Protein AF-A0A7S4NIV4-F1 (afdb_monomer)

Nearest PDB structures (foldseek):
  3mkr-assembly1_A  TM=5.383E-01  e=5.858E-01  Bos taurus
  5a1v-assembly1_Q  TM=4.552E-01  e=1.694E+00  Mus musculus
  7t7t-assembly2_B  TM=3.124E-01  e=1.299E+00  Citrus unshiu
  7mfe-assembly1_B  TM=3.331E-01  e=2.523E+00  Homo sapiens
  7tdz-assembly1_h  TM=1.984E-01  e=1.299E+00  Xenopus laevis

pLDDT: mean 76.5, std 16.76, range [33.41, 97.94]

Sequence (375 aa):
WKFKRSEWVEQQGPLIFHRVMSYPSLFSLLGEELALSLIERFVCCLLETKGDEKAKAVAEVLEGIMVRINIRDRAQFIRLSYLCSCALLKAGRPEVASELIRPCLQEDFNQAYWFTFCLSAHETAVYKAAKNRCLSKKKCWGDALVLGHRSIAITRRRPHLCLHNYYVSLRHFPLSPLLHLCLAVKYFHVSKVRTNTTKGDSYAYGLHHLSQYYHLRTQQQQQQQQQGVTTKEEKEQQKRQKKCEQEACFNVARAFHELGFLQMCIPFYELALGIAENEDKINLSPFFSSPTSPPPPSSSSSSSSSYMSELVLSPSSPPSKKRKATQEEGGKERKRRKIDEEEKEEKEREDEQEEEEEEWNEEEEEWNEEEEEWN

Foldseek 3Di:
DDDPLVVCLPDPVLVVLLVCLVDVVSDVVCDVVNNLVSLLVNLVVLVVDDDLVSLQSVLVSLVVNLVPDPDPDPVSQQVSLLSSLSSCLSNVQLQSSLVSLLSNLVDPDDLSSLVSNLSRDDLVVLLVSLVVVCVVDVDRLSSLVSNLVSCVVVPVPDLPVSLVSLVSSCVVVVLDLVSLLSQLVSLQSVLVPDDDDCSVVSNVSSVVSLVSSLCSLQVVLVVVVVPDDDPVVVLVSVLVSLVSNLVSLQSQLVSCVSVVVNVVNVVSPVVSVCSVVPSPDDDDDDPCPDPDDPDDDDDDDDDDDDDDDDPDDDDDDDDDDDDDPDPPPVVVVVVVVVVVVVVVVVVVVVVVVVVSVVVVVVVVVVVVVVVVVVD

Mean predicted aligned error: 13.84 Å

Organism: NCBI:txid180227

InterPro domains:
  IPR039340 Transcription factor Tfc4/TFIIIC-102/Sfc4 [PTHR23082] (25-288)

Structure (mmCIF, N/CA/C/O backbone):
data_AF-A0A7S4NIV4-F1
#
_entry.id   AF-A0A7S4NIV4-F1
#
loop_
_atom_site.group_PDB
_atom_site.id
_atom_site.type_symbol
_atom_site.label_atom_id
_atom_site.label_alt_id
_atom_site.label_comp_id
_atom_site.label_asym_id
_atom_site.label_entity_id
_atom_site.label_seq_id
_atom_site.pdbx_PDB_ins_code
_atom_site.Cartn_x
_atom_site.Cartn_y
_atom_site.Cartn_z
_atom_site.occupancy
_atom_site.B_iso_or_equiv
_atom_site.auth_seq_id
_atom_site.auth_comp_id
_atom_site.auth_asym_id
_atom_site.auth_atom_id
_atom_site.pdbx_PDB_model_num
ATOM 1 N N . TRP A 1 1 ? 13.584 18.468 -36.364 1.00 36.34 1 TRP A N 1
ATOM 2 C CA . TRP A 1 1 ? 12.433 17.566 -36.543 1.00 36.34 1 TRP A CA 1
ATOM 3 C C . TRP A 1 1 ? 11.406 17.878 -35.462 1.00 36.34 1 TRP A C 1
ATOM 5 O O . TRP A 1 1 ? 11.679 17.622 -34.300 1.00 36.34 1 TRP A O 1
ATOM 15 N N . LYS A 1 2 ? 10.283 18.519 -35.807 1.00 36.25 2 LYS A N 1
ATOM 16 C CA . LYS A 1 2 ? 9.190 18.835 -34.868 1.00 36.25 2 LYS A CA 1
ATOM 17 C C . LYS A 1 2 ? 8.004 17.921 -35.175 1.00 36.25 2 LYS A C 1
ATOM 19 O O . LYS A 1 2 ? 7.007 18.367 -35.726 1.00 36.25 2 LYS A O 1
ATOM 24 N N . PHE A 1 3 ? 8.147 16.631 -34.888 1.00 43.47 3 PHE A N 1
ATOM 25 C CA . PHE A 1 3 ? 6.984 15.746 -34.836 1.00 43.47 3 PHE A CA 1
ATOM 26 C C . PHE A 1 3 ? 6.256 16.016 -33.518 1.00 43.47 3 PHE A C 1
ATOM 28 O O . PHE A 1 3 ? 6.906 16.095 -32.471 1.00 43.47 3 PHE A O 1
ATOM 35 N N . LYS A 1 4 ? 4.929 16.190 -33.545 1.00 55.59 4 LYS A N 1
ATOM 36 C CA . LYS A 1 4 ? 4.145 16.226 -32.307 1.00 55.59 4 LYS A CA 1
ATOM 37 C C . LYS A 1 4 ? 4.344 14.884 -31.609 1.00 55.59 4 LYS A C 1
ATOM 39 O O . LYS A 1 4 ? 3.991 13.838 -32.145 1.00 55.59 4 LYS A O 1
ATOM 44 N N . ARG A 1 5 ? 4.954 14.930 -30.423 1.00 59.81 5 ARG A N 1
ATOM 45 C CA . ARG A 1 5 ? 5.323 13.751 -29.627 1.00 59.81 5 ARG A CA 1
ATOM 46 C C . ARG A 1 5 ? 4.127 12.819 -29.390 1.00 59.81 5 ARG A C 1
ATOM 48 O O . ARG A 1 5 ? 4.318 11.612 -29.364 1.00 59.81 5 ARG A O 1
ATOM 55 N N . SER A 1 6 ? 2.916 13.370 -29.296 1.00 59.94 6 SER A N 1
ATOM 56 C CA . SER A 1 6 ? 1.671 12.609 -29.164 1.00 59.94 6 SER A CA 1
ATOM 57 C C . SER A 1 6 ? 1.350 11.774 -30.408 1.00 59.94 6 SER A C 1
ATOM 59 O O . SER A 1 6 ? 1.206 10.567 -30.294 1.00 59.94 6 SER A O 1
ATOM 61 N N . GLU A 1 7 ? 1.334 12.360 -31.607 1.00 63.06 7 GLU A N 1
ATOM 62 C CA . GLU A 1 7 ? 0.932 11.657 -32.842 1.00 63.06 7 GLU A CA 1
ATOM 63 C C . GLU A 1 7 ? 1.887 10.508 -33.211 1.00 63.06 7 GLU A C 1
ATOM 65 O O . GLU A 1 7 ? 1.449 9.446 -33.656 1.00 63.06 7 GLU A O 1
ATOM 70 N N . TRP A 1 8 ? 3.195 10.684 -32.980 1.00 65.12 8 TRP A N 1
ATOM 71 C CA . TRP A 1 8 ? 4.176 9.627 -33.248 1.00 65.12 8 TRP A CA 1
ATOM 72 C C . TRP A 1 8 ? 3.999 8.428 -32.312 1.00 65.12 8 TRP A C 1
ATOM 74 O O . TRP A 1 8 ? 3.970 7.288 -32.777 1.00 65.12 8 TRP A O 1
ATOM 84 N N . VAL A 1 9 ? 3.835 8.679 -31.008 1.00 61.91 9 VAL A N 1
ATOM 85 C CA . VAL A 1 9 ? 3.585 7.627 -30.009 1.00 61.91 9 VAL A CA 1
ATOM 86 C C . VAL A 1 9 ? 2.246 6.930 -30.274 1.00 61.91 9 VAL A C 1
ATOM 88 O O . VAL A 1 9 ? 2.119 5.735 -30.025 1.00 61.91 9 VAL A O 1
ATOM 91 N N . GLU A 1 10 ? 1.258 7.650 -30.805 1.00 63.41 10 GLU A N 1
ATOM 92 C CA . GLU A 1 10 ? -0.111 7.154 -30.925 1.00 63.41 10 GLU A CA 1
ATOM 93 C C . GLU A 1 10 ? -0.374 6.220 -32.108 1.00 63.41 10 GLU A C 1
ATOM 95 O O . GLU A 1 10 ? -1.223 5.344 -31.963 1.00 63.41 10 GLU A O 1
ATOM 100 N N . GLN A 1 11 ? 0.302 6.380 -33.252 1.00 69.06 11 GLN A N 1
ATOM 101 C CA . GLN A 1 11 ? -0.057 5.626 -34.468 1.00 69.06 11 GLN A CA 1
ATOM 102 C C . GLN A 1 11 ? 1.062 4.754 -35.037 1.00 69.06 11 GLN A C 1
ATOM 104 O O . GLN A 1 11 ? 0.801 3.654 -35.517 1.00 69.06 11 GLN A O 1
ATOM 109 N N . GLN A 1 12 ? 2.307 5.232 -35.023 1.00 72.75 12 GLN A N 1
ATOM 110 C CA . GLN A 1 12 ? 3.402 4.582 -35.758 1.00 72.75 12 GLN A CA 1
ATOM 111 C C . GLN A 1 12 ? 4.534 4.111 -34.848 1.00 72.75 12 GLN A C 1
ATOM 113 O O . GLN A 1 12 ? 5.215 3.147 -35.187 1.00 72.75 12 GLN A O 1
ATOM 118 N N . GLY A 1 13 ? 4.708 4.734 -33.681 1.00 71.12 13 GLY A N 1
ATOM 119 C CA . GLY A 1 13 ? 5.752 4.413 -32.712 1.00 71.12 13 GLY A CA 1
ATOM 120 C C . GLY A 1 13 ? 5.780 2.931 -32.330 1.00 71.12 13 GLY A C 1
ATOM 121 O O . GLY A 1 13 ? 6.805 2.298 -32.565 1.00 71.12 13 GLY A O 1
ATOM 122 N N . PRO A 1 14 ? 4.678 2.336 -31.833 1.00 69.00 14 PRO A N 1
ATOM 123 C CA . PRO A 1 14 ? 4.654 0.923 -31.450 1.00 69.00 14 PRO A CA 1
ATOM 124 C C . PRO A 1 14 ? 4.925 -0.035 -32.614 1.00 69.00 14 PRO A C 1
ATOM 126 O O . PRO A 1 14 ? 5.653 -1.005 -32.443 1.00 69.00 14 PRO A O 1
ATOM 129 N N . LEU A 1 15 ? 4.405 0.252 -33.813 1.00 71.00 15 LEU A N 1
ATOM 130 C CA . LEU A 1 15 ? 4.613 -0.581 -35.004 1.00 71.00 15 LEU A CA 1
ATOM 131 C C . LEU A 1 15 ? 6.055 -0.514 -35.515 1.00 71.00 15 LEU A C 1
ATOM 133 O O . LEU A 1 15 ? 6.642 -1.541 -35.856 1.00 71.00 15 LEU A O 1
ATOM 137 N N . ILE A 1 16 ? 6.634 0.688 -35.566 1.00 74.62 16 ILE A N 1
ATOM 138 C CA . ILE A 1 16 ? 8.031 0.893 -35.959 1.00 74.62 16 ILE A CA 1
ATOM 139 C C . ILE A 1 16 ? 8.946 0.257 -34.920 1.00 74.62 16 ILE A C 1
ATOM 141 O O . ILE A 1 16 ? 9.859 -0.471 -35.289 1.00 74.62 16 ILE A O 1
ATOM 145 N N . PHE A 1 17 ? 8.678 0.478 -33.637 1.00 75.75 17 PHE A N 1
ATOM 146 C CA . PHE A 1 17 ? 9.455 -0.094 -32.550 1.00 75.75 17 PHE A CA 1
ATOM 147 C C . PHE A 1 17 ? 9.374 -1.623 -32.553 1.00 75.75 17 PHE A C 1
ATOM 149 O O . PHE A 1 17 ? 10.410 -2.275 -32.568 1.00 75.75 17 PHE A O 1
ATOM 156 N N . HIS A 1 18 ? 8.179 -2.208 -32.679 1.00 73.25 18 HIS A N 1
ATOM 157 C CA . HIS A 1 18 ? 8.016 -3.655 -32.832 1.00 73.25 18 HIS A CA 1
ATOM 158 C C . HIS A 1 18 ? 8.795 -4.187 -34.039 1.00 73.25 18 HIS A C 1
ATOM 160 O O . HIS A 1 18 ? 9.482 -5.197 -33.918 1.00 73.25 18 HIS A O 1
ATOM 166 N N . ARG A 1 19 ? 8.750 -3.507 -35.195 1.00 76.25 19 ARG A N 1
ATOM 167 C CA . ARG A 1 19 ? 9.541 -3.902 -36.371 1.00 76.25 19 ARG A CA 1
ATOM 168 C C . ARG A 1 19 ? 11.038 -3.829 -36.090 1.00 76.25 19 ARG A C 1
ATOM 170 O O . ARG A 1 19 ? 11.713 -4.823 -36.300 1.00 76.25 19 ARG A O 1
ATOM 177 N N . VAL A 1 20 ? 11.545 -2.709 -35.578 1.00 72.69 20 VAL A N 1
ATOM 178 C CA . VAL A 1 20 ? 12.974 -2.524 -35.267 1.00 72.69 20 VAL A CA 1
ATOM 179 C C . VAL A 1 20 ? 13.461 -3.583 -34.277 1.00 72.69 20 VAL A C 1
ATOM 181 O O . VAL A 1 20 ? 14.499 -4.197 -34.502 1.00 72.69 20 VAL A O 1
ATOM 184 N N . MET A 1 21 ? 12.675 -3.858 -33.237 1.00 69.56 21 MET A N 1
ATOM 185 C CA . MET A 1 21 ? 13.013 -4.822 -32.189 1.00 69.56 21 MET A CA 1
ATOM 186 C C . MET A 1 21 ? 12.789 -6.285 -32.604 1.00 69.56 21 MET A C 1
ATOM 188 O O . MET A 1 21 ? 13.334 -7.194 -31.983 1.00 69.56 21 MET A O 1
ATOM 192 N N . SER A 1 22 ? 12.026 -6.538 -33.671 1.00 72.44 22 SER A N 1
ATOM 193 C CA . SER A 1 22 ? 11.823 -7.886 -34.219 1.00 72.44 22 SER A CA 1
ATOM 194 C C . SER A 1 22 ? 12.980 -8.374 -35.089 1.00 72.44 22 SER A C 1
ATOM 196 O O . SER A 1 22 ? 13.024 -9.564 -35.391 1.00 72.44 22 SER A O 1
ATOM 198 N N . TYR A 1 23 ? 13.915 -7.501 -35.478 1.00 78.31 23 TYR A N 1
ATOM 199 C CA . TYR A 1 23 ? 15.093 -7.878 -36.259 1.00 78.31 23 TYR A CA 1
ATOM 200 C C . TYR A 1 23 ? 16.356 -7.841 -35.384 1.00 78.31 23 TYR A C 1
ATOM 202 O O . TYR A 1 23 ? 16.895 -6.760 -35.138 1.00 78.31 23 TYR A O 1
ATOM 210 N N . PRO A 1 24 ? 16.895 -9.005 -34.968 1.00 73.31 24 PRO A N 1
ATOM 211 C CA . PRO A 1 24 ? 18.125 -9.077 -34.172 1.00 73.31 24 PRO A CA 1
ATOM 212 C C . PRO A 1 24 ? 19.314 -8.345 -34.816 1.00 73.31 24 PRO A C 1
ATOM 214 O O . PRO A 1 24 ? 20.151 -7.769 -34.124 1.00 73.31 24 PRO A O 1
ATOM 217 N N . SER A 1 25 ? 19.361 -8.306 -36.151 1.00 77.88 25 SER A N 1
ATOM 218 C CA . SER A 1 25 ? 20.382 -7.585 -36.914 1.00 77.88 25 SER A CA 1
ATOM 219 C C . SER A 1 25 ? 20.328 -6.068 -36.706 1.00 77.88 25 SER A C 1
ATOM 221 O O . SER A 1 25 ? 21.375 -5.436 -36.587 1.00 77.88 25 SER A O 1
ATOM 223 N N . LEU A 1 26 ? 19.138 -5.468 -36.590 1.00 70.88 26 LEU A N 1
ATOM 224 C CA . LEU A 1 26 ? 19.000 -4.031 -36.324 1.00 70.88 26 LEU A CA 1
ATOM 225 C C . LEU A 1 26 ? 19.430 -3.670 -34.901 1.00 70.88 26 LEU A C 1
ATOM 227 O O . LEU A 1 26 ? 20.030 -2.617 -34.698 1.00 70.88 26 LEU A O 1
ATOM 231 N N . PHE A 1 27 ? 19.198 -4.564 -33.938 1.00 73.69 27 PHE A N 1
ATOM 232 C CA . PHE A 1 27 ? 19.701 -4.392 -32.576 1.00 73.69 27 PHE A CA 1
ATOM 233 C C . PHE A 1 27 ? 21.236 -4.363 -32.549 1.00 73.69 27 PHE A C 1
ATOM 235 O O . PHE A 1 27 ? 21.829 -3.471 -31.947 1.00 73.69 27 PHE A O 1
ATOM 242 N N . SER A 1 28 ? 21.887 -5.274 -33.287 1.00 79.56 28 SER A N 1
ATOM 243 C CA . SER A 1 28 ? 23.354 -5.289 -33.407 1.00 79.56 28 SER A CA 1
ATOM 244 C C . SER A 1 28 ? 23.931 -4.037 -34.085 1.00 79.56 28 SER A C 1
ATOM 246 O O . SER A 1 28 ? 25.050 -3.639 -33.777 1.00 79.56 28 SER A O 1
ATOM 248 N N . LEU A 1 29 ? 23.159 -3.392 -34.967 1.00 83.62 29 LEU A N 1
ATOM 249 C CA . LEU A 1 29 ? 23.549 -2.169 -35.679 1.00 83.62 29 LEU A CA 1
ATOM 250 C C . LEU A 1 29 ? 23.399 -0.899 -34.830 1.00 83.62 29 LEU A C 1
ATOM 252 O O . LEU A 1 29 ? 24.203 0.018 -34.968 1.00 83.62 29 LEU A O 1
ATOM 256 N N . LEU A 1 30 ? 22.371 -0.822 -33.979 1.00 82.88 30 LEU A N 1
ATOM 257 C CA . LEU A 1 30 ? 22.126 0.336 -33.107 1.00 82.88 30 LEU A CA 1
ATOM 258 C C . LEU A 1 30 ? 23.133 0.428 -31.953 1.00 82.88 30 LEU A C 1
ATOM 260 O O . LEU A 1 30 ? 23.385 1.523 -31.453 1.00 82.88 30 LEU A O 1
ATOM 264 N N . GLY A 1 31 ? 23.704 -0.707 -31.547 1.00 85.75 31 GLY A N 1
ATOM 265 C CA . GLY A 1 31 ? 24.474 -0.823 -30.314 1.00 85.75 31 GLY A CA 1
ATOM 266 C C . GLY A 1 31 ? 23.562 -0.971 -29.091 1.00 85.75 31 GLY A C 1
ATOM 267 O O . GLY A 1 31 ? 22.455 -0.431 -29.043 1.00 85.75 31 GLY A O 1
ATOM 268 N N . GLU A 1 32 ? 24.039 -1.721 -28.096 1.00 83.06 32 GLU A N 1
ATOM 269 C CA . GLU A 1 32 ? 23.271 -2.099 -26.899 1.00 83.06 32 GLU A CA 1
ATOM 270 C C . GLU A 1 32 ? 22.763 -0.867 -26.128 1.00 83.06 32 GLU A C 1
ATOM 272 O O . GLU A 1 32 ? 21.569 -0.764 -25.850 1.00 83.06 32 GLU A O 1
ATOM 277 N N . GLU A 1 33 ? 23.623 0.127 -25.883 1.00 84.94 33 GLU A N 1
ATOM 278 C CA . GLU A 1 33 ? 23.264 1.333 -25.119 1.00 84.94 33 GLU A CA 1
ATOM 279 C C . GLU A 1 33 ? 22.162 2.170 -25.783 1.00 84.94 33 GLU A C 1
ATOM 281 O O . GLU A 1 33 ? 21.225 2.630 -25.122 1.00 84.94 33 GLU A O 1
ATOM 286 N N . LEU A 1 34 ? 22.248 2.3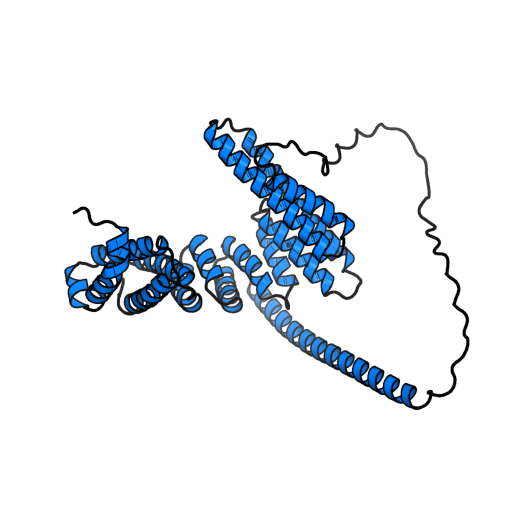73 -27.102 1.00 86.69 34 LEU A N 1
ATOM 287 C CA . LEU A 1 34 ? 21.266 3.174 -27.828 1.00 86.69 34 LEU A CA 1
ATOM 288 C C . LEU A 1 34 ? 19.925 2.445 -27.902 1.00 86.69 34 LEU A C 1
ATOM 290 O O . LEU A 1 34 ? 18.877 3.069 -27.722 1.00 86.69 34 LEU A O 1
ATOM 294 N N . ALA A 1 35 ? 19.953 1.131 -28.135 1.00 84.19 35 ALA A N 1
ATOM 295 C CA . ALA A 1 35 ? 18.750 0.316 -28.152 1.00 84.19 35 ALA A CA 1
ATOM 296 C C . ALA A 1 35 ? 18.052 0.332 -26.784 1.00 84.19 35 ALA A C 1
ATOM 298 O O . ALA A 1 35 ? 16.846 0.567 -26.719 1.00 84.19 35 ALA A O 1
ATOM 299 N N . LEU A 1 36 ? 18.802 0.198 -25.688 1.00 85.00 36 LEU A N 1
ATOM 300 C CA . LEU A 1 36 ? 18.262 0.299 -24.331 1.00 85.00 36 LEU A CA 1
ATOM 301 C C . LEU A 1 36 ? 17.694 1.687 -24.033 1.00 85.00 36 LEU A C 1
ATOM 303 O O . LEU A 1 36 ? 16.570 1.789 -23.546 1.00 85.00 36 LEU A O 1
ATOM 307 N N . SER A 1 37 ? 18.392 2.761 -24.411 1.00 86.94 37 SER A N 1
ATOM 308 C CA . SER A 1 37 ? 17.877 4.128 -24.254 1.00 86.94 37 SER A CA 1
ATOM 309 C C . SER A 1 37 ? 16.573 4.356 -25.030 1.00 86.94 37 SER A C 1
ATOM 311 O O . SER A 1 37 ? 15.660 5.035 -24.547 1.00 86.94 37 SER A O 1
ATOM 313 N N . LEU A 1 38 ? 16.452 3.770 -26.225 1.00 85.88 38 LEU A N 1
ATOM 314 C CA . LEU A 1 38 ? 15.222 3.809 -27.013 1.00 85.88 38 LEU A CA 1
ATOM 315 C C . LEU A 1 38 ? 14.089 3.039 -26.332 1.00 85.88 38 LEU A C 1
ATOM 317 O O . LEU A 1 38 ? 12.978 3.567 -26.274 1.00 85.88 38 LEU A O 1
ATOM 321 N N . ILE A 1 39 ? 14.359 1.850 -25.783 1.00 85.38 39 ILE A N 1
ATOM 322 C CA . ILE A 1 39 ? 13.360 1.079 -25.032 1.00 85.38 39 ILE A CA 1
ATOM 323 C C . ILE A 1 39 ? 12.909 1.860 -23.793 1.00 85.38 39 ILE A C 1
ATOM 325 O O . ILE A 1 39 ? 11.710 2.024 -23.592 1.00 85.38 39 ILE A O 1
ATOM 329 N N . GLU A 1 40 ? 13.832 2.415 -23.005 1.00 86.06 40 GLU A N 1
ATOM 330 C CA . GLU A 1 40 ? 13.494 3.224 -21.827 1.00 86.06 40 GLU A CA 1
ATOM 331 C C . GLU A 1 40 ? 12.595 4.407 -22.193 1.00 86.06 40 GLU A C 1
ATOM 333 O O . GLU A 1 40 ? 11.552 4.626 -21.575 1.00 86.06 40 GLU A O 1
ATOM 338 N N . ARG A 1 41 ? 12.963 5.167 -23.232 1.00 86.06 41 ARG A N 1
ATOM 339 C CA . ARG A 1 41 ? 12.160 6.306 -23.696 1.00 86.06 41 ARG A CA 1
ATOM 340 C C . ARG A 1 41 ? 10.795 5.870 -24.199 1.00 86.06 41 ARG A C 1
ATOM 342 O O . ARG A 1 41 ? 9.819 6.580 -23.951 1.00 86.06 41 ARG A O 1
ATOM 349 N N . PHE A 1 42 ? 10.728 4.741 -24.898 1.00 83.94 42 PHE A N 1
ATOM 350 C CA . PHE A 1 42 ? 9.477 4.168 -25.370 1.00 83.94 42 PHE A CA 1
ATOM 351 C C . PHE A 1 42 ? 8.576 3.817 -24.181 1.00 83.94 42 PHE A C 1
ATOM 353 O O . PHE A 1 42 ? 7.469 4.343 -24.098 1.00 83.94 42 PHE A O 1
ATOM 360 N N . VAL A 1 43 ? 9.080 3.059 -23.202 1.00 84.25 43 VAL A N 1
ATOM 361 C CA . VAL A 1 43 ? 8.351 2.697 -21.974 1.00 84.25 43 VAL A CA 1
ATOM 362 C C . VAL A 1 43 ? 7.862 3.938 -21.221 1.00 84.25 43 VAL A C 1
ATOM 364 O O . VAL A 1 43 ? 6.684 4.020 -20.876 1.00 84.25 43 VAL A O 1
ATOM 367 N N . CYS A 1 44 ? 8.718 4.945 -21.026 1.00 83.31 44 CYS A N 1
ATOM 368 C CA . CYS A 1 44 ? 8.337 6.191 -20.356 1.00 83.31 44 CYS A CA 1
ATOM 369 C C . CYS A 1 44 ? 7.219 6.940 -21.094 1.00 83.31 44 CYS A C 1
ATOM 371 O O . CYS A 1 44 ? 6.249 7.359 -20.467 1.00 83.31 44 CYS A O 1
ATOM 373 N N . CYS A 1 45 ? 7.301 7.068 -22.424 1.00 80.75 45 CYS A N 1
ATOM 374 C CA . CYS A 1 45 ? 6.236 7.716 -23.198 1.00 80.75 45 CYS A CA 1
ATOM 375 C C . CYS A 1 45 ? 4.896 6.976 -23.046 1.00 80.75 45 CYS A C 1
ATOM 377 O O . CYS A 1 45 ? 3.837 7.594 -23.069 1.00 80.75 45 CYS A O 1
ATOM 379 N N . LEU A 1 46 ? 4.920 5.659 -22.853 1.00 73.00 46 LEU A N 1
ATOM 380 C CA . LEU A 1 46 ? 3.716 4.835 -22.721 1.00 73.00 46 LEU A CA 1
ATOM 381 C C . LEU A 1 46 ? 3.109 4.926 -21.321 1.00 73.00 46 LEU A C 1
ATOM 383 O O . LEU A 1 46 ? 1.885 5.012 -21.174 1.00 73.00 46 LEU A O 1
ATOM 387 N N . LEU A 1 47 ? 3.952 5.028 -20.292 1.00 76.81 47 LEU A N 1
ATOM 388 C CA . LEU A 1 47 ? 3.523 5.394 -18.942 1.00 76.81 47 LEU A CA 1
ATOM 389 C C . LEU A 1 47 ? 2.827 6.766 -18.907 1.00 76.81 47 LEU A C 1
ATOM 391 O O . LEU A 1 47 ? 1.962 6.975 -18.057 1.00 76.81 47 LEU A O 1
ATOM 395 N N . GLU A 1 48 ? 3.088 7.648 -19.872 1.00 83.25 48 GLU A N 1
ATOM 396 C CA . GLU A 1 48 ? 2.391 8.933 -20.021 1.00 83.25 48 GLU A CA 1
ATOM 397 C C . GLU A 1 48 ? 1.088 8.842 -20.845 1.00 83.25 48 GLU A C 1
ATOM 399 O O . GLU A 1 48 ? 0.187 9.663 -20.659 1.00 83.25 48 GLU A O 1
ATOM 404 N N . THR A 1 49 ? 0.928 7.845 -21.728 1.00 79.38 49 THR A N 1
ATOM 405 C CA . THR A 1 49 ? -0.290 7.718 -22.556 1.00 79.38 49 THR A CA 1
ATOM 406 C C . THR A 1 49 ? -1.539 7.389 -21.733 1.00 79.38 49 THR A C 1
ATOM 408 O O . THR A 1 49 ? -1.494 6.599 -20.789 1.00 79.38 49 THR A O 1
ATOM 411 N N . LYS A 1 50 ? -2.684 7.981 -22.091 1.00 77.88 50 LYS A N 1
ATOM 412 C CA . LYS A 1 50 ? -3.994 7.645 -21.512 1.00 77.88 50 LYS A CA 1
ATOM 413 C C . LYS A 1 50 ? -4.677 6.588 -22.392 1.00 77.88 50 LYS A C 1
ATOM 415 O O . LYS A 1 50 ? -4.813 6.816 -23.594 1.00 77.88 50 LYS A O 1
ATOM 420 N N . GLY A 1 51 ? -5.099 5.465 -21.805 1.00 78.19 51 GLY A N 1
ATOM 421 C CA . GLY A 1 51 ? -5.888 4.419 -22.473 1.00 78.19 51 GLY A CA 1
ATOM 422 C C . GLY A 1 51 ? -5.320 3.003 -22.321 1.00 78.19 51 GLY A C 1
ATOM 423 O O . GLY A 1 51 ? -4.150 2.760 -22.620 1.00 78.19 51 GLY A O 1
ATOM 424 N N . ASP A 1 52 ? -6.178 2.070 -21.908 1.00 78.50 52 ASP A N 1
ATOM 425 C CA . ASP A 1 52 ? -5.793 0.705 -21.517 1.00 78.50 52 ASP A CA 1
ATOM 426 C C . ASP A 1 52 ? -5.402 -0.181 -22.711 1.00 78.50 52 ASP A C 1
ATOM 428 O O . ASP A 1 52 ? -4.493 -1.004 -22.612 1.00 78.50 52 ASP A O 1
ATOM 432 N N . GLU A 1 53 ? -6.025 0.007 -23.880 1.00 79.12 53 GLU A N 1
ATOM 433 C CA . GLU A 1 53 ? -5.734 -0.811 -25.071 1.00 79.12 53 GLU A CA 1
ATOM 434 C C . GLU A 1 53 ? -4.307 -0.613 -25.594 1.00 79.12 53 GLU A C 1
ATOM 436 O O . GLU A 1 53 ? -3.639 -1.567 -25.994 1.00 79.12 53 GLU A O 1
ATOM 441 N N . LYS A 1 54 ? -3.800 0.623 -25.530 1.00 75.38 54 LYS A N 1
ATOM 442 C CA . LYS A 1 54 ? -2.424 0.941 -25.933 1.00 75.38 54 LYS A CA 1
ATOM 443 C C . LYS A 1 54 ? -1.418 0.308 -24.981 1.00 75.38 54 LYS A C 1
ATOM 445 O O . LYS A 1 54 ? -0.395 -0.201 -25.426 1.00 75.38 54 LYS A O 1
ATOM 450 N N . ALA A 1 55 ? -1.729 0.298 -23.686 1.00 76.19 55 ALA A N 1
ATOM 451 C CA . ALA A 1 55 ? -0.894 -0.350 -22.688 1.00 76.19 55 ALA A CA 1
ATOM 452 C C . ALA A 1 55 ? -0.804 -1.872 -22.932 1.00 76.19 55 ALA A C 1
ATOM 454 O O . ALA A 1 55 ? 0.282 -2.436 -22.817 1.00 76.19 55 ALA A O 1
ATOM 455 N N . LYS A 1 56 ? -1.894 -2.524 -23.369 1.00 79.50 56 LYS A N 1
ATOM 456 C CA . LYS A 1 56 ? -1.904 -3.961 -23.710 1.00 79.50 56 LYS A CA 1
ATOM 457 C C . LYS A 1 56 ? -1.031 -4.319 -24.913 1.00 79.50 56 LYS A C 1
ATOM 459 O O . LYS A 1 56 ? -0.223 -5.233 -24.805 1.00 79.50 56 LYS A O 1
ATOM 464 N N . ALA A 1 57 ? -1.147 -3.597 -26.029 1.00 76.75 57 ALA A N 1
ATOM 465 C CA . ALA A 1 57 ? -0.306 -3.858 -27.206 1.00 76.75 57 ALA A CA 1
ATOM 466 C C . ALA A 1 57 ? 1.190 -3.690 -26.886 1.00 76.75 57 ALA A C 1
ATOM 468 O O . ALA A 1 57 ? 2.051 -4.382 -27.416 1.00 76.75 57 ALA A O 1
ATOM 469 N N . VAL A 1 58 ? 1.506 -2.768 -25.979 1.00 71.75 58 VAL A N 1
ATOM 470 C CA . VAL A 1 58 ? 2.871 -2.509 -25.521 1.00 71.75 58 VAL A CA 1
ATOM 471 C C . VAL A 1 58 ? 3.377 -3.598 -24.593 1.00 71.75 58 VAL A C 1
ATOM 473 O O . VAL A 1 58 ? 4.534 -3.983 -24.718 1.00 71.75 58 VAL A O 1
ATOM 476 N N . ALA A 1 59 ? 2.532 -4.102 -23.693 1.00 77.69 59 ALA A N 1
ATOM 477 C CA . ALA A 1 59 ? 2.867 -5.236 -22.841 1.00 77.69 59 ALA A CA 1
ATOM 478 C C . ALA A 1 59 ? 3.379 -6.422 -23.673 1.00 77.69 59 ALA A C 1
ATOM 480 O O . ALA A 1 59 ? 4.439 -6.958 -23.373 1.00 77.69 59 ALA A O 1
ATOM 481 N N . GLU A 1 60 ? 2.706 -6.741 -24.781 1.00 82.56 60 GLU A N 1
ATOM 482 C CA . GLU A 1 60 ? 3.105 -7.822 -25.695 1.00 82.56 60 GLU A CA 1
ATOM 483 C C . GLU A 1 60 ? 4.467 -7.562 -26.356 1.00 82.56 60 GLU A C 1
ATOM 485 O O . GLU A 1 60 ? 5.300 -8.462 -26.480 1.00 82.56 60 GLU A O 1
ATOM 490 N N . VAL A 1 61 ? 4.733 -6.310 -26.740 1.00 81.19 61 VAL A N 1
ATOM 491 C CA . VAL A 1 61 ? 6.033 -5.913 -27.298 1.00 81.19 61 VAL A CA 1
ATOM 492 C C . VAL A 1 61 ? 7.135 -6.020 -26.240 1.00 81.19 61 VAL A C 1
ATOM 494 O O . VAL A 1 61 ? 8.215 -6.522 -26.541 1.00 81.19 61 VAL A O 1
ATOM 497 N N . LEU A 1 62 ? 6.879 -5.577 -25.006 1.00 81.62 62 LEU A N 1
ATOM 498 C CA . LEU A 1 62 ? 7.846 -5.643 -23.906 1.00 81.62 62 LEU A CA 1
ATOM 499 C C . LEU A 1 62 ? 8.142 -7.084 -23.486 1.00 81.62 62 LEU A C 1
ATOM 501 O O . LEU A 1 62 ? 9.308 -7.415 -23.286 1.00 81.62 62 LEU A O 1
ATOM 505 N N . GLU A 1 63 ? 7.126 -7.944 -23.423 1.00 80.06 63 GLU A N 1
ATOM 506 C CA . GLU A 1 63 ? 7.279 -9.386 -23.199 1.00 80.06 63 GLU A CA 1
ATOM 507 C C . GLU A 1 63 ? 8.203 -10.003 -24.261 1.00 80.06 63 GLU A C 1
ATOM 509 O O . GLU A 1 63 ? 9.199 -10.650 -23.930 1.00 80.06 63 GLU A O 1
ATOM 514 N N . GLY A 1 64 ? 7.942 -9.726 -25.543 1.00 82.25 64 GLY A N 1
ATOM 515 C CA . GLY A 1 64 ? 8.772 -10.220 -26.643 1.00 82.25 64 GLY A CA 1
ATOM 516 C C . GLY A 1 64 ? 10.209 -9.689 -26.619 1.00 82.25 64 GLY A C 1
ATOM 517 O O . GLY A 1 64 ? 11.141 -10.408 -26.984 1.00 82.25 64 GLY A O 1
ATOM 518 N N . ILE A 1 65 ? 10.404 -8.445 -26.178 1.00 80.88 65 ILE A N 1
ATOM 519 C CA . ILE A 1 65 ? 11.722 -7.815 -26.059 1.00 80.88 65 ILE A CA 1
ATOM 520 C C . ILE A 1 65 ? 12.518 -8.422 -24.905 1.00 80.88 65 ILE A C 1
ATOM 522 O O . ILE A 1 65 ? 13.667 -8.812 -25.107 1.00 80.88 65 ILE A O 1
ATOM 526 N N . MET A 1 66 ? 11.920 -8.545 -23.720 1.00 80.88 66 MET A N 1
ATOM 527 C CA . MET A 1 66 ? 12.612 -9.048 -22.531 1.00 80.88 66 MET A CA 1
ATOM 528 C C . MET A 1 66 ? 13.078 -10.498 -22.684 1.00 80.88 66 MET A C 1
ATOM 530 O O . MET A 1 66 ? 14.131 -10.852 -22.167 1.00 80.88 66 MET A O 1
ATOM 534 N N . VAL A 1 67 ? 12.344 -11.323 -23.438 1.00 80.75 67 VAL A N 1
ATOM 535 C CA . VAL A 1 67 ? 12.752 -12.706 -23.743 1.00 80.75 67 VAL A CA 1
ATOM 536 C C . VAL A 1 67 ? 13.939 -12.761 -24.715 1.00 80.75 67 VAL A C 1
ATOM 538 O O . VAL A 1 67 ? 14.703 -13.724 -24.708 1.00 80.75 67 VAL A O 1
ATOM 541 N N . ARG A 1 68 ? 14.105 -11.749 -25.577 1.00 80.38 68 ARG A N 1
ATOM 542 C CA . ARG A 1 68 ? 15.084 -11.767 -26.678 1.00 80.38 68 ARG A CA 1
ATOM 543 C C . ARG A 1 68 ? 16.362 -10.992 -26.389 1.00 80.38 68 ARG A C 1
ATOM 545 O O . ARG A 1 68 ? 17.399 -11.325 -26.963 1.00 80.38 68 ARG A O 1
ATOM 552 N N . ILE A 1 69 ? 16.307 -9.950 -25.560 1.00 79.12 69 ILE A N 1
ATOM 553 C CA . ILE A 1 69 ? 17.495 -9.155 -25.252 1.00 79.12 69 ILE A CA 1
ATOM 554 C C . ILE A 1 69 ? 18.297 -9.841 -24.151 1.00 79.12 69 ILE A C 1
ATOM 556 O O . ILE A 1 69 ? 17.884 -9.906 -22.997 1.00 79.12 69 ILE A O 1
ATOM 560 N N . ASN A 1 70 ? 19.500 -10.275 -24.512 1.00 82.56 70 ASN A N 1
ATOM 561 C CA . ASN A 1 70 ? 20.518 -10.667 -23.551 1.00 82.56 70 ASN A CA 1
ATOM 562 C C . ASN A 1 70 ? 21.279 -9.416 -23.080 1.00 82.56 70 ASN A C 1
ATOM 564 O O . ASN A 1 70 ? 22.268 -9.030 -23.702 1.00 82.56 70 ASN A O 1
ATOM 568 N N . ILE A 1 71 ? 20.776 -8.760 -22.030 1.00 85.62 71 ILE A N 1
ATOM 569 C CA . ILE A 1 71 ? 21.426 -7.588 -21.424 1.00 85.62 71 ILE A CA 1
ATOM 570 C C . ILE A 1 71 ? 22.573 -8.082 -20.548 1.00 85.62 71 ILE A C 1
ATOM 572 O O . ILE A 1 71 ? 22.342 -8.772 -19.554 1.00 85.62 71 ILE A O 1
ATOM 576 N N . ARG A 1 72 ? 23.810 -7.726 -20.905 1.00 88.94 72 ARG A N 1
ATOM 577 C CA . ARG A 1 72 ? 24.993 -8.166 -20.144 1.00 88.94 72 ARG A CA 1
ATOM 578 C C . ARG A 1 72 ? 25.189 -7.358 -18.868 1.00 88.94 72 ARG A C 1
ATOM 580 O O . ARG A 1 72 ? 25.661 -7.893 -17.867 1.00 88.94 72 ARG A O 1
ATOM 587 N N . ASP A 1 73 ? 24.839 -6.076 -18.908 1.00 90.62 73 ASP A N 1
ATOM 588 C CA . ASP A 1 73 ? 24.920 -5.196 -17.749 1.00 90.62 73 ASP A CA 1
ATOM 589 C C . ASP A 1 73 ? 23.732 -5.431 -16.804 1.00 90.62 73 ASP A C 1
ATOM 591 O O . ASP A 1 73 ? 22.582 -5.072 -17.081 1.00 90.62 73 ASP A O 1
ATOM 595 N N . ARG A 1 74 ? 24.032 -6.004 -15.637 1.00 89.88 74 ARG A N 1
ATOM 596 C CA . ARG A 1 74 ? 23.056 -6.283 -14.581 1.00 89.88 74 ARG A CA 1
ATOM 597 C C . ARG A 1 74 ? 22.287 -5.029 -14.156 1.00 89.88 74 ARG A C 1
ATOM 599 O O . ARG A 1 74 ? 21.076 -5.110 -13.961 1.00 89.88 74 ARG A O 1
ATOM 606 N N . ALA A 1 75 ? 22.945 -3.872 -14.047 1.00 89.75 75 ALA A N 1
ATOM 607 C CA . ALA A 1 75 ? 22.297 -2.635 -13.608 1.00 89.75 75 ALA A CA 1
ATOM 608 C C . ALA A 1 75 ? 21.246 -2.157 -14.621 1.00 89.75 75 ALA A C 1
ATOM 610 O O . ALA A 1 75 ? 20.137 -1.764 -14.245 1.00 89.75 75 ALA A O 1
ATOM 611 N N . GLN A 1 76 ? 21.568 -2.250 -15.913 1.00 89.06 76 GLN A N 1
ATOM 612 C CA . GLN A 1 76 ? 20.641 -1.927 -16.998 1.00 89.06 76 GLN A CA 1
ATOM 613 C C . GLN A 1 76 ? 19.474 -2.912 -17.046 1.00 89.06 76 GLN A C 1
ATOM 615 O O . GLN A 1 76 ? 18.325 -2.489 -17.185 1.00 89.06 76 GLN A O 1
ATOM 620 N N . PHE A 1 77 ? 19.743 -4.205 -16.849 1.00 90.88 77 PHE A N 1
ATOM 621 C CA . PHE A 1 77 ? 18.703 -5.227 -16.781 1.00 90.88 77 PHE A CA 1
ATOM 622 C C . PHE A 1 77 ? 17.701 -4.954 -15.651 1.00 90.88 77 PHE A C 1
ATOM 624 O O . PHE A 1 77 ? 16.494 -4.973 -15.891 1.00 90.88 77 PHE A O 1
ATOM 631 N N . ILE A 1 78 ? 18.175 -4.638 -14.440 1.00 91.12 78 ILE A N 1
ATOM 632 C CA . ILE A 1 78 ? 17.318 -4.309 -13.286 1.00 91.12 78 ILE A CA 1
ATOM 633 C C . ILE A 1 78 ? 16.466 -3.072 -13.579 1.00 91.12 78 ILE A C 1
ATOM 635 O O . ILE A 1 78 ? 15.252 -3.075 -13.359 1.00 91.12 78 ILE A O 1
ATOM 639 N N . ARG A 1 79 ? 17.090 -2.009 -14.101 1.00 89.62 79 ARG A N 1
ATOM 640 C CA . ARG A 1 79 ? 16.399 -0.757 -14.424 1.00 89.62 79 ARG A CA 1
ATOM 641 C C . ARG A 1 79 ? 15.310 -0.974 -15.470 1.00 89.62 79 ARG A C 1
ATOM 643 O O . ARG A 1 79 ? 14.188 -0.497 -15.289 1.00 89.62 79 ARG A O 1
ATOM 650 N N . LEU A 1 80 ? 15.617 -1.717 -16.532 1.00 89.69 80 LEU A N 1
ATOM 651 C CA . LEU A 1 80 ? 14.659 -2.012 -17.589 1.00 89.69 80 LEU A CA 1
ATOM 652 C C . LEU A 1 80 ? 13.529 -2.916 -17.089 1.00 89.69 80 LEU A C 1
ATOM 654 O O . LEU A 1 80 ? 12.363 -2.631 -17.358 1.00 89.69 80 LEU A O 1
ATOM 658 N N . SER A 1 81 ? 13.858 -3.950 -16.315 1.00 91.38 81 SER A N 1
ATOM 659 C CA . SER A 1 81 ? 12.883 -4.869 -15.719 1.00 91.38 81 SER A CA 1
ATOM 660 C C . SER A 1 81 ? 11.897 -4.129 -14.816 1.00 91.38 81 SER A C 1
ATOM 662 O O . SER A 1 81 ? 10.688 -4.342 -14.915 1.00 91.38 81 SER A O 1
ATOM 664 N N . TYR A 1 82 ? 12.379 -3.183 -14.003 1.00 92.44 82 TYR A N 1
ATOM 665 C CA . TYR A 1 82 ? 11.523 -2.315 -13.194 1.00 92.44 82 TYR A CA 1
ATOM 666 C C . TYR A 1 82 ? 10.576 -1.461 -14.049 1.00 92.44 82 TYR A C 1
ATOM 668 O O . TYR A 1 82 ? 9.363 -1.491 -13.840 1.00 92.44 82 TYR A O 1
ATOM 676 N N . LEU A 1 83 ? 11.103 -0.738 -15.044 1.00 90.19 83 LEU A N 1
ATOM 677 C CA . LEU A 1 83 ? 10.289 0.118 -15.916 1.00 90.19 83 LEU A CA 1
ATOM 678 C C . LEU A 1 83 ? 9.227 -0.682 -16.682 1.00 90.19 83 LEU A C 1
ATOM 680 O O . LEU A 1 83 ? 8.071 -0.263 -16.763 1.00 90.19 83 LEU A O 1
ATOM 684 N N . CYS A 1 84 ? 9.604 -1.847 -17.205 1.00 89.94 84 CYS A N 1
ATOM 685 C CA . CYS A 1 84 ? 8.688 -2.740 -17.901 1.00 89.94 84 CYS A CA 1
ATOM 686 C C . CYS A 1 84 ? 7.610 -3.284 -16.957 1.00 89.94 84 CYS A C 1
ATOM 688 O O . CYS A 1 84 ? 6.441 -3.303 -17.330 1.00 89.94 84 CYS A O 1
ATOM 690 N N . SER A 1 85 ? 7.961 -3.635 -15.717 1.00 91.12 85 SER A N 1
ATOM 691 C CA . SER A 1 85 ? 6.994 -4.086 -14.705 1.00 91.12 85 SER A CA 1
ATOM 692 C C . SER A 1 85 ? 5.955 -3.005 -14.386 1.00 91.12 85 SER A C 1
ATOM 694 O O . SER A 1 85 ? 4.761 -3.295 -14.327 1.00 91.12 85 SER A O 1
ATOM 696 N N . CYS A 1 86 ? 6.371 -1.739 -14.271 1.00 90.25 86 CYS A N 1
ATOM 697 C CA . CYS A 1 86 ? 5.453 -0.607 -14.106 1.00 90.25 86 CYS A CA 1
ATOM 698 C C . CYS A 1 86 ? 4.503 -0.441 -15.304 1.00 90.25 86 CYS A C 1
ATOM 700 O O . CYS A 1 86 ? 3.315 -0.166 -15.126 1.00 90.25 86 CYS A O 1
ATOM 702 N N . ALA A 1 87 ? 5.007 -0.612 -16.529 1.00 87.50 87 ALA A N 1
ATOM 703 C CA . ALA A 1 87 ? 4.184 -0.532 -17.735 1.00 87.50 87 ALA A CA 1
ATOM 704 C C . ALA A 1 87 ? 3.185 -1.694 -17.835 1.00 87.50 87 ALA A C 1
ATOM 706 O O . ALA A 1 87 ? 2.022 -1.469 -18.166 1.00 87.50 87 ALA A O 1
ATOM 707 N N . LEU A 1 88 ? 3.612 -2.911 -17.491 1.00 87.62 88 LEU A N 1
ATOM 708 C CA . LEU A 1 88 ? 2.774 -4.111 -17.453 1.00 87.62 88 LEU A CA 1
ATOM 709 C C . LEU A 1 88 ? 1.659 -4.001 -16.404 1.00 87.62 88 LEU A C 1
ATOM 711 O O . LEU A 1 88 ? 0.509 -4.324 -16.696 1.00 87.62 88 LEU A O 1
ATOM 715 N N . LEU A 1 89 ? 1.962 -3.458 -15.221 1.00 88.31 89 LEU A N 1
ATOM 716 C CA . LEU A 1 89 ? 0.954 -3.137 -14.207 1.00 88.31 89 LEU A CA 1
ATOM 717 C C . LEU A 1 89 ? -0.109 -2.180 -14.741 1.00 88.31 89 LEU A C 1
ATOM 719 O O . LEU A 1 89 ? -1.303 -2.434 -14.603 1.00 88.31 89 LEU A O 1
ATOM 723 N N . LYS A 1 90 ? 0.321 -1.101 -15.400 1.00 85.38 90 LYS A N 1
ATOM 724 C CA . LYS A 1 90 ? -0.594 -0.138 -16.020 1.00 85.38 90 LYS A CA 1
ATOM 725 C C . LYS A 1 90 ? -1.431 -0.768 -17.142 1.00 85.38 90 LYS A C 1
ATOM 727 O O . LYS A 1 90 ? -2.561 -0.352 -17.361 1.00 85.38 90 LYS A O 1
ATOM 732 N N . ALA A 1 91 ? -0.894 -1.773 -17.831 1.00 85.62 91 ALA A N 1
ATOM 733 C CA . ALA A 1 91 ? -1.598 -2.540 -18.856 1.00 85.62 91 ALA A CA 1
ATOM 734 C C . ALA A 1 91 ? -2.578 -3.588 -18.298 1.00 85.62 91 ALA A C 1
ATOM 736 O O . ALA A 1 91 ? -3.227 -4.282 -19.084 1.00 85.62 91 ALA A O 1
ATOM 737 N N . GLY A 1 92 ? -2.672 -3.730 -16.971 1.00 85.75 92 GLY A N 1
ATOM 738 C CA . GLY A 1 92 ? -3.493 -4.753 -16.330 1.00 85.75 92 GLY A CA 1
ATOM 739 C C . GLY A 1 92 ? -2.940 -6.168 -16.508 1.00 85.75 92 GLY A C 1
ATOM 740 O O . GLY A 1 92 ? -3.725 -7.104 -16.600 1.00 85.75 92 GLY A O 1
ATOM 741 N N . ARG A 1 93 ? -1.609 -6.326 -16.585 1.00 86.25 93 ARG A N 1
ATOM 742 C CA . ARG A 1 93 ? -0.909 -7.627 -16.617 1.00 86.25 93 ARG A CA 1
ATOM 743 C C . ARG A 1 93 ? -0.020 -7.819 -15.379 1.00 86.25 93 ARG A C 1
ATOM 745 O O . ARG A 1 93 ? 1.212 -7.798 -15.489 1.00 86.25 93 ARG A O 1
ATOM 752 N N . PRO A 1 94 ? -0.618 -7.929 -14.184 1.00 87.12 94 PRO A N 1
ATOM 753 C CA . PRO A 1 94 ? 0.126 -8.007 -12.933 1.00 87.12 94 PRO A CA 1
ATOM 754 C C . PRO A 1 94 ? 0.975 -9.289 -12.832 1.00 87.12 94 PRO A C 1
ATOM 756 O O . PRO A 1 94 ? 2.106 -9.231 -12.358 1.00 87.12 94 PRO A O 1
ATOM 759 N N . GLU A 1 95 ? 0.530 -10.416 -13.384 1.00 85.81 95 GLU A N 1
ATOM 760 C CA . GLU A 1 95 ? 1.234 -11.702 -13.293 1.00 85.81 95 GLU A CA 1
ATOM 761 C C . GLU A 1 95 ? 2.617 -11.628 -13.958 1.00 85.81 95 GLU A C 1
ATOM 763 O O . GLU A 1 95 ? 3.637 -11.942 -13.341 1.00 85.81 95 GLU A O 1
ATOM 768 N N . VAL A 1 96 ? 2.670 -11.107 -15.186 1.00 88.31 96 VAL A N 1
ATOM 769 C CA . VAL A 1 96 ? 3.915 -10.933 -15.953 1.00 88.31 96 VAL A CA 1
ATOM 770 C C . VAL A 1 96 ? 4.822 -9.892 -15.297 1.00 88.31 96 VAL A C 1
ATOM 772 O O . VAL A 1 96 ? 6.031 -10.099 -15.180 1.00 88.31 96 VAL A O 1
ATOM 775 N N . ALA A 1 97 ? 4.242 -8.788 -14.812 1.00 89.00 97 ALA A N 1
ATOM 776 C CA . ALA A 1 97 ? 4.986 -7.776 -14.068 1.00 89.00 97 ALA A CA 1
ATOM 777 C C . ALA A 1 97 ? 5.638 -8.357 -12.803 1.00 89.00 97 ALA A C 1
ATOM 779 O O . ALA A 1 97 ? 6.707 -7.907 -12.395 1.00 89.00 97 ALA A O 1
ATOM 780 N N . SER A 1 98 ? 5.008 -9.348 -12.169 1.00 87.56 98 SER A N 1
ATOM 781 C CA . SER A 1 98 ? 5.520 -9.974 -10.952 1.00 87.56 98 SER A CA 1
ATOM 782 C C . SER A 1 98 ? 6.712 -10.900 -11.187 1.00 87.56 98 SER A C 1
ATOM 784 O O . SER A 1 98 ? 7.652 -10.904 -10.390 1.00 87.56 98 SER A O 1
ATOM 786 N N . GLU A 1 99 ? 6.720 -11.630 -12.302 1.00 89.62 99 GLU A N 1
ATOM 787 C CA . GLU A 1 99 ? 7.868 -12.443 -12.706 1.00 89.62 99 GLU A CA 1
ATOM 788 C C . GLU A 1 99 ? 9.041 -11.551 -13.121 1.00 89.62 99 GLU A C 1
ATOM 790 O O . GLU A 1 99 ? 10.181 -11.780 -12.712 1.00 89.62 99 GLU A O 1
ATOM 795 N N . LEU A 1 100 ? 8.756 -10.476 -13.861 1.00 90.56 100 LEU A N 1
ATOM 796 C CA . LEU A 1 100 ? 9.780 -9.575 -14.378 1.00 90.56 100 LEU A CA 1
ATOM 797 C C . LEU A 1 100 ? 10.471 -8.743 -13.289 1.00 90.56 100 LEU A C 1
ATOM 799 O O . LEU A 1 100 ? 11.664 -8.470 -13.397 1.00 90.56 100 LEU A O 1
ATOM 803 N N . ILE A 1 101 ? 9.759 -8.348 -12.230 1.00 91.62 101 ILE A N 1
ATOM 804 C CA . ILE A 1 101 ? 10.345 -7.570 -11.126 1.00 91.62 101 ILE A CA 1
ATOM 805 C C . ILE A 1 101 ? 11.138 -8.440 -10.138 1.00 91.62 101 ILE A C 1
ATOM 807 O O . ILE A 1 101 ? 11.941 -7.910 -9.370 1.00 91.62 101 ILE A O 1
ATOM 811 N N . ARG A 1 102 ? 10.957 -9.771 -10.139 1.00 88.31 102 ARG A N 1
ATOM 812 C CA . ARG A 1 102 ? 11.584 -10.681 -9.161 1.00 88.31 102 ARG A CA 1
ATOM 813 C C . ARG A 1 102 ? 13.119 -10.581 -9.122 1.00 88.31 102 ARG A C 1
ATOM 815 O O . ARG A 1 102 ? 13.652 -10.513 -8.014 1.00 88.31 102 ARG A O 1
ATOM 822 N N . PRO A 1 103 ? 13.851 -10.504 -10.252 1.00 89.81 103 PRO A N 1
ATOM 823 C CA . PRO A 1 103 ? 15.298 -10.287 -10.228 1.00 89.81 103 PRO A CA 1
ATOM 824 C C . PRO A 1 103 ? 15.698 -8.981 -9.530 1.00 89.81 103 PRO A C 1
ATOM 826 O O . PRO A 1 103 ? 16.688 -8.951 -8.804 1.00 89.81 103 PRO A O 1
ATOM 829 N N . CYS A 1 104 ? 14.896 -7.916 -9.664 1.00 88.81 104 CYS A N 1
ATOM 830 C CA . CYS A 1 104 ? 15.144 -6.635 -8.996 1.00 88.81 104 CYS A CA 1
ATOM 831 C C . CYS A 1 104 ? 15.076 -6.755 -7.464 1.00 88.81 104 CYS A C 1
ATOM 833 O O . CYS A 1 104 ? 15.677 -5.954 -6.751 1.00 88.81 104 CYS A O 1
ATOM 835 N N . LEU A 1 105 ? 14.367 -7.761 -6.941 1.00 84.38 105 LEU A N 1
ATOM 836 C CA . LEU A 1 105 ? 14.278 -8.041 -5.507 1.00 84.38 105 LEU A CA 1
ATOM 837 C C . LEU A 1 105 ? 15.500 -8.795 -4.963 1.00 84.38 105 LEU A C 1
ATOM 839 O O . LEU A 1 105 ? 15.601 -8.994 -3.762 1.00 84.38 105 LEU A O 1
ATOM 843 N N . GLN A 1 106 ? 16.438 -9.245 -5.792 1.00 85.06 106 GLN A N 1
ATOM 844 C CA . GLN A 1 106 ? 17.655 -9.894 -5.282 1.00 85.06 106 GLN A CA 1
ATOM 845 C C . GLN A 1 106 ? 18.739 -8.877 -4.890 1.00 85.06 106 GLN A C 1
ATOM 847 O O . GLN A 1 106 ? 19.640 -9.187 -4.106 1.00 85.06 106 GLN A O 1
ATOM 852 N N . GLU A 1 107 ? 18.610 -7.649 -5.388 1.00 83.56 107 GLU A N 1
ATOM 853 C CA . GLU A 1 107 ? 19.538 -6.538 -5.179 1.00 83.56 107 GLU A CA 1
ATOM 854 C C . GLU A 1 107 ? 19.507 -5.990 -3.744 1.00 83.56 107 GLU A C 1
ATOM 856 O O . GLU A 1 107 ? 18.992 -6.615 -2.804 1.00 83.56 107 GLU A O 1
ATOM 861 N N . ASP A 1 108 ? 20.076 -4.807 -3.539 1.00 77.62 108 ASP A N 1
ATOM 862 C CA . ASP A 1 108 ? 19.839 -4.029 -2.330 1.00 77.62 108 ASP A CA 1
ATOM 863 C C . ASP A 1 108 ? 18.361 -3.645 -2.200 1.00 77.62 108 ASP A C 1
ATOM 865 O O . ASP A 1 108 ? 17.575 -3.682 -3.155 1.00 77.62 108 ASP A O 1
ATOM 869 N N . PHE A 1 109 ? 17.938 -3.356 -0.972 1.00 76.81 109 PHE A N 1
ATOM 870 C CA . PHE A 1 109 ? 16.549 -3.006 -0.718 1.00 76.81 109 PHE A CA 1
ATOM 871 C C . PHE A 1 109 ? 16.195 -1.705 -1.442 1.00 76.81 109 PHE A C 1
ATOM 873 O O . PHE A 1 109 ? 16.697 -0.633 -1.110 1.00 76.81 109 PHE A O 1
ATOM 880 N N . ASN A 1 110 ? 15.287 -1.803 -2.410 1.00 83.38 110 ASN A N 1
ATOM 881 C CA . ASN A 1 110 ? 14.694 -0.658 -3.076 1.00 83.38 110 ASN A CA 1
ATOM 882 C C . ASN A 1 110 ? 13.178 -0.703 -2.874 1.00 83.38 110 ASN A C 1
ATOM 884 O O . ASN A 1 110 ? 12.493 -1.615 -3.347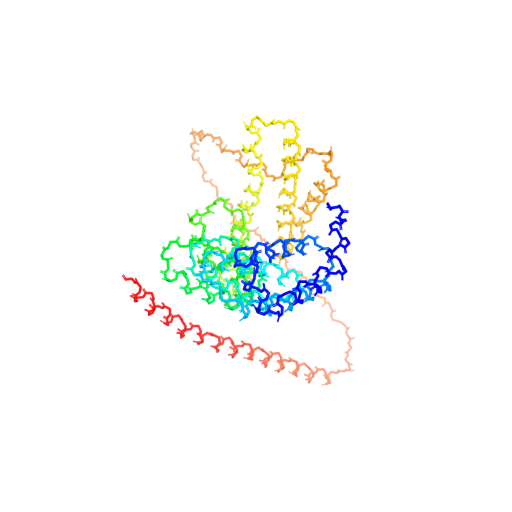 1.00 83.38 110 ASN A O 1
ATOM 888 N N . GLN A 1 111 ? 12.658 0.305 -2.175 1.00 79.44 111 GLN A N 1
ATOM 889 C CA . GLN A 1 111 ? 11.242 0.407 -1.838 1.00 79.44 111 GLN A CA 1
ATOM 890 C C . GLN A 1 111 ? 10.344 0.429 -3.082 1.00 79.44 111 GLN A C 1
ATOM 892 O O . GLN A 1 111 ? 9.255 -0.137 -3.053 1.00 79.44 111 GLN A O 1
ATOM 897 N N . ALA A 1 112 ? 10.791 1.037 -4.185 1.00 83.69 112 ALA A N 1
ATOM 898 C CA . ALA A 1 112 ? 10.000 1.121 -5.409 1.00 83.69 112 ALA A CA 1
ATOM 899 C C . ALA A 1 112 ? 9.829 -0.252 -6.077 1.00 83.69 112 ALA A C 1
ATOM 901 O O . ALA A 1 112 ? 8.741 -0.569 -6.563 1.00 83.69 112 ALA A O 1
ATOM 902 N N . TYR A 1 113 ? 10.870 -1.091 -6.058 1.00 87.38 113 TYR A N 1
ATOM 903 C CA . TYR A 1 113 ? 10.810 -2.445 -6.623 1.00 87.38 113 TYR A CA 1
ATOM 904 C C . TYR A 1 113 ? 9.839 -3.311 -5.834 1.00 87.38 113 TYR A C 1
ATOM 906 O O . TYR A 1 113 ? 8.970 -3.964 -6.408 1.00 87.38 113 TYR A O 1
ATOM 914 N N . TRP A 1 114 ? 9.930 -3.238 -4.509 1.00 81.62 114 TRP A N 1
ATOM 915 C CA . TRP A 1 114 ? 9.014 -3.936 -3.624 1.00 81.62 114 TRP A CA 1
ATOM 916 C C . TRP A 1 114 ? 7.582 -3.462 -3.749 1.00 81.62 114 TRP A C 1
ATOM 918 O O . TRP A 1 114 ? 6.687 -4.292 -3.837 1.00 81.62 114 TRP A O 1
ATOM 928 N N . PHE A 1 115 ? 7.354 -2.152 -3.801 1.00 81.31 115 PHE A N 1
ATOM 929 C CA . PHE A 1 115 ? 6.019 -1.606 -4.000 1.00 81.31 115 PHE A CA 1
ATOM 930 C C . PHE A 1 115 ? 5.413 -2.099 -5.319 1.00 81.31 115 PHE A C 1
ATOM 932 O O . PHE A 1 115 ? 4.280 -2.563 -5.342 1.00 81.31 115 PHE A O 1
ATOM 939 N N . THR A 1 116 ? 6.201 -2.096 -6.394 1.00 84.12 116 THR A N 1
ATOM 940 C CA . THR A 1 116 ? 5.786 -2.607 -7.710 1.00 84.12 116 THR A CA 1
ATOM 941 C C . THR A 1 116 ? 5.451 -4.093 -7.647 1.00 84.12 116 THR A C 1
ATOM 943 O O . THR A 1 116 ? 4.387 -4.500 -8.104 1.00 84.12 116 THR A O 1
ATOM 946 N N . PHE A 1 117 ? 6.293 -4.901 -7.003 1.00 84.19 117 PHE A N 1
ATOM 947 C CA . PHE A 1 117 ? 6.019 -6.321 -6.782 1.00 84.19 117 PHE A CA 1
ATOM 948 C C . PHE A 1 117 ? 4.768 -6.562 -5.924 1.00 84.19 117 PHE A C 1
ATOM 950 O O . PHE A 1 117 ? 3.964 -7.446 -6.210 1.00 84.19 117 PHE A O 1
ATOM 957 N N . CYS A 1 118 ? 4.545 -5.718 -4.915 1.00 77.81 118 CYS A N 1
ATOM 958 C CA . CYS A 1 118 ? 3.342 -5.718 -4.086 1.00 77.81 118 CYS A CA 1
ATOM 959 C C . CYS A 1 118 ? 2.089 -5.238 -4.813 1.00 77.81 118 CYS A C 1
ATOM 961 O O . CYS A 1 118 ? 0.994 -5.392 -4.279 1.00 77.81 118 CYS A O 1
ATOM 963 N N . LEU A 1 119 ? 2.204 -4.642 -5.992 1.00 79.12 119 LEU A N 1
ATOM 964 C CA . LEU A 1 119 ? 1.055 -4.357 -6.843 1.00 79.12 119 LEU A CA 1
ATOM 965 C C . LEU A 1 119 ? 0.833 -5.467 -7.874 1.00 79.12 119 LEU A C 1
ATOM 967 O O . LEU A 1 119 ? -0.293 -5.637 -8.327 1.00 79.12 119 LEU A O 1
ATOM 971 N N . SER A 1 120 ? 1.879 -6.220 -8.234 1.00 80.88 120 SER A N 1
ATOM 972 C CA . SER A 1 120 ? 1.858 -7.153 -9.363 1.00 80.88 120 SER A CA 1
ATOM 973 C C . SER A 1 120 ? 1.668 -8.621 -8.989 1.00 80.88 120 SER A C 1
ATOM 975 O O . SER A 1 120 ? 0.971 -9.341 -9.689 1.00 80.88 120 SER A O 1
ATOM 977 N N . ALA A 1 121 ? 2.258 -9.121 -7.907 1.00 76.75 121 ALA A N 1
ATOM 978 C CA . ALA A 1 121 ? 2.143 -10.551 -7.610 1.00 76.75 121 ALA A CA 1
ATOM 979 C C . ALA A 1 121 ? 0.800 -10.901 -6.954 1.00 76.75 121 ALA A C 1
ATOM 981 O O . ALA A 1 121 ? 0.172 -10.068 -6.300 1.00 76.75 121 ALA A O 1
ATOM 982 N N . HIS A 1 122 ? 0.398 -12.169 -7.024 1.00 71.12 122 HIS A N 1
ATOM 983 C CA . HIS A 1 122 ? -0.610 -12.699 -6.106 1.00 71.12 122 HIS A CA 1
ATOM 984 C C . HIS A 1 122 ? -0.133 -12.595 -4.657 1.00 71.12 122 HIS A C 1
ATOM 986 O O . HIS A 1 122 ? 1.066 -12.544 -4.370 1.00 71.12 122 HIS A O 1
ATOM 992 N N . GLU A 1 123 ? -1.084 -12.529 -3.732 1.00 63.88 123 GLU A N 1
ATOM 993 C CA . GLU A 1 123 ? -0.821 -12.298 -2.314 1.00 63.88 123 GLU A CA 1
ATOM 994 C C . GLU A 1 123 ? 0.190 -13.318 -1.761 1.00 63.88 123 GLU A C 1
ATOM 996 O O . GLU A 1 123 ? 1.245 -12.927 -1.256 1.00 63.88 123 GLU A O 1
ATOM 1001 N N . THR A 1 124 ? -0.048 -14.609 -2.006 1.00 62.88 124 THR A N 1
ATOM 1002 C CA . THR A 1 124 ? 0.810 -15.736 -1.595 1.00 62.88 124 THR A CA 1
ATOM 1003 C C . THR A 1 124 ? 2.238 -15.662 -2.143 1.00 62.88 124 THR A C 1
ATOM 1005 O O . THR A 1 124 ? 3.192 -15.945 -1.417 1.00 62.88 124 THR A O 1
ATOM 1008 N N . ALA A 1 125 ? 2.415 -15.235 -3.396 1.00 68.12 125 ALA A N 1
ATOM 1009 C CA . ALA A 1 125 ? 3.729 -15.121 -4.026 1.00 68.12 125 ALA A CA 1
ATOM 1010 C C . ALA A 1 125 ? 4.574 -13.995 -3.411 1.00 68.12 125 ALA A C 1
ATOM 1012 O O . ALA A 1 125 ? 5.781 -14.167 -3.220 1.00 68.12 125 ALA A O 1
ATOM 1013 N N . VAL A 1 126 ? 3.953 -12.864 -3.048 1.00 64.06 126 VAL A N 1
ATOM 1014 C CA . VAL A 1 126 ? 4.680 -11.775 -2.377 1.00 64.06 126 VAL A CA 1
ATOM 1015 C C . VAL A 1 126 ? 5.123 -12.176 -0.988 1.00 64.06 126 VAL A C 1
ATOM 1017 O O . VAL A 1 126 ? 6.267 -11.914 -0.624 1.00 64.06 126 VAL A O 1
ATOM 1020 N N . TYR A 1 127 ? 4.245 -12.835 -0.235 1.00 64.38 127 TYR A N 1
ATOM 1021 C CA . TYR A 1 127 ? 4.589 -13.307 1.097 1.00 64.38 127 TYR A CA 1
ATOM 1022 C C . TYR A 1 127 ? 5.762 -14.287 1.066 1.00 64.38 127 TYR A C 1
ATOM 1024 O O . TYR A 1 127 ? 6.738 -14.059 1.772 1.00 64.38 127 TYR A O 1
ATOM 1032 N N . LYS A 1 128 ? 5.737 -15.306 0.192 1.00 71.25 128 LYS A N 1
ATOM 1033 C CA . LYS A 1 128 ? 6.855 -16.260 0.059 1.00 71.25 128 LYS A CA 1
ATOM 1034 C C . LYS A 1 128 ? 8.168 -15.566 -0.310 1.00 71.25 128 LYS A C 1
ATOM 1036 O O . LYS A 1 128 ? 9.196 -15.802 0.319 1.00 71.25 128 LYS A O 1
ATOM 1041 N N . ALA A 1 129 ? 8.139 -14.674 -1.300 1.00 69.94 129 ALA A N 1
ATOM 1042 C CA . ALA A 1 129 ? 9.332 -13.948 -1.728 1.00 69.94 129 ALA A CA 1
ATOM 1043 C C . ALA A 1 129 ? 9.893 -13.037 -0.623 1.00 69.94 129 ALA A C 1
ATOM 1045 O O . ALA A 1 129 ? 11.110 -12.944 -0.459 1.00 69.94 129 ALA A O 1
ATOM 1046 N N . ALA A 1 130 ? 9.023 -12.388 0.150 1.00 66.31 130 ALA A N 1
ATOM 1047 C CA . ALA A 1 130 ? 9.443 -11.537 1.250 1.00 66.31 130 ALA A CA 1
ATOM 1048 C C . ALA A 1 130 ? 9.884 -12.339 2.492 1.00 66.31 130 ALA A C 1
ATOM 1050 O O . ALA A 1 130 ? 10.895 -11.962 3.080 1.00 66.31 130 ALA A O 1
ATOM 1051 N N . LYS A 1 131 ? 9.253 -13.485 2.826 1.00 69.00 131 LYS A N 1
ATOM 1052 C CA . LYS A 1 131 ? 9.718 -14.421 3.882 1.00 69.00 131 LYS A CA 1
ATOM 1053 C C . LYS A 1 131 ? 11.153 -14.851 3.569 1.00 69.00 131 LYS A C 1
ATOM 1055 O O . LYS A 1 131 ? 12.056 -14.607 4.365 1.00 69.00 131 LYS A O 1
ATOM 1060 N N . ASN A 1 132 ? 11.393 -15.365 2.361 1.00 72.75 132 ASN A N 1
ATOM 1061 C CA . ASN A 1 132 ? 12.711 -15.856 1.943 1.00 72.75 132 ASN A CA 1
ATOM 1062 C C . ASN A 1 132 ? 13.798 -14.763 1.964 1.00 72.75 132 ASN A C 1
ATOM 1064 O O . ASN A 1 132 ? 14.958 -15.026 2.300 1.00 72.75 132 ASN A O 1
ATOM 1068 N N . ARG A 1 133 ? 13.453 -13.513 1.621 1.00 68.75 133 ARG A N 1
ATOM 1069 C CA . ARG A 1 133 ? 14.419 -12.404 1.681 1.00 68.75 133 ARG A CA 1
ATOM 1070 C C . ARG A 1 133 ? 14.683 -11.928 3.110 1.00 68.75 133 ARG A C 1
ATOM 1072 O O . ARG A 1 133 ? 15.841 -11.688 3.443 1.00 68.75 133 ARG A O 1
ATOM 1079 N N . CYS A 1 134 ? 13.657 -11.840 3.958 1.00 65.94 134 CYS A N 1
ATOM 1080 C CA . CYS A 1 134 ? 13.831 -11.528 5.377 1.00 65.94 134 CYS A CA 1
ATOM 1081 C C . CYS A 1 134 ? 14.734 -12.548 6.076 1.00 65.94 134 CYS A C 1
ATOM 1083 O O . CYS A 1 134 ? 15.653 -12.143 6.786 1.00 65.94 134 CYS A O 1
ATOM 1085 N N . LEU A 1 135 ? 14.527 -13.844 5.815 1.00 64.38 135 LEU A N 1
ATOM 1086 C CA . LEU A 1 135 ? 15.359 -14.918 6.365 1.00 64.38 135 LEU A CA 1
ATOM 1087 C C . LEU A 1 135 ? 16.822 -14.808 5.906 1.00 64.38 135 LEU A C 1
ATOM 1089 O O . LEU A 1 135 ? 17.742 -14.970 6.704 1.00 64.38 135 LEU A O 1
ATOM 1093 N N . SER A 1 136 ? 17.058 -14.461 4.637 1.00 68.19 136 SER A N 1
ATOM 1094 C CA . SER A 1 136 ? 18.419 -14.363 4.086 1.00 68.19 136 SER A CA 1
ATOM 1095 C C . SER A 1 136 ? 19.157 -13.062 4.426 1.00 68.19 136 SER A C 1
ATOM 1097 O O . SER A 1 136 ? 20.389 -13.045 4.450 1.00 68.19 136 SER A O 1
ATOM 1099 N N . LYS A 1 137 ? 18.451 -11.956 4.697 1.00 66.31 137 LYS A N 1
ATOM 1100 C CA . LYS A 1 137 ? 19.057 -10.647 4.995 1.00 66.31 137 LYS A CA 1
ATOM 1101 C C . LYS A 1 137 ? 18.533 -10.109 6.333 1.00 66.31 137 LYS A C 1
ATOM 1103 O O . LYS A 1 137 ? 17.550 -9.371 6.359 1.00 66.31 137 LYS A O 1
ATOM 1108 N N . LYS A 1 138 ? 19.274 -10.362 7.427 1.00 60.53 138 LYS A N 1
ATOM 1109 C CA . LYS A 1 138 ? 18.994 -9.959 8.836 1.00 60.53 138 LYS A CA 1
ATOM 1110 C C . LYS A 1 138 ? 18.708 -8.451 9.099 1.00 60.53 138 LYS A C 1
ATOM 1112 O O . LYS A 1 138 ? 18.635 -8.046 10.254 1.00 60.53 138 LYS A O 1
ATOM 1117 N N . LYS A 1 139 ? 18.600 -7.574 8.087 1.00 60.81 139 LYS A N 1
ATOM 1118 C CA . LYS A 1 139 ? 18.482 -6.102 8.244 1.00 60.81 139 LYS A CA 1
ATOM 1119 C C . LYS A 1 139 ? 17.489 -5.410 7.300 1.00 60.81 139 LYS A C 1
ATOM 1121 O O . LYS A 1 139 ? 17.532 -4.188 7.152 1.00 60.81 139 LYS A O 1
ATOM 1126 N N . CYS A 1 140 ? 16.607 -6.151 6.639 1.00 60.62 140 CYS A N 1
ATOM 1127 C CA . CYS A 1 140 ? 15.739 -5.588 5.612 1.00 60.62 140 CYS A CA 1
ATOM 1128 C C . CYS A 1 140 ? 14.362 -5.143 6.150 1.00 60.62 140 CYS A C 1
ATOM 1130 O O . CYS A 1 140 ? 13.343 -5.783 5.922 1.00 60.62 140 CYS A O 1
ATOM 1132 N N . TRP A 1 141 ? 14.304 -4.037 6.892 1.00 61.12 141 TRP A N 1
ATOM 1133 C CA . TRP A 1 141 ? 13.080 -3.607 7.600 1.00 61.12 141 TRP A CA 1
ATOM 1134 C C . TRP A 1 141 ? 11.923 -3.180 6.692 1.00 61.12 141 TRP A C 1
ATOM 1136 O O . TRP A 1 141 ? 10.759 -3.263 7.080 1.00 61.12 141 TRP A O 1
ATOM 1146 N N . GLY A 1 142 ? 12.225 -2.733 5.474 1.00 61.19 142 GLY A N 1
ATOM 1147 C CA . GLY A 1 142 ? 11.187 -2.448 4.492 1.00 61.19 142 GLY A CA 1
ATOM 1148 C C . GLY A 1 142 ? 10.499 -3.713 3.965 1.00 61.19 142 GLY A C 1
ATOM 1149 O O . GLY A 1 142 ? 9.334 -3.634 3.580 1.00 61.19 142 GLY A O 1
ATOM 1150 N N . ASP A 1 143 ? 11.154 -4.879 4.046 1.00 59.50 143 ASP A N 1
ATOM 1151 C CA . ASP A 1 143 ? 10.531 -6.175 3.757 1.00 59.50 143 ASP A CA 1
ATOM 1152 C C . ASP A 1 143 ? 9.532 -6.559 4.854 1.00 59.50 143 ASP A C 1
ATOM 1154 O O . ASP A 1 143 ? 8.460 -7.061 4.539 1.00 59.50 143 ASP A O 1
ATOM 1158 N N . ALA A 1 144 ? 9.813 -6.250 6.127 1.00 57.34 144 ALA A N 1
ATOM 1159 C CA . ALA A 1 144 ? 8.882 -6.494 7.237 1.00 57.34 144 ALA A CA 1
ATOM 1160 C C . ALA A 1 144 ? 7.581 -5.678 7.098 1.00 57.34 144 ALA A C 1
ATOM 1162 O O . ALA A 1 144 ? 6.488 -6.171 7.380 1.00 57.34 144 ALA A O 1
ATOM 1163 N N . LEU A 1 145 ? 7.682 -4.448 6.586 1.00 60.44 145 LEU A N 1
ATOM 1164 C CA . LEU A 1 145 ? 6.532 -3.574 6.342 1.00 60.44 145 LEU A CA 1
ATOM 1165 C C . LEU A 1 145 ? 5.691 -4.056 5.146 1.00 60.44 145 LEU A C 1
ATOM 1167 O O . LEU A 1 145 ? 4.460 -4.019 5.189 1.00 60.44 145 LEU A O 1
ATOM 1171 N N . VAL A 1 146 ? 6.357 -4.565 4.107 1.00 60.53 146 VAL A N 1
ATOM 1172 C CA . VAL A 1 146 ? 5.746 -5.236 2.948 1.00 60.53 146 VAL A CA 1
ATOM 1173 C C . VAL A 1 146 ? 5.067 -6.552 3.350 1.00 60.53 146 VAL A C 1
ATOM 1175 O O . VAL A 1 146 ? 3.918 -6.793 2.969 1.00 60.53 146 VAL A O 1
ATOM 1178 N N . LEU A 1 147 ? 5.732 -7.366 4.175 1.00 59.19 147 LEU A N 1
ATOM 1179 C CA . LEU A 1 147 ? 5.196 -8.596 4.760 1.00 59.19 147 LEU A CA 1
ATOM 1180 C C . LEU A 1 147 ? 3.969 -8.317 5.618 1.00 59.19 147 LEU A C 1
ATOM 1182 O O . LEU A 1 147 ? 2.961 -9.003 5.476 1.00 59.19 147 LEU A O 1
ATOM 1186 N N . GLY A 1 148 ? 4.008 -7.277 6.452 1.00 56.84 148 GLY A N 1
ATOM 1187 C CA . GLY A 1 148 ? 2.858 -6.817 7.224 1.00 56.84 148 GLY A CA 1
ATOM 1188 C C . GLY A 1 148 ? 1.688 -6.417 6.320 1.00 56.84 148 GLY A C 1
ATOM 1189 O O . GLY A 1 148 ? 0.590 -6.951 6.433 1.00 56.84 148 GLY A O 1
ATOM 1190 N N . HIS A 1 149 ? 1.911 -5.518 5.358 1.00 59.31 149 HIS A N 1
ATOM 1191 C CA . HIS A 1 149 ? 0.833 -4.967 4.528 1.00 59.31 149 HIS A CA 1
ATOM 1192 C C . HIS A 1 149 ? 0.119 -6.008 3.651 1.00 59.31 149 HIS A C 1
ATOM 1194 O O . HIS A 1 149 ? -1.089 -5.904 3.444 1.00 59.31 149 HIS A O 1
ATOM 1200 N N . ARG A 1 150 ? 0.829 -7.017 3.134 1.00 59.56 150 ARG A N 1
ATOM 1201 C CA . ARG A 1 150 ? 0.210 -8.082 2.324 1.00 59.56 150 ARG A CA 1
ATOM 1202 C C . ARG A 1 150 ? -0.179 -9.323 3.112 1.00 59.56 150 ARG A C 1
ATOM 1204 O O . ARG A 1 150 ? -1.036 -10.068 2.643 1.00 59.56 150 ARG A O 1
ATOM 1211 N N . SER A 1 151 ? 0.331 -9.496 4.332 1.00 52.00 151 SER A N 1
ATOM 1212 C CA . SER A 1 151 ? -0.270 -10.458 5.251 1.00 52.00 151 SER A CA 1
ATOM 1213 C C . SER A 1 151 ? -1.706 -10.067 5.590 1.00 52.00 151 SER A C 1
ATOM 1215 O O . SER A 1 151 ? -2.496 -10.981 5.733 1.00 52.00 151 SER A O 1
ATOM 1217 N N . ILE A 1 152 ? -2.139 -8.796 5.580 1.00 51.06 152 ILE A N 1
ATOM 1218 C CA . ILE A 1 152 ? -3.582 -8.456 5.706 1.00 51.06 152 ILE A CA 1
ATOM 1219 C C . ILE A 1 152 ? -4.455 -9.205 4.687 1.00 51.06 152 ILE A C 1
ATOM 1221 O O . ILE A 1 152 ? -5.550 -9.642 5.037 1.00 51.06 152 ILE A O 1
ATOM 1225 N N . ALA A 1 153 ? -3.968 -9.363 3.458 1.00 51.75 153 ALA A N 1
ATOM 1226 C CA 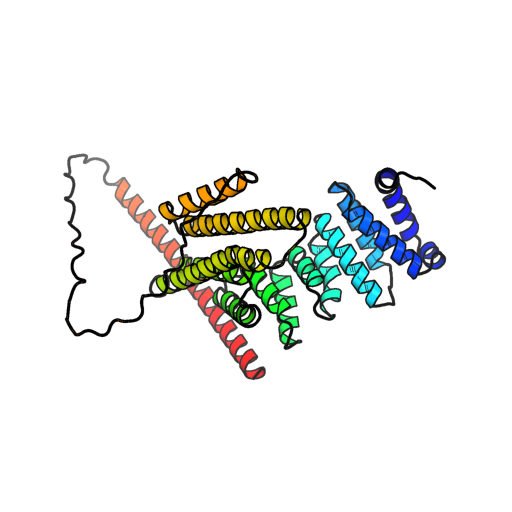. ALA A 1 153 ? -4.732 -9.942 2.363 1.00 51.75 153 ALA A CA 1
ATOM 1227 C C . ALA A 1 153 ? -4.786 -11.486 2.458 1.00 51.75 153 ALA A C 1
ATOM 1229 O O . ALA A 1 153 ? -5.859 -12.081 2.407 1.00 51.75 153 ALA A O 1
ATOM 1230 N N . ILE A 1 154 ? -3.651 -12.109 2.804 1.00 50.97 154 ILE A N 1
ATOM 1231 C CA . ILE A 1 154 ? -3.512 -13.569 2.983 1.00 50.97 154 ILE A CA 1
ATOM 1232 C C . ILE A 1 154 ? -4.084 -14.048 4.328 1.00 50.97 154 ILE A C 1
ATOM 1234 O O . ILE A 1 154 ? -4.557 -15.173 4.460 1.00 50.97 154 ILE A O 1
ATOM 1238 N N . THR A 1 155 ? -4.050 -13.215 5.370 1.00 52.03 155 THR A N 1
ATOM 1239 C CA . THR A 1 155 ? -4.308 -13.638 6.756 1.00 52.03 155 THR A CA 1
ATOM 1240 C C . THR A 1 155 ? -5.712 -13.297 7.233 1.00 52.03 155 THR A C 1
ATOM 1242 O O . THR A 1 155 ? -5.896 -12.707 8.301 1.00 52.03 155 THR A O 1
ATOM 1245 N N . ARG A 1 156 ? -6.737 -13.779 6.526 1.00 58.72 156 ARG A N 1
ATOM 1246 C CA . ARG A 1 156 ? -7.926 -14.196 7.289 1.00 58.72 156 ARG A CA 1
ATOM 1247 C C . ARG A 1 156 ? -7.546 -15.284 8.302 1.00 58.72 156 ARG A C 1
ATOM 1249 O O . ARG A 1 156 ? -8.020 -15.226 9.427 1.00 58.72 156 ARG A O 1
ATOM 1256 N N . ARG A 1 157 ? -6.599 -16.160 7.933 1.00 64.19 157 ARG A N 1
ATOM 1257 C CA . ARG A 1 157 ? -6.200 -17.335 8.719 1.00 64.19 157 ARG A CA 1
ATOM 1258 C C . ARG A 1 157 ? -5.145 -17.092 9.805 1.00 64.19 157 ARG A C 1
ATOM 1260 O O . ARG A 1 157 ? -5.325 -17.598 10.891 1.00 64.19 157 ARG A O 1
ATOM 1267 N N . ARG A 1 158 ? -4.100 -16.267 9.606 1.00 73.56 158 ARG A N 1
ATOM 1268 C CA . ARG A 1 158 ? -3.009 -16.091 10.613 1.00 73.56 158 ARG A CA 1
ATOM 1269 C C . ARG A 1 158 ? -2.886 -14.681 11.199 1.00 73.56 158 ARG A C 1
ATOM 1271 O O . ARG A 1 158 ? -1.990 -13.916 10.827 1.00 73.56 158 ARG A O 1
ATOM 1278 N N . PRO A 1 159 ? -3.796 -14.264 12.094 1.00 79.50 159 PRO A N 1
ATOM 1279 C CA . PRO A 1 159 ? -3.803 -12.896 12.583 1.00 79.50 159 PRO A CA 1
ATOM 1280 C C . PRO A 1 159 ? -2.621 -12.518 13.485 1.00 79.50 159 PRO A C 1
ATOM 1282 O O . PRO A 1 159 ? -2.181 -11.369 13.436 1.00 79.50 159 PRO A O 1
ATOM 1285 N N . HIS A 1 160 ? -2.101 -13.461 14.268 1.00 81.38 160 HIS A N 1
ATOM 1286 C CA . HIS A 1 160 ? -0.993 -13.260 15.206 1.00 81.38 160 HIS A CA 1
ATOM 1287 C C . HIS A 1 160 ? 0.322 -12.940 14.475 1.00 81.38 160 HIS A C 1
ATOM 1289 O O . HIS A 1 160 ? 0.987 -11.969 14.827 1.00 81.38 160 HIS A O 1
ATOM 1295 N N . LEU A 1 161 ? 0.649 -13.662 13.397 1.00 76.44 161 LEU A N 1
ATOM 1296 C CA . LEU A 1 161 ? 1.872 -13.446 12.620 1.00 76.44 161 LEU A CA 1
ATOM 1297 C C . LEU A 1 161 ? 1.884 -12.066 11.953 1.00 76.44 161 LEU A C 1
ATOM 1299 O O . LEU A 1 161 ? 2.904 -11.380 11.894 1.00 76.44 161 LEU A O 1
ATOM 1303 N N . CYS A 1 162 ? 0.719 -11.623 11.478 1.00 80.06 162 CYS A N 1
ATOM 1304 C CA . CYS A 1 162 ? 0.543 -10.278 10.941 1.00 80.06 162 CYS A CA 1
ATOM 1305 C C . CYS A 1 162 ? 0.799 -9.210 12.023 1.00 80.06 162 CYS A C 1
ATOM 1307 O O . CYS A 1 162 ? 1.565 -8.272 11.794 1.00 80.06 162 CYS A O 1
ATOM 1309 N N . LEU A 1 163 ? 0.225 -9.384 13.222 1.00 86.88 163 LEU A N 1
ATOM 1310 C CA . LEU A 1 163 ? 0.471 -8.497 14.364 1.00 86.88 163 LEU A CA 1
ATOM 1311 C C . LEU A 1 163 ? 1.954 -8.478 14.759 1.00 86.88 163 LEU A C 1
ATOM 1313 O O . LEU A 1 163 ? 2.513 -7.396 14.929 1.00 86.88 163 LEU A O 1
ATOM 1317 N N . HIS A 1 164 ? 2.607 -9.641 14.843 1.00 83.75 164 HIS A N 1
ATOM 1318 C CA . HIS A 1 164 ? 4.036 -9.753 15.139 1.00 83.75 164 HIS A CA 1
ATOM 1319 C C . HIS A 1 164 ? 4.879 -8.938 14.146 1.00 83.75 164 HIS A C 1
ATOM 1321 O O . HIS A 1 164 ? 5.637 -8.056 14.553 1.00 83.75 164 HIS A O 1
ATOM 1327 N N . ASN A 1 165 ? 4.679 -9.147 12.840 1.00 79.81 165 ASN A N 1
ATOM 1328 C CA . ASN A 1 165 ? 5.410 -8.428 11.790 1.00 79.81 165 ASN A CA 1
ATOM 1329 C C . ASN A 1 165 ? 5.187 -6.911 11.845 1.00 79.81 165 ASN A C 1
ATOM 1331 O O . ASN A 1 165 ? 6.115 -6.122 11.621 1.00 79.81 165 ASN A O 1
ATOM 1335 N N . TYR A 1 166 ? 3.971 -6.479 12.183 1.00 85.00 166 TYR A N 1
ATOM 1336 C CA . TYR A 1 166 ? 3.698 -5.065 12.394 1.00 85.00 166 TYR A CA 1
ATOM 1337 C C . TYR A 1 166 ? 4.381 -4.499 13.631 1.00 85.00 166 TYR A C 1
ATOM 1339 O O . TYR A 1 166 ? 4.893 -3.386 13.552 1.00 85.00 166 TYR A O 1
ATOM 1347 N N . TYR A 1 167 ? 4.448 -5.233 14.741 1.00 87.88 167 TYR A N 1
ATOM 1348 C CA . TYR A 1 167 ? 5.177 -4.780 15.925 1.00 87.88 167 TYR A CA 1
ATOM 1349 C C . TYR A 1 167 ? 6.680 -4.707 15.694 1.00 87.88 167 TYR A C 1
ATOM 1351 O O . TYR A 1 167 ? 7.301 -3.724 16.102 1.00 87.88 167 TYR A O 1
ATOM 1359 N N . VAL A 1 168 ? 7.261 -5.689 15.001 1.00 81.81 168 VAL A N 1
ATOM 1360 C CA . VAL A 1 168 ? 8.660 -5.622 14.561 1.00 81.81 168 VAL A CA 1
ATOM 1361 C C . VAL A 1 168 ? 8.865 -4.358 13.729 1.00 81.81 168 VAL A C 1
ATOM 1363 O O . VAL A 1 168 ? 9.718 -3.540 14.061 1.00 81.81 168 VAL A O 1
ATOM 1366 N N . SER A 1 169 ? 8.010 -4.112 12.733 1.00 81.19 169 SER A N 1
ATOM 1367 C CA . SER A 1 169 ? 8.073 -2.895 11.912 1.00 81.19 169 SER A CA 1
ATOM 1368 C C . SER A 1 169 ? 7.912 -1.611 12.738 1.00 81.19 169 SER A C 1
ATOM 1370 O O . SER A 1 169 ? 8.616 -0.629 12.505 1.00 81.19 169 SER A O 1
ATOM 1372 N N . LEU A 1 170 ? 7.019 -1.611 13.730 1.00 86.50 170 LEU A N 1
ATOM 1373 C CA . LEU A 1 170 ? 6.732 -0.457 14.578 1.00 86.50 170 LEU A CA 1
ATOM 1374 C C . LEU A 1 170 ? 7.910 -0.101 15.491 1.00 86.50 170 LEU A C 1
ATOM 1376 O O . LEU A 1 170 ? 8.143 1.080 15.730 1.00 86.50 170 LEU A O 1
ATOM 1380 N N . ARG A 1 171 ? 8.699 -1.083 15.949 1.00 85.81 171 ARG A N 1
ATOM 1381 C CA . ARG A 1 171 ? 9.937 -0.820 16.708 1.00 85.81 171 ARG A CA 1
ATOM 1382 C C . ARG A 1 171 ? 10.935 0.018 15.906 1.00 85.81 171 ARG A C 1
ATOM 1384 O O . ARG A 1 171 ? 11.644 0.834 16.486 1.00 85.81 171 ARG A O 1
ATOM 1391 N N . HIS A 1 172 ? 10.970 -0.155 14.585 1.00 80.56 172 HIS A N 1
ATOM 1392 C CA . HIS A 1 172 ? 11.859 0.599 13.697 1.00 80.56 172 HIS A CA 1
ATOM 1393 C C . HIS A 1 172 ? 11.238 1.901 13.193 1.00 80.56 172 HIS A C 1
ATOM 1395 O O . HIS A 1 172 ? 11.946 2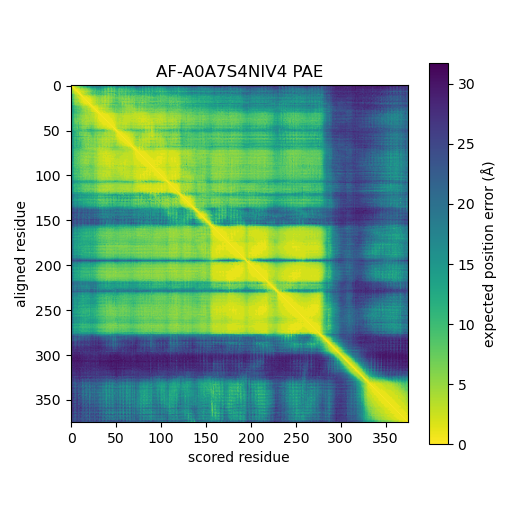.892 13.019 1.00 80.56 172 HIS A O 1
ATOM 1401 N N . PHE A 1 173 ? 9.921 1.917 12.984 1.00 83.50 173 PHE A N 1
ATOM 1402 C CA . PHE A 1 173 ? 9.190 3.065 12.452 1.00 83.50 173 PHE A CA 1
ATOM 1403 C C . PHE A 1 173 ? 8.033 3.481 13.378 1.00 83.50 173 PHE A C 1
ATOM 1405 O O . PHE A 1 173 ? 6.873 3.457 12.956 1.00 83.50 173 PHE A O 1
ATOM 1412 N N . PRO A 1 174 ? 8.318 3.910 14.623 1.00 90.19 174 PRO A N 1
ATOM 1413 C CA . PRO A 1 174 ? 7.283 4.188 15.625 1.00 90.19 174 PRO A CA 1
ATOM 1414 C C . PRO A 1 174 ? 6.390 5.380 15.263 1.00 90.19 174 PRO A C 1
ATOM 1416 O O . PRO A 1 174 ? 5.293 5.515 15.783 1.00 90.19 174 PRO A O 1
ATOM 1419 N N . LEU A 1 175 ? 6.845 6.249 14.357 1.00 91.12 175 LEU A N 1
ATOM 1420 C CA . LEU A 1 175 ? 6.102 7.425 13.896 1.00 91.12 175 LEU A CA 1
ATOM 1421 C C . LEU A 1 175 ? 5.375 7.186 12.566 1.00 91.12 175 LEU A C 1
ATOM 1423 O O . LEU A 1 175 ? 4.944 8.143 11.922 1.00 91.12 175 LEU A O 1
ATOM 1427 N N . SER A 1 176 ? 5.271 5.933 12.113 1.00 88.38 176 SER A N 1
ATOM 1428 C CA . SER A 1 176 ? 4.584 5.597 10.867 1.00 88.38 176 SER A CA 1
ATOM 1429 C C . SER A 1 176 ? 3.069 5.522 11.093 1.00 88.38 176 SER A C 1
ATOM 1431 O O . SER A 1 176 ? 2.594 4.536 11.665 1.00 88.38 176 SER A O 1
ATOM 1433 N N . PRO A 1 177 ? 2.270 6.500 10.616 1.00 91.56 177 PRO A N 1
ATOM 1434 C CA . PRO A 1 177 ? 0.819 6.459 10.791 1.00 91.56 177 PRO A CA 1
ATOM 1435 C C . PRO A 1 177 ? 0.216 5.208 10.136 1.00 91.56 177 PRO A C 1
ATOM 1437 O O . PRO A 1 177 ? -0.669 4.577 10.707 1.00 91.56 177 PRO A O 1
ATOM 1440 N N . LEU A 1 178 ? 0.732 4.794 8.976 1.00 88.69 178 LEU A N 1
ATOM 1441 C CA . LEU A 1 178 ? 0.223 3.624 8.262 1.00 88.69 178 LEU A CA 1
ATOM 1442 C C . LEU A 1 178 ? 0.341 2.338 9.094 1.00 88.69 178 LEU A C 1
ATOM 1444 O O . LEU A 1 178 ? -0.607 1.563 9.131 1.00 88.69 178 LEU A O 1
ATOM 1448 N N . LEU A 1 179 ? 1.457 2.134 9.806 1.00 87.94 179 LEU A N 1
ATOM 1449 C CA . LEU A 1 179 ? 1.624 0.962 10.675 1.00 87.94 179 LEU A CA 1
ATOM 1450 C C . LEU A 1 179 ? 0.596 0.942 11.808 1.00 87.94 179 LEU A C 1
ATOM 1452 O O . LEU A 1 179 ? 0.011 -0.102 12.088 1.00 87.94 179 LEU A O 1
ATOM 1456 N N . HIS A 1 180 ? 0.337 2.096 12.423 1.00 94.00 180 HIS A N 1
ATOM 1457 C CA . HIS A 1 180 ? -0.698 2.226 13.445 1.00 94.00 180 HIS A CA 1
ATOM 1458 C C . HIS A 1 180 ? -2.098 1.934 12.889 1.00 94.00 180 HIS A C 1
ATOM 1460 O O . HIS A 1 180 ? -2.863 1.212 13.524 1.00 94.00 180 HIS A O 1
ATOM 1466 N N . LEU A 1 181 ? -2.426 2.421 11.690 1.00 93.31 181 LEU A N 1
ATOM 1467 C CA . LEU A 1 181 ? -3.703 2.106 11.047 1.00 93.31 181 LEU A CA 1
ATOM 1468 C C . LEU A 1 181 ? -3.836 0.603 10.759 1.00 93.31 181 LEU A C 1
ATOM 1470 O O . LEU A 1 181 ? -4.866 0.007 11.067 1.00 93.31 181 LEU A O 1
ATOM 1474 N N . CYS A 1 182 ? -2.791 -0.024 10.215 1.00 90.19 182 CYS A N 1
ATOM 1475 C CA . CYS A 1 182 ? -2.780 -1.456 9.927 1.00 90.19 182 CYS A CA 1
ATOM 1476 C C . CYS A 1 182 ? -2.939 -2.310 11.194 1.00 90.19 182 CYS A C 1
ATOM 1478 O O . CYS A 1 182 ? -3.747 -3.239 11.202 1.00 90.19 182 CYS A O 1
ATOM 1480 N N . LEU A 1 183 ? -2.224 -1.974 12.274 1.00 91.75 183 LEU A N 1
ATOM 1481 C CA . LEU A 1 183 ? -2.381 -2.626 13.578 1.00 91.75 183 LEU A CA 1
ATOM 1482 C C . LEU A 1 183 ? -3.808 -2.477 14.104 1.00 91.75 183 LEU A C 1
ATOM 1484 O O . LEU A 1 183 ? -4.405 -3.468 14.518 1.00 91.75 183 LEU A O 1
ATOM 1488 N N . ALA A 1 184 ? -4.376 -1.270 14.035 1.00 94.69 184 ALA A N 1
ATOM 1489 C CA . ALA A 1 184 ? -5.743 -1.011 14.475 1.00 94.69 184 ALA A CA 1
ATOM 1490 C C . ALA A 1 184 ? -6.757 -1.898 13.743 1.00 94.69 184 ALA A C 1
ATOM 1492 O O . ALA A 1 184 ? -7.519 -2.631 14.374 1.00 94.69 184 ALA A O 1
ATOM 1493 N N . VAL A 1 185 ? -6.708 -1.887 12.407 1.00 91.62 185 VAL A N 1
ATOM 1494 C CA . VAL A 1 185 ? -7.561 -2.723 11.551 1.00 91.62 185 VAL A CA 1
ATOM 1495 C C . VAL A 1 185 ? -7.382 -4.196 11.900 1.00 91.62 185 VAL A C 1
ATOM 1497 O O . VAL A 1 185 ? -8.368 -4.914 12.074 1.00 91.62 185 VAL A O 1
ATOM 1500 N N . LYS A 1 186 ? -6.138 -4.657 12.069 1.00 89.69 186 LYS A N 1
ATOM 1501 C CA . LYS A 1 186 ? -5.873 -6.063 12.359 1.00 89.69 186 LYS A CA 1
ATOM 1502 C C . LYS A 1 186 ? -6.429 -6.494 13.712 1.00 89.69 186 LYS A C 1
ATOM 1504 O O . LYS A 1 186 ? -7.076 -7.535 13.780 1.00 89.69 186 LYS A O 1
ATOM 1509 N N . TYR A 1 187 ? -6.259 -5.687 14.753 1.00 93.38 187 TYR A N 1
ATOM 1510 C CA . TYR A 1 187 ? -6.849 -5.942 16.065 1.00 93.38 187 TYR A CA 1
ATOM 1511 C C . TYR A 1 187 ? -8.380 -5.997 16.029 1.00 93.38 187 TYR A C 1
ATOM 1513 O O . TYR A 1 187 ? -8.972 -6.862 16.675 1.00 93.38 187 TYR A O 1
ATOM 1521 N N . PHE A 1 188 ? -9.026 -5.149 15.221 1.00 92.44 188 PHE A N 1
ATOM 1522 C CA . PHE A 1 188 ? -10.473 -5.224 15.003 1.00 92.44 188 PHE A CA 1
ATOM 1523 C C . PHE A 1 188 ? -10.902 -6.489 14.255 1.00 92.44 188 PHE A C 1
ATOM 1525 O O . PHE A 1 188 ? -11.983 -7.014 14.507 1.00 92.44 188 PHE A O 1
ATOM 1532 N N . HIS A 1 189 ? -10.072 -7.014 13.353 1.00 88.50 189 HIS A N 1
ATOM 1533 C CA . HIS A 1 189 ? -10.328 -8.325 12.756 1.00 88.50 189 HIS A CA 1
ATOM 1534 C C . HIS A 1 189 ? -10.179 -9.451 13.784 1.00 88.50 189 HIS A C 1
ATOM 1536 O O . HIS A 1 189 ? -11.062 -10.299 13.870 1.00 88.50 189 HIS A O 1
ATOM 1542 N N . VAL A 1 190 ? -9.122 -9.435 14.604 1.00 89.12 190 VAL A N 1
ATOM 1543 C CA . VAL A 1 190 ? -8.919 -10.437 15.668 1.00 89.12 190 VAL A CA 1
ATOM 1544 C C . VAL A 1 190 ? -10.091 -10.445 16.649 1.00 89.12 190 VAL A C 1
ATOM 1546 O O . VAL A 1 190 ? -10.581 -11.510 17.021 1.00 89.12 190 VAL A O 1
ATOM 1549 N N . SER A 1 191 ? -10.594 -9.270 17.033 1.00 91.12 191 SER A N 1
ATOM 1550 C CA . SER A 1 191 ? -11.726 -9.164 17.955 1.00 91.12 191 SER A CA 1
ATOM 1551 C C . SER A 1 191 ? -13.051 -9.655 17.358 1.00 91.12 191 SER A C 1
ATOM 1553 O O . SER A 1 191 ? -13.935 -10.066 18.110 1.00 91.12 191 SER A O 1
ATOM 1555 N N . LYS A 1 192 ? -13.204 -9.648 16.025 1.00 88.19 192 LYS A N 1
ATOM 1556 C CA . LYS A 1 192 ? -14.372 -10.231 15.342 1.00 88.19 192 LYS A CA 1
ATOM 1557 C C . LYS A 1 192 ? -14.349 -11.765 15.354 1.00 88.19 192 LYS A C 1
ATOM 1559 O O . LYS A 1 192 ? -15.420 -12.351 15.427 1.00 88.19 192 LYS A O 1
ATOM 1564 N N . VAL A 1 193 ? -13.165 -12.384 15.314 1.00 85.94 193 VAL A N 1
ATOM 1565 C CA . VAL A 1 193 ? -13.004 -13.851 15.255 1.00 85.94 193 VAL A CA 1
ATOM 1566 C C . VAL A 1 193 ? -13.047 -14.506 16.644 1.00 85.94 193 VAL A C 1
ATOM 1568 O O . VAL A 1 193 ? -13.585 -15.594 16.790 1.00 85.94 193 VAL A O 1
ATOM 1571 N N . ARG A 1 194 ? -12.519 -13.858 17.691 1.00 81.69 194 ARG A N 1
ATOM 1572 C CA . ARG A 1 194 ? -12.397 -14.477 19.028 1.00 81.69 194 ARG A CA 1
ATOM 1573 C C . ARG A 1 194 ? -13.717 -14.569 19.810 1.00 81.69 194 ARG A C 1
ATOM 1575 O O . ARG A 1 194 ? -14.482 -13.605 19.883 1.00 81.69 194 ARG A O 1
ATOM 1582 N N . THR A 1 195 ? -13.899 -15.683 20.522 1.00 76.00 195 THR A N 1
ATOM 1583 C CA . THR A 1 195 ? -15.130 -16.106 21.219 1.00 76.00 195 THR A CA 1
ATOM 1584 C C . THR A 1 195 ? -15.156 -15.831 22.735 1.00 76.00 195 THR A C 1
ATOM 1586 O O . THR A 1 195 ? -15.705 -16.624 23.483 1.00 76.00 195 THR A O 1
ATOM 1589 N N . ASN A 1 196 ? -14.636 -14.686 23.211 1.00 68.50 196 ASN A N 1
ATOM 1590 C CA . ASN A 1 196 ? -15.223 -13.871 24.313 1.00 68.50 196 ASN A CA 1
ATOM 1591 C C . ASN A 1 196 ? -14.251 -13.289 25.361 1.00 68.50 196 ASN A C 1
ATOM 1593 O O . ASN A 1 196 ? -14.454 -12.136 25.730 1.00 68.50 196 ASN A O 1
ATOM 1597 N N . THR A 1 197 ? -13.199 -13.967 25.836 1.00 81.38 197 THR A N 1
ATOM 1598 C CA . THR A 1 197 ? -12.427 -13.427 26.990 1.00 81.38 197 THR A CA 1
ATOM 1599 C C . THR A 1 197 ? -11.435 -12.322 26.615 1.00 81.38 197 THR A C 1
ATOM 1601 O O . THR A 1 197 ? -11.386 -11.292 27.275 1.00 81.38 197 THR A O 1
ATOM 1604 N N . THR A 1 198 ? -10.705 -12.466 25.506 1.00 88.56 198 THR A N 1
ATOM 1605 C CA . THR A 1 198 ? -9.678 -11.491 25.058 1.00 88.56 198 THR A CA 1
ATOM 1606 C C . THR A 1 198 ? -10.177 -10.528 23.973 1.00 88.56 198 THR A C 1
ATOM 1608 O O . THR A 1 198 ? -9.411 -9.775 23.357 1.00 88.56 198 THR A O 1
ATOM 1611 N N . LYS A 1 199 ? -11.488 -10.557 23.700 1.00 91.25 199 LYS A N 1
ATOM 1612 C CA . LYS A 1 199 ? -12.127 -9.715 22.683 1.00 91.25 199 LYS A CA 1
ATOM 1613 C C . LYS A 1 199 ? -12.065 -8.238 23.070 1.00 91.25 199 LYS A C 1
ATOM 1615 O O . LYS A 1 199 ? -11.740 -7.406 22.225 1.00 91.25 199 LYS A O 1
ATOM 1620 N N . GLY A 1 200 ? -12.328 -7.934 24.344 1.00 92.81 200 GLY A N 1
ATOM 1621 C CA . GLY A 1 200 ? -12.237 -6.579 24.896 1.00 92.81 200 GLY A CA 1
ATOM 1622 C C . GLY A 1 200 ? -10.836 -5.985 24.750 1.00 92.81 200 GLY A C 1
ATOM 1623 O O . GLY A 1 200 ? -10.696 -4.881 24.228 1.00 92.81 200 GLY A O 1
ATOM 1624 N N . ASP A 1 201 ? -9.805 -6.756 25.097 1.00 93.88 201 ASP A N 1
ATOM 1625 C CA . ASP A 1 201 ? -8.408 -6.319 24.987 1.00 93.88 201 ASP A CA 1
ATOM 1626 C C . ASP A 1 201 ? -8.024 -6.029 23.538 1.00 93.88 201 ASP A C 1
ATOM 1628 O O . ASP A 1 201 ? -7.457 -4.983 23.232 1.00 93.88 201 ASP A O 1
ATOM 1632 N N . SER A 1 202 ? -8.409 -6.915 22.616 1.00 93.25 202 SER A N 1
ATOM 1633 C CA . SER A 1 202 ? -8.158 -6.721 21.184 1.00 93.25 202 SER A CA 1
ATOM 1634 C C . SER A 1 202 ? -8.816 -5.435 20.670 1.00 93.25 202 SER A C 1
ATOM 1636 O O . SER A 1 202 ? -8.189 -4.674 19.937 1.00 93.25 202 SER A O 1
ATOM 1638 N N . TYR A 1 203 ? -10.047 -5.129 21.100 1.00 93.94 203 TYR A N 1
ATOM 1639 C CA . TYR A 1 203 ? -10.678 -3.845 20.784 1.00 93.94 203 TYR A CA 1
ATOM 1640 C C . TYR A 1 203 ? -9.926 -2.655 21.377 1.00 93.94 203 TYR A C 1
ATOM 1642 O O . TYR A 1 203 ? -9.712 -1.669 20.672 1.00 93.94 203 TYR A O 1
ATOM 1650 N N . ALA A 1 204 ? -9.514 -2.740 22.642 1.00 95.38 204 ALA A N 1
ATOM 1651 C CA . ALA A 1 204 ? -8.785 -1.672 23.315 1.00 95.38 204 ALA A CA 1
ATOM 1652 C C . ALA A 1 204 ? -7.445 -1.377 22.620 1.00 95.38 204 ALA A C 1
ATOM 1654 O O . ALA A 1 204 ? -7.145 -0.215 22.338 1.00 95.38 204 ALA A O 1
ATOM 1655 N N . TYR A 1 205 ? -6.684 -2.412 22.251 1.00 96.12 205 TYR A N 1
ATOM 1656 C CA . TYR A 1 205 ? -5.454 -2.265 21.468 1.00 96.12 205 TYR A CA 1
ATOM 1657 C C . TYR A 1 205 ? -5.724 -1.666 20.085 1.00 96.12 205 TYR A C 1
ATOM 1659 O O . TYR A 1 205 ? -5.011 -0.754 19.657 1.00 96.12 205 TYR A O 1
ATOM 1667 N N . GLY A 1 206 ? -6.784 -2.109 19.405 1.00 96.00 206 GLY A N 1
ATOM 1668 C CA . GLY A 1 206 ? -7.172 -1.548 18.113 1.00 96.00 206 GLY A CA 1
ATOM 1669 C C . GLY A 1 206 ? -7.499 -0.053 18.193 1.00 96.00 206 GLY A C 1
ATOM 1670 O O . GLY A 1 206 ? -6.991 0.741 17.401 1.00 96.00 206 GLY A O 1
ATOM 1671 N N . LEU A 1 207 ? -8.281 0.356 19.198 1.00 96.69 207 LEU A N 1
ATOM 1672 C CA . LEU A 1 207 ? -8.620 1.761 19.445 1.00 96.69 207 LEU A CA 1
ATOM 1673 C C . LEU A 1 207 ? -7.394 2.593 19.835 1.00 96.69 207 LEU A C 1
ATOM 1675 O O . LEU A 1 207 ? -7.255 3.724 19.369 1.00 96.69 207 LEU A O 1
ATOM 1679 N N . HIS A 1 208 ? -6.481 2.034 20.632 1.00 97.31 208 HIS A N 1
ATOM 1680 C CA . HIS A 1 208 ? -5.222 2.691 20.972 1.00 97.31 208 HIS A CA 1
ATOM 1681 C C . HIS A 1 208 ? -4.412 3.021 19.712 1.00 97.31 208 HIS A C 1
ATOM 1683 O O . HIS A 1 208 ? -4.040 4.176 19.498 1.00 97.31 208 HIS A O 1
ATOM 1689 N N . HIS A 1 209 ? -4.185 2.037 18.837 1.00 97.12 209 HIS A N 1
ATOM 1690 C CA . HIS A 1 209 ? -3.437 2.264 17.602 1.00 97.12 209 HIS A CA 1
ATOM 1691 C C . HIS A 1 209 ? -4.171 3.208 16.638 1.00 97.12 209 HIS A C 1
ATOM 1693 O O . HIS A 1 209 ? -3.525 4.049 16.017 1.00 97.12 209 HIS A O 1
ATOM 1699 N N . LEU A 1 210 ? -5.504 3.154 16.567 1.00 97.38 210 LEU A N 1
ATOM 1700 C CA . LEU A 1 210 ? -6.295 4.091 15.765 1.00 97.38 210 LEU A CA 1
ATOM 1701 C C . LEU A 1 210 ? -6.147 5.539 16.265 1.00 97.38 210 LEU A C 1
ATOM 1703 O O . LEU A 1 210 ? -5.982 6.459 15.464 1.00 97.38 210 LEU A O 1
ATOM 1707 N N . SER A 1 211 ? -6.146 5.738 17.586 1.00 97.25 211 SER A N 1
ATOM 1708 C CA . SER A 1 211 ? -5.901 7.045 18.203 1.00 97.25 211 SER A CA 1
ATOM 1709 C C . SER A 1 211 ? -4.496 7.562 17.891 1.00 97.25 211 SER A C 1
ATOM 1711 O O . SER A 1 211 ? -4.338 8.743 17.589 1.00 97.25 211 SER A O 1
ATOM 1713 N N . GLN A 1 212 ? -3.479 6.696 17.937 1.00 97.12 212 GLN A N 1
ATOM 1714 C CA . GLN A 1 212 ? -2.107 7.060 17.564 1.00 97.12 212 GLN A CA 1
ATOM 1715 C C . GLN A 1 212 ? -2.003 7.428 16.079 1.00 97.12 212 GLN A C 1
ATOM 1717 O O . GLN A 1 212 ? -1.383 8.432 15.740 1.00 97.12 212 GLN A O 1
ATOM 1722 N N . TYR A 1 213 ? -2.661 6.676 15.190 1.00 96.56 213 TYR A N 1
ATOM 1723 C CA . TYR A 1 213 ? -2.747 7.009 13.765 1.00 96.56 213 TYR A CA 1
ATOM 1724 C C . TYR A 1 213 ? -3.338 8.407 13.544 1.00 96.56 213 TYR A C 1
ATOM 1726 O O . TYR A 1 213 ? -2.727 9.228 12.856 1.00 96.56 213 TYR A O 1
ATOM 1734 N N . TYR A 1 214 ? -4.496 8.684 14.153 1.00 96.44 214 TYR A N 1
ATOM 1735 C CA . TYR A 1 214 ? -5.154 9.986 14.059 1.00 96.44 214 TYR A CA 1
ATOM 1736 C C . TYR A 1 214 ? -4.224 11.100 14.548 1.00 96.44 214 TYR A C 1
ATOM 1738 O O . TYR A 1 214 ? -3.978 12.078 13.841 1.00 96.44 214 TYR A O 1
ATOM 1746 N N . HIS A 1 215 ? -3.619 10.900 15.720 1.00 95.69 215 HIS A N 1
ATOM 1747 C CA . HIS A 1 215 ? -2.693 11.855 16.305 1.00 95.69 215 HIS A CA 1
ATOM 1748 C C . HIS A 1 215 ? -1.504 12.144 15.387 1.00 95.69 215 HIS A C 1
ATOM 1750 O O . HIS A 1 215 ? -1.274 13.301 15.052 1.00 95.69 215 HIS A O 1
ATOM 1756 N N . LEU A 1 216 ? -0.809 11.118 14.891 1.00 94.31 216 LEU A N 1
ATOM 1757 C CA . LEU A 1 216 ? 0.332 11.272 13.984 1.00 94.31 216 LEU A CA 1
ATOM 1758 C C . LEU A 1 216 ? -0.046 12.018 12.697 1.00 94.31 216 LEU A C 1
ATOM 1760 O O . LEU A 1 216 ? 0.704 12.890 12.254 1.00 94.31 216 LEU A O 1
ATOM 1764 N N . ARG A 1 217 ? -1.222 11.735 12.119 1.00 92.94 217 ARG A N 1
ATOM 1765 C CA . ARG A 1 217 ? -1.727 12.451 10.935 1.00 92.94 217 ARG A CA 1
ATOM 1766 C C . ARG A 1 217 ? -1.991 13.935 11.213 1.00 92.94 217 ARG A C 1
ATOM 1768 O O . ARG A 1 217 ? -1.652 14.764 10.373 1.00 92.94 217 ARG A O 1
ATOM 1775 N N . THR A 1 218 ? -2.523 14.266 12.389 1.00 90.25 218 THR A N 1
ATOM 1776 C CA . THR A 1 218 ? -2.804 15.654 12.824 1.00 90.25 218 THR A CA 1
ATOM 1777 C C . THR A 1 218 ? -1.606 16.395 13.441 1.00 90.25 218 THR A C 1
ATOM 1779 O O . THR A 1 218 ? -1.591 17.621 13.495 1.00 90.25 218 THR A O 1
ATOM 1782 N N . GLN A 1 219 ? -0.568 15.695 13.912 1.00 87.44 219 GLN A N 1
ATOM 1783 C CA . GLN A 1 219 ? 0.611 16.309 14.537 1.00 87.44 219 GLN A CA 1
ATOM 1784 C C . GLN A 1 219 ? 1.750 16.576 13.564 1.00 87.44 219 GLN A C 1
ATOM 1786 O O . GLN A 1 219 ? 2.434 17.591 13.711 1.00 87.44 219 GLN A O 1
ATOM 1791 N N . GLN A 1 220 ? 1.935 15.729 12.541 1.00 80.25 220 GLN A N 1
ATOM 1792 C CA . GLN A 1 220 ? 2.853 16.037 11.431 1.00 80.25 220 GLN A CA 1
ATOM 1793 C C . GLN A 1 220 ? 2.544 17.421 10.820 1.00 80.25 220 GLN A C 1
ATOM 1795 O O . GLN A 1 220 ? 3.438 18.103 10.324 1.00 80.25 220 GLN A O 1
ATOM 1800 N N . GLN A 1 221 ? 1.292 17.865 10.958 1.00 71.00 221 GLN A N 1
ATOM 1801 C CA . GLN A 1 221 ? 0.779 19.199 10.653 1.00 71.00 221 GLN A CA 1
ATOM 1802 C C . GLN A 1 221 ? 1.427 20.334 11.468 1.00 71.00 221 GLN A C 1
ATOM 1804 O O . GLN A 1 221 ? 1.738 21.375 10.900 1.00 71.00 221 GLN A O 1
ATOM 1809 N N . GLN A 1 222 ? 1.650 20.166 12.775 1.00 74.50 222 GLN A N 1
ATOM 1810 C CA . GLN A 1 222 ? 2.132 21.251 13.646 1.00 74.50 222 GLN A CA 1
ATOM 1811 C C . GLN A 1 222 ? 3.642 21.475 13.520 1.00 74.50 222 GLN A C 1
ATOM 1813 O O . GLN A 1 222 ? 4.114 22.607 13.594 1.00 74.50 222 GLN A O 1
ATOM 1818 N N . GLN A 1 223 ? 4.406 20.403 13.298 1.00 77.38 223 GLN A N 1
ATOM 1819 C CA . GLN A 1 223 ? 5.869 20.476 13.216 1.00 77.38 223 GLN A CA 1
ATOM 1820 C C . GLN A 1 223 ? 6.350 21.137 11.920 1.00 77.38 223 GLN A C 1
ATOM 1822 O O . GLN A 1 223 ? 7.381 21.803 11.902 1.00 77.38 223 GLN A O 1
ATOM 1827 N N . GLN A 1 224 ? 5.588 20.989 10.836 1.00 70.62 224 GLN A N 1
ATOM 1828 C CA . GLN A 1 224 ? 5.951 21.536 9.534 1.00 70.62 224 GLN A CA 1
ATOM 1829 C C . GLN A 1 224 ? 5.694 23.046 9.404 1.00 70.62 224 GLN A C 1
ATOM 1831 O O . GLN A 1 224 ? 6.407 23.715 8.665 1.00 70.62 224 GLN A O 1
ATOM 1836 N N . GLN A 1 225 ? 4.740 23.603 10.158 1.00 68.88 225 GLN A N 1
ATOM 1837 C CA . GLN A 1 225 ? 4.423 25.039 10.134 1.00 68.88 225 GLN A CA 1
ATOM 1838 C C . GLN A 1 225 ? 5.491 25.922 10.806 1.00 68.88 225 GLN A C 1
ATOM 1840 O O . GLN A 1 225 ? 5.476 27.137 10.640 1.00 68.88 225 GLN A O 1
ATOM 1845 N N . GLN A 1 226 ? 6.427 25.338 11.562 1.00 72.00 226 GLN A N 1
ATOM 1846 C CA . GLN A 1 226 ? 7.469 26.090 12.274 1.00 72.00 226 GLN A CA 1
ATOM 1847 C C . GLN A 1 226 ? 8.720 26.372 11.424 1.00 72.00 226 GLN A C 1
ATOM 1849 O O . GLN A 1 226 ? 9.604 27.108 11.856 1.00 72.00 226 GLN A O 1
ATOM 1854 N N . GLN A 1 227 ? 8.812 25.812 10.216 1.00 68.94 227 GLN A N 1
ATOM 1855 C CA . GLN A 1 227 ? 9.916 26.061 9.292 1.00 68.94 227 GLN A CA 1
ATOM 1856 C C . GLN A 1 227 ? 9.446 27.111 8.282 1.00 68.94 227 GLN A C 1
ATOM 1858 O O . GLN A 1 227 ? 8.606 26.806 7.449 1.00 68.94 227 GLN A O 1
ATOM 1863 N N . GLY A 1 228 ? 9.917 28.358 8.402 1.00 65.88 228 GLY A N 1
ATOM 1864 C CA . GLY A 1 228 ? 9.467 29.500 7.591 1.00 65.88 228 GLY A CA 1
ATOM 1865 C C . GLY A 1 228 ? 9.635 29.284 6.082 1.00 65.88 228 GLY A C 1
ATOM 1866 O O . GLY A 1 228 ? 10.704 29.537 5.527 1.00 65.88 228 GLY A O 1
ATOM 1867 N N . VAL A 1 229 ? 8.572 28.809 5.438 1.00 67.75 229 VAL A N 1
ATOM 1868 C CA . VAL A 1 229 ? 8.503 28.402 4.030 1.00 67.75 229 VAL A CA 1
ATOM 1869 C C . VAL A 1 229 ? 7.886 29.537 3.198 1.00 67.75 229 VAL A C 1
ATOM 1871 O O . VAL A 1 229 ? 7.234 30.437 3.712 1.00 67.75 229 VAL A O 1
ATOM 1874 N N . THR A 1 230 ? 8.137 29.563 1.890 1.00 76.94 230 THR A N 1
ATOM 1875 C CA . THR A 1 230 ? 7.603 30.607 1.001 1.00 76.94 230 THR A CA 1
ATOM 1876 C C . THR A 1 230 ? 6.075 30.513 0.839 1.00 76.94 230 THR A C 1
ATOM 1878 O O . THR A 1 230 ? 5.504 29.424 0.837 1.00 76.94 230 THR A O 1
ATOM 1881 N N . THR A 1 231 ? 5.392 31.636 0.580 1.00 81.12 231 THR A N 1
ATOM 1882 C CA . THR A 1 231 ? 3.910 31.724 0.519 1.00 81.12 231 THR A CA 1
ATOM 1883 C C . THR A 1 231 ? 3.212 30.782 -0.474 1.00 81.12 231 THR A C 1
ATOM 1885 O O . THR A 1 231 ? 2.009 30.540 -0.355 1.00 81.12 231 THR A O 1
ATOM 1888 N N . LYS A 1 232 ? 3.916 30.251 -1.484 1.00 86.19 232 LYS A N 1
ATOM 1889 C CA . LYS A 1 232 ? 3.350 29.278 -2.437 1.00 86.19 232 LYS A CA 1
ATOM 1890 C C . LYS A 1 232 ? 3.460 27.842 -1.925 1.00 86.19 232 LYS A C 1
ATOM 1892 O O . LYS A 1 232 ? 2.495 27.087 -2.033 1.00 86.19 232 LYS A O 1
ATOM 1897 N N . GLU A 1 233 ? 4.615 27.483 -1.380 1.00 85.44 233 GLU A N 1
ATOM 1898 C CA . GLU A 1 233 ? 4.860 26.171 -0.778 1.00 85.44 233 GLU A CA 1
ATOM 1899 C C . GLU A 1 233 ? 4.000 25.989 0.479 1.00 85.44 233 GLU A C 1
ATOM 1901 O O . GLU A 1 233 ? 3.397 24.932 0.641 1.00 85.44 233 GLU A O 1
ATOM 1906 N N . GLU A 1 234 ? 3.811 27.050 1.272 1.00 84.50 234 GLU A N 1
ATOM 1907 C CA . GLU A 1 234 ? 2.892 27.071 2.420 1.00 84.50 234 GLU A CA 1
ATOM 1908 C C . GLU A 1 234 ? 1.456 26.694 2.023 1.00 84.50 234 GLU A C 1
ATOM 1910 O O . GLU A 1 234 ? 0.824 25.866 2.676 1.00 84.50 234 GLU A O 1
ATOM 1915 N N . LYS A 1 235 ? 0.935 27.247 0.916 1.00 86.31 235 LYS A N 1
ATOM 1916 C CA . LYS A 1 235 ? -0.419 26.924 0.427 1.00 86.31 235 LYS A CA 1
ATOM 1917 C C . LYS A 1 235 ? -0.545 25.471 -0.024 1.00 86.31 235 LYS A C 1
ATOM 1919 O O . LYS A 1 235 ? -1.546 24.817 0.268 1.00 86.31 235 LYS A O 1
ATOM 1924 N N . GLU A 1 236 ? 0.443 24.956 -0.755 1.00 88.06 236 GLU A N 1
ATOM 1925 C CA . GLU A 1 236 ? 0.423 23.560 -1.202 1.00 88.06 236 GLU A CA 1
ATOM 1926 C C . GLU A 1 236 ? 0.541 22.598 -0.015 1.00 88.06 236 GLU A C 1
ATOM 1928 O O . GLU A 1 236 ? -0.171 21.592 0.052 1.00 88.06 236 GLU A O 1
ATOM 1933 N N . GLN A 1 237 ? 1.385 22.940 0.953 1.00 84.56 237 GLN A N 1
ATOM 1934 C CA . GLN A 1 237 ? 1.551 22.200 2.191 1.00 84.56 237 GLN A CA 1
ATOM 1935 C C . GLN A 1 237 ? 0.266 22.198 3.019 1.00 84.56 237 GLN A C 1
ATOM 1937 O O . GLN A 1 237 ? -0.188 21.125 3.405 1.00 84.56 237 GLN A O 1
ATOM 1942 N N . GLN A 1 238 ? 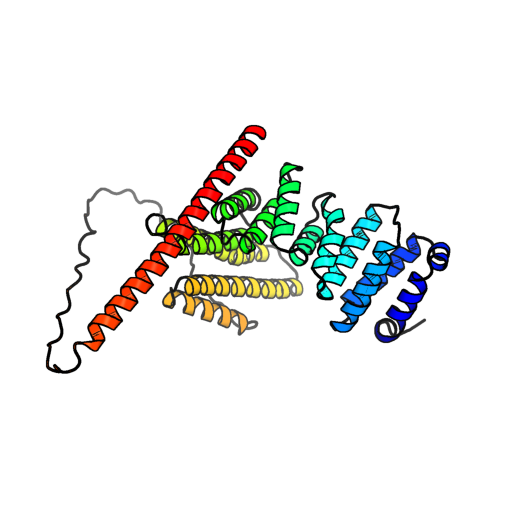-0.394 23.347 3.183 1.00 85.62 238 GLN A N 1
ATOM 1943 C CA . GLN A 1 238 ? -1.695 23.447 3.849 1.00 85.62 238 GLN A CA 1
ATOM 1944 C C . GLN A 1 238 ? -2.766 22.598 3.146 1.00 85.62 238 GLN A C 1
ATOM 1946 O O . GLN A 1 238 ? -3.564 21.930 3.803 1.00 85.62 238 GLN A O 1
ATOM 1951 N N . LYS A 1 239 ? -2.772 22.554 1.808 1.00 88.38 239 LYS A N 1
ATOM 1952 C CA . LYS A 1 239 ? -3.686 21.683 1.056 1.00 88.38 239 LYS A CA 1
ATOM 1953 C C . LYS A 1 239 ? -3.394 20.200 1.295 1.00 88.38 239 LYS A C 1
ATOM 1955 O O . LYS A 1 239 ? -4.322 19.422 1.509 1.00 88.38 239 LYS A O 1
ATOM 1960 N N . ARG A 1 240 ? -2.122 19.787 1.280 1.00 87.06 240 ARG A N 1
ATOM 1961 C CA . ARG A 1 240 ? -1.722 18.405 1.620 1.00 87.06 240 ARG A CA 1
ATOM 1962 C C . ARG A 1 240 ? -2.115 18.057 3.058 1.00 87.06 240 ARG A C 1
ATOM 1964 O O . ARG A 1 240 ? -2.582 16.954 3.311 1.00 87.06 240 ARG A O 1
ATOM 1971 N N . GLN A 1 241 ? -1.989 19.016 3.965 1.00 87.06 241 GLN A N 1
ATOM 1972 C CA . GLN A 1 241 ? -2.333 18.885 5.372 1.00 87.06 241 GLN A CA 1
ATOM 1973 C C . GLN A 1 241 ? -3.829 18.630 5.583 1.00 87.06 241 GLN A C 1
ATOM 1975 O O . GLN A 1 241 ? -4.189 17.638 6.210 1.00 87.06 241 GLN A O 1
ATOM 1980 N N . LYS A 1 242 ? -4.693 19.462 4.983 1.00 90.00 242 LYS A N 1
ATOM 1981 C CA . LYS A 1 242 ? -6.151 19.267 5.016 1.00 90.00 242 LYS A CA 1
ATOM 1982 C C . LYS A 1 242 ? -6.545 17.888 4.486 1.00 90.00 242 LYS A C 1
ATOM 1984 O O . LYS A 1 242 ? -7.390 17.227 5.073 1.00 90.00 242 LYS A O 1
ATOM 1989 N N . LYS A 1 243 ? -5.887 17.410 3.422 1.00 91.25 243 LYS A N 1
ATOM 1990 C CA . LYS A 1 243 ? -6.121 16.056 2.894 1.00 91.25 243 LYS A CA 1
ATOM 1991 C C . LYS A 1 243 ? -5.753 14.957 3.892 1.00 91.25 243 LYS A C 1
ATOM 1993 O O . LYS A 1 243 ? -6.513 14.008 4.038 1.00 91.25 243 LYS A O 1
ATOM 1998 N N . CYS A 1 244 ? -4.618 15.076 4.582 1.00 91.25 244 CYS A N 1
ATOM 1999 C CA . CYS A 1 244 ? -4.223 14.114 5.614 1.00 91.25 244 CYS A CA 1
ATOM 2000 C C . CYS A 1 244 ? -5.200 14.101 6.801 1.00 91.25 244 CYS A C 1
ATOM 2002 O O . CYS A 1 244 ? -5.522 13.031 7.310 1.00 91.25 244 CYS A O 1
ATOM 2004 N N . GLU A 1 245 ? -5.674 15.271 7.232 1.00 92.81 245 GLU A N 1
ATOM 2005 C CA . GLU A 1 245 ? -6.654 15.408 8.317 1.00 92.81 245 GLU A CA 1
ATOM 2006 C C . GLU A 1 245 ? -8.015 14.823 7.922 1.00 92.81 245 GLU A C 1
ATOM 2008 O O . GLU A 1 245 ? -8.594 14.029 8.664 1.00 92.81 245 GLU A O 1
ATOM 2013 N N . GLN A 1 246 ? -8.483 15.139 6.712 1.00 94.69 246 GLN A N 1
ATOM 2014 C CA . GLN A 1 246 ? -9.688 14.558 6.128 1.00 94.69 246 GLN A CA 1
ATOM 2015 C C . GLN A 1 246 ? -9.603 13.028 6.078 1.00 94.69 246 GLN A C 1
ATOM 2017 O O . GLN A 1 246 ? -10.538 12.344 6.492 1.00 94.69 246 GLN A O 1
ATOM 2022 N N . GLU A 1 247 ? -8.485 12.489 5.587 1.00 95.25 247 GLU A N 1
ATOM 2023 C CA . GLU A 1 247 ? -8.243 11.047 5.523 1.00 95.25 247 GLU A CA 1
ATOM 2024 C C . GLU A 1 247 ? -8.273 10.414 6.921 1.00 95.25 247 GLU A C 1
ATOM 2026 O O . GLU A 1 247 ? -8.912 9.379 7.116 1.00 95.25 247 GLU A O 1
ATOM 2031 N N . ALA A 1 248 ? -7.629 11.047 7.905 1.00 96.44 248 ALA A N 1
ATOM 2032 C CA . ALA A 1 248 ? -7.613 10.558 9.277 1.00 96.44 248 ALA A CA 1
ATOM 2033 C C . ALA A 1 248 ? -9.026 10.506 9.874 1.00 96.44 248 ALA A C 1
ATOM 2035 O O . ALA A 1 248 ? -9.419 9.476 10.423 1.00 96.44 248 ALA A O 1
ATOM 2036 N N . CYS A 1 249 ? -9.811 11.576 9.710 1.00 96.75 249 CYS A N 1
ATOM 2037 C CA . CYS A 1 249 ? -11.202 11.633 10.160 1.00 96.75 249 CYS A CA 1
ATOM 2038 C C . CYS A 1 249 ? -12.051 10.552 9.485 1.00 96.75 249 CYS A C 1
ATOM 2040 O O . CYS A 1 249 ? -12.763 9.810 10.160 1.00 96.75 249 CYS A O 1
ATOM 2042 N N . PHE A 1 250 ? -11.925 10.405 8.164 1.00 97.75 250 PHE A N 1
ATOM 2043 C CA . PHE A 1 250 ? -12.645 9.387 7.404 1.00 97.75 250 PHE A CA 1
ATOM 2044 C C . PHE A 1 250 ? -12.310 7.965 7.875 1.00 97.75 250 PHE A C 1
ATOM 2046 O O . PHE A 1 250 ? -13.213 7.153 8.073 1.00 97.75 250 PHE A O 1
ATOM 2053 N N . ASN A 1 251 ? -11.030 7.658 8.093 1.00 96.62 251 ASN A N 1
ATOM 2054 C CA . ASN A 1 251 ? -10.598 6.330 8.529 1.00 96.62 251 ASN A CA 1
ATOM 2055 C C . ASN A 1 251 ? -11.042 6.015 9.965 1.00 96.62 251 ASN A C 1
ATOM 2057 O O . ASN A 1 251 ? -11.450 4.886 10.237 1.00 96.62 251 ASN A O 1
ATOM 2061 N N . VAL A 1 252 ? -11.044 7.003 10.867 1.00 97.50 252 VAL A N 1
ATOM 2062 C CA . VAL A 1 252 ? -11.611 6.851 12.218 1.00 97.50 252 VAL A CA 1
ATOM 2063 C C . VAL A 1 252 ? -13.122 6.615 12.154 1.00 97.50 252 VAL A C 1
ATOM 2065 O O . VAL A 1 252 ? -13.622 5.682 12.786 1.00 97.50 252 VAL A O 1
ATOM 2068 N N . ALA A 1 253 ? -13.847 7.389 11.338 1.00 97.50 253 ALA A N 1
ATOM 2069 C CA . ALA A 1 253 ? -15.276 7.179 11.106 1.00 97.50 253 ALA A CA 1
ATOM 2070 C C . ALA A 1 253 ? -15.551 5.764 10.587 1.00 97.50 253 ALA A C 1
ATOM 2072 O O . ALA A 1 253 ? -16.423 5.059 11.100 1.00 97.50 253 ALA A O 1
ATOM 2073 N N . ARG A 1 254 ? -14.770 5.321 9.592 1.00 96.56 254 ARG A N 1
ATOM 2074 C CA . ARG A 1 254 ? -14.906 3.991 8.999 1.00 96.56 254 ARG A CA 1
ATOM 2075 C C . ARG A 1 254 ? -14.641 2.893 10.016 1.00 96.56 254 ARG A C 1
ATOM 2077 O O . ARG A 1 254 ? -15.400 1.932 10.045 1.00 96.56 254 ARG A O 1
ATOM 2084 N N . ALA A 1 255 ? -13.627 3.045 10.863 1.00 95.19 255 ALA A N 1
ATOM 2085 C CA . ALA A 1 255 ? -13.367 2.099 11.936 1.00 95.19 255 ALA A CA 1
ATOM 2086 C C . ALA A 1 255 ? -14.563 2.002 12.895 1.00 95.19 255 ALA A C 1
ATOM 2088 O O . ALA A 1 255 ? -15.077 0.909 13.100 1.00 95.19 255 ALA A O 1
ATOM 2089 N N . PHE A 1 256 ? -15.086 3.121 13.413 1.00 96.69 256 PHE A N 1
ATOM 2090 C CA . PHE A 1 256 ? -16.265 3.089 14.291 1.00 96.69 256 PHE A CA 1
ATOM 2091 C C . PHE A 1 256 ? -17.495 2.475 13.619 1.00 96.69 256 PHE A C 1
ATOM 2093 O O . PHE A 1 256 ? -18.226 1.717 14.256 1.00 96.69 256 PHE A O 1
ATOM 2100 N N . HIS A 1 257 ? -17.700 2.749 12.332 1.00 95.69 257 HIS A N 1
ATOM 2101 C CA . HIS A 1 257 ? -18.770 2.141 11.549 1.00 95.69 257 HIS A CA 1
ATOM 2102 C C . HIS A 1 257 ? -18.596 0.615 11.443 1.00 95.69 257 HIS A C 1
ATOM 2104 O O . HIS A 1 257 ? -19.528 -0.124 11.746 1.00 95.69 257 HIS A O 1
ATOM 2110 N N . GLU A 1 258 ? -17.400 0.129 11.108 1.0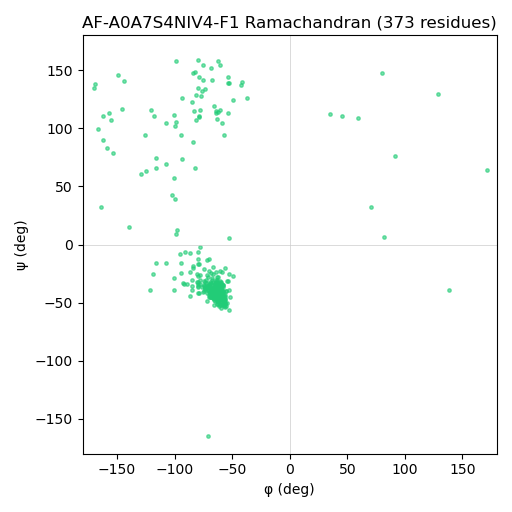0 91.25 258 GLU A N 1
ATOM 2111 C CA . GLU A 1 258 ? -17.074 -1.308 11.044 1.00 91.25 258 GLU A CA 1
ATOM 2112 C C . GLU A 1 258 ? -17.234 -2.041 12.384 1.00 91.25 258 GLU A C 1
ATOM 2114 O O . GLU A 1 258 ? -17.385 -3.268 12.404 1.00 91.25 258 GLU A O 1
ATOM 2119 N N . LEU A 1 259 ? -17.180 -1.299 13.493 1.00 92.06 259 LEU A N 1
ATOM 2120 C CA . LEU A 1 259 ? -17.420 -1.793 14.847 1.00 92.06 259 LEU A CA 1
ATOM 2121 C C . LEU A 1 259 ? -18.886 -1.677 15.298 1.00 92.06 259 LEU A C 1
ATOM 2123 O O . LEU A 1 259 ? -19.225 -2.163 16.372 1.00 92.06 259 LEU A O 1
ATOM 2127 N N . GLY A 1 260 ? -19.755 -1.044 14.505 1.00 94.31 260 GLY A N 1
ATOM 2128 C CA . GLY A 1 260 ? -21.164 -0.816 14.842 1.00 94.31 260 GLY A CA 1
ATOM 2129 C C . GLY A 1 260 ? -21.424 0.390 15.756 1.00 94.31 260 GLY A C 1
ATOM 2130 O O . GLY A 1 260 ? -22.565 0.624 16.152 1.00 94.31 260 GLY A O 1
ATOM 2131 N N . PHE A 1 261 ? -20.411 1.203 16.067 1.00 95.31 261 PHE A N 1
ATOM 2132 C CA . PHE A 1 261 ? -20.546 2.408 16.893 1.00 95.31 261 PHE A CA 1
ATOM 2133 C C . PHE A 1 261 ? -21.038 3.606 16.069 1.00 95.31 261 PHE A C 1
ATOM 2135 O O . PHE A 1 261 ? -20.327 4.594 15.877 1.00 95.31 261 PHE A O 1
ATOM 2142 N N . LEU A 1 262 ? -22.278 3.527 15.578 1.00 95.81 262 LEU A N 1
ATOM 2143 C CA . LEU A 1 262 ? -22.842 4.515 14.648 1.00 95.81 262 LEU A CA 1
ATOM 2144 C C . LEU A 1 262 ? -22.886 5.943 15.215 1.00 95.81 262 LEU A C 1
ATOM 2146 O O . LEU A 1 262 ? -22.624 6.905 14.500 1.00 95.81 262 LEU A O 1
ATOM 2150 N N . GLN A 1 263 ? -23.154 6.090 16.515 1.00 96.50 263 GLN A N 1
ATOM 2151 C CA . GLN A 1 263 ? -23.175 7.402 17.175 1.00 96.50 263 GLN A CA 1
ATOM 2152 C C . GLN A 1 263 ? -21.803 8.086 17.162 1.00 96.50 263 GLN A C 1
ATOM 2154 O O . GLN A 1 263 ? -21.726 9.309 17.105 1.00 96.50 263 GLN A O 1
ATOM 2159 N N . MET A 1 264 ? -20.727 7.295 17.182 1.00 95.00 264 MET A N 1
ATOM 2160 C CA . MET A 1 264 ? -19.362 7.804 17.122 1.00 95.00 264 MET A CA 1
ATOM 2161 C C . MET A 1 264 ? -18.908 8.033 15.681 1.00 95.00 264 MET A C 1
ATOM 2163 O O . MET A 1 264 ? -18.111 8.932 15.453 1.00 95.00 264 MET A O 1
ATOM 2167 N N . CYS A 1 265 ? -19.387 7.264 14.695 1.00 97.00 265 CYS A N 1
ATOM 2168 C CA . CYS A 1 265 ? -18.913 7.406 13.315 1.00 97.00 265 CYS A CA 1
ATOM 2169 C C . CYS A 1 265 ? -19.443 8.664 12.608 1.00 97.00 265 CYS A C 1
ATOM 2171 O O . CYS A 1 265 ? -18.692 9.283 11.854 1.00 97.00 265 CYS A O 1
ATOM 2173 N N . ILE A 1 266 ? -20.698 9.059 12.862 1.00 96.44 266 ILE A N 1
ATOM 2174 C CA . ILE A 1 266 ? -21.354 10.182 12.168 1.00 96.44 266 ILE A CA 1
ATOM 2175 C C . ILE A 1 266 ? -20.571 11.497 12.337 1.00 96.44 266 ILE A C 1
ATOM 2177 O O . ILE A 1 266 ?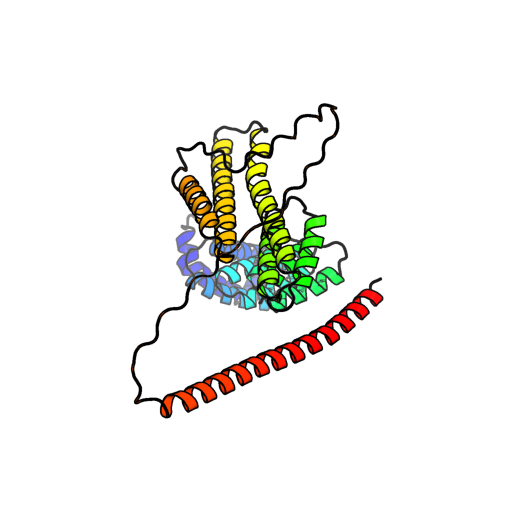 -20.212 12.077 11.311 1.00 96.44 266 ILE A O 1
ATOM 2181 N N . PRO A 1 267 ? -20.193 11.931 13.560 1.00 97.12 267 PRO A N 1
ATOM 2182 C CA . PRO A 1 267 ? -19.441 13.175 13.738 1.00 97.12 267 PRO A CA 1
ATOM 2183 C C . PRO A 1 267 ? -18.109 13.208 12.977 1.00 97.12 267 PRO A C 1
ATOM 2185 O O . PRO A 1 267 ? -17.708 14.251 12.468 1.00 97.12 267 PRO A O 1
ATOM 2188 N N . PHE A 1 268 ? -17.416 12.070 12.855 1.00 96.81 268 PHE A N 1
ATOM 2189 C CA . PHE A 1 268 ? -16.160 12.008 12.101 1.00 96.81 268 PHE A CA 1
ATOM 2190 C C . PHE A 1 268 ? -16.371 12.054 10.585 1.00 96.81 268 PHE A C 1
ATOM 2192 O O . PHE A 1 268 ? -15.547 12.640 9.880 1.00 96.81 268 PHE A O 1
ATOM 2199 N N . TYR A 1 269 ? -17.457 11.469 10.070 1.00 97.94 269 TYR A N 1
ATOM 2200 C CA . TYR A 1 269 ? -17.817 11.629 8.660 1.00 97.94 269 TYR A CA 1
ATOM 2201 C C . TYR A 1 269 ? -18.180 13.079 8.340 1.00 97.94 269 TYR A C 1
ATOM 2203 O O . TYR A 1 269 ? -17.701 13.610 7.340 1.00 97.94 269 TYR A O 1
ATOM 2211 N N . GLU A 1 270 ? -18.962 13.734 9.198 1.00 96.50 270 GLU A N 1
ATOM 2212 C CA . GLU A 1 270 ? -19.300 15.155 9.058 1.00 96.50 270 GLU A CA 1
ATOM 2213 C C . GLU A 1 270 ? -18.051 16.041 9.117 1.00 96.50 270 GLU A C 1
ATOM 2215 O O . GLU A 1 270 ? -17.898 16.938 8.291 1.00 96.50 270 GLU A O 1
ATOM 2220 N N . LEU A 1 271 ? -17.107 15.746 10.019 1.00 95.25 271 LEU A N 1
ATOM 2221 C CA . LEU A 1 271 ? -15.822 16.444 10.087 1.00 95.25 271 LEU A CA 1
ATOM 2222 C C . LEU A 1 271 ? -15.009 16.271 8.794 1.00 95.25 271 LEU A C 1
ATOM 2224 O O . LEU A 1 271 ? -14.505 17.250 8.245 1.00 95.25 271 LEU A O 1
ATOM 2228 N N . ALA A 1 272 ? -14.919 15.046 8.266 1.00 95.94 272 ALA A N 1
ATOM 2229 C CA . ALA A 1 272 ? -14.218 14.774 7.012 1.00 95.94 272 ALA A CA 1
ATOM 2230 C C . ALA A 1 272 ? -14.866 15.495 5.812 1.00 95.94 272 ALA A C 1
ATOM 2232 O O . ALA A 1 272 ? -14.155 16.057 4.977 1.00 95.94 272 ALA A O 1
ATOM 2233 N N . LEU A 1 273 ? -16.201 15.513 5.732 1.00 95.12 273 LEU A N 1
ATOM 2234 C CA . LEU A 1 273 ? -16.944 16.259 4.709 1.00 95.12 273 LEU A CA 1
ATOM 2235 C C . LEU A 1 273 ? -16.722 17.766 4.849 1.00 95.12 273 LEU A C 1
ATOM 2237 O O . LEU A 1 273 ? -16.407 18.430 3.865 1.00 95.12 273 LEU A O 1
ATOM 2241 N N . GLY A 1 274 ? -16.773 18.289 6.075 1.00 94.69 274 GLY A N 1
ATOM 2242 C CA . GLY A 1 274 ? -16.499 19.692 6.361 1.00 94.69 274 GLY A CA 1
ATOM 2243 C C . GLY A 1 274 ? -15.107 20.122 5.898 1.00 94.69 274 GLY A C 1
ATOM 2244 O O . GLY A 1 274 ? -14.964 21.195 5.319 1.00 94.69 274 GLY A O 1
ATOM 2245 N N . ILE A 1 275 ? -14.080 19.286 6.069 1.00 91.88 275 ILE A N 1
ATOM 2246 C CA . ILE A 1 275 ? -12.729 19.584 5.561 1.00 91.88 275 ILE A CA 1
ATOM 2247 C C . ILE A 1 275 ? -12.695 19.575 4.022 1.00 91.88 275 ILE A C 1
ATOM 2249 O O . ILE A 1 275 ? -12.025 20.420 3.424 1.00 91.88 275 ILE A O 1
ATOM 2253 N N . ALA A 1 276 ? -13.428 18.655 3.385 1.00 89.25 276 ALA A N 1
ATOM 2254 C CA . ALA A 1 276 ? -13.499 18.519 1.929 1.00 89.25 276 ALA A CA 1
ATOM 2255 C C . ALA A 1 276 ? -14.187 19.714 1.252 1.00 89.25 276 ALA A C 1
ATOM 2257 O O . ALA A 1 276 ? -13.718 20.213 0.231 1.00 89.25 276 ALA A O 1
ATOM 2258 N N . GLU A 1 277 ? -15.304 20.165 1.823 1.00 88.06 277 GLU A N 1
ATOM 2259 C CA . GLU A 1 277 ? -16.115 21.267 1.297 1.00 88.06 277 GLU A CA 1
ATOM 2260 C C . GLU A 1 277 ? -15.453 22.626 1.539 1.00 88.06 277 GLU A C 1
ATOM 2262 O O . GLU A 1 277 ? -15.573 23.543 0.726 1.00 88.06 277 GLU A O 1
ATOM 2267 N N . ASN A 1 278 ? -14.703 22.753 2.636 1.00 76.12 278 ASN A N 1
ATOM 2268 C CA . ASN A 1 278 ? -14.097 24.007 3.065 1.00 76.12 278 ASN A CA 1
ATOM 2269 C C . ASN A 1 278 ? -12.600 24.104 2.737 1.00 76.12 278 ASN A C 1
ATOM 2271 O O . ASN A 1 278 ? -11.814 24.629 3.543 1.00 76.12 278 ASN A O 1
ATOM 2275 N N . GLU A 1 279 ? -12.189 23.682 1.530 1.00 66.12 279 GLU A N 1
ATOM 2276 C CA . GLU A 1 279 ? -10.816 23.926 1.045 1.00 66.12 279 GLU A CA 1
ATOM 2277 C C . GLU A 1 279 ? -10.419 25.415 1.214 1.00 66.12 279 GLU A C 1
ATOM 2279 O O . GLU A 1 279 ? -9.259 25.683 1.538 1.00 66.12 279 GLU A O 1
ATOM 2284 N N . ASP A 1 280 ? -11.386 26.348 1.212 1.00 58.25 280 ASP A N 1
ATOM 2285 C CA . ASP A 1 280 ? -11.151 27.793 1.349 1.00 58.25 280 ASP A CA 1
ATOM 2286 C C . ASP A 1 280 ? -11.555 28.445 2.691 1.00 58.25 280 ASP A C 1
ATOM 2288 O O . ASP A 1 280 ? -11.130 29.570 2.960 1.00 58.25 280 ASP A O 1
ATOM 2292 N N . LYS A 1 281 ? -12.372 27.814 3.551 1.00 54.66 281 LYS A N 1
ATOM 2293 C CA . LYS A 1 281 ? -12.988 28.517 4.700 1.00 54.66 281 LYS A CA 1
ATOM 2294 C C . LYS A 1 281 ? -13.330 27.612 5.886 1.00 54.66 281 LYS A C 1
ATOM 2296 O O . LYS A 1 281 ? -14.500 27.307 6.041 1.00 54.66 281 LYS A O 1
ATOM 2301 N N . ILE A 1 282 ? -12.388 27.212 6.750 1.00 53.31 282 ILE A N 1
ATOM 2302 C CA . ILE A 1 282 ? -12.753 26.814 8.128 1.00 53.31 282 ILE A CA 1
ATOM 2303 C C . ILE A 1 282 ? -11.551 26.639 9.075 1.00 53.31 282 ILE A C 1
ATOM 2305 O O . ILE A 1 282 ? -10.534 26.052 8.712 1.00 53.31 282 ILE A O 1
ATOM 2309 N N . ASN A 1 283 ? -11.740 27.133 10.306 1.00 49.94 283 ASN A N 1
ATOM 2310 C CA . ASN A 1 283 ? -11.027 26.775 11.535 1.00 49.94 283 ASN A CA 1
ATOM 2311 C C . ASN A 1 283 ? -11.934 25.807 12.315 1.00 49.94 283 ASN A C 1
ATOM 2313 O O . ASN A 1 283 ? -12.982 26.234 12.796 1.00 49.94 283 ASN A O 1
ATOM 2317 N N . LEU A 1 284 ? -11.559 24.533 12.438 1.00 51.22 284 LEU A N 1
ATOM 2318 C CA . LEU A 1 284 ? -12.244 23.564 13.300 1.00 51.22 284 LEU A CA 1
ATOM 2319 C C . LEU A 1 284 ? -11.269 23.062 14.373 1.00 51.22 284 LEU A C 1
ATOM 2321 O O . LEU A 1 284 ? -10.333 22.325 14.095 1.00 51.22 284 LEU A O 1
ATOM 2325 N N . SER A 1 285 ? -11.511 23.457 15.618 1.00 43.38 285 SER A N 1
ATOM 2326 C CA . SER A 1 285 ? -11.197 22.690 16.832 1.00 43.38 285 SER A CA 1
ATOM 2327 C C . SER A 1 285 ? -12.345 22.984 17.814 1.00 43.38 285 SER A C 1
ATOM 2329 O O . SER A 1 285 ? -12.830 24.121 17.779 1.00 43.38 285 SER A O 1
ATOM 2331 N N . PRO A 1 286 ? -12.873 22.023 18.619 1.00 49.66 286 PRO A N 1
ATOM 2332 C CA . PRO A 1 286 ? -12.109 21.134 19.508 1.00 49.66 286 PRO A CA 1
ATOM 2333 C C . PRO A 1 286 ? -12.807 19.777 19.838 1.00 49.66 286 PRO A C 1
ATOM 2335 O O . PRO A 1 286 ? -13.730 19.741 20.645 1.00 49.66 286 PRO A O 1
ATOM 2338 N N . PHE A 1 287 ? -12.367 18.634 19.301 1.00 48.75 287 PHE A N 1
ATOM 2339 C CA . PHE A 1 287 ? -12.832 17.314 19.810 1.00 48.75 287 PHE A CA 1
ATOM 2340 C C . PHE A 1 287 ? -11.721 16.451 20.420 1.00 48.75 287 PHE A C 1
ATOM 2342 O O . PHE A 1 287 ? -12.000 15.554 21.208 1.00 48.75 287 PHE A O 1
ATOM 2349 N N . PHE A 1 288 ? -10.458 16.791 20.155 1.00 47.50 288 PHE A N 1
ATOM 2350 C CA . PHE A 1 288 ? -9.290 16.222 20.826 1.00 47.50 288 PHE A CA 1
ATOM 2351 C C . PHE A 1 288 ? -8.386 17.342 21.328 1.00 47.50 288 PHE A C 1
ATOM 2353 O O . PHE A 1 288 ? -7.233 17.471 20.923 1.00 47.50 288 PHE A O 1
ATOM 2360 N N . SER A 1 289 ? -8.910 18.191 22.207 1.00 42.09 289 SER A N 1
ATOM 2361 C CA . SER A 1 289 ? -8.010 18.888 23.120 1.00 42.09 289 SER A CA 1
ATOM 2362 C C . SER A 1 289 ? -7.356 17.797 23.960 1.00 42.09 289 SER A C 1
ATOM 2364 O O . SER A 1 289 ? -8.059 17.085 24.678 1.00 42.09 289 SER A O 1
ATOM 2366 N N . SER A 1 290 ? -6.043 17.607 23.811 1.00 41.34 290 SER A N 1
ATOM 2367 C CA . SER A 1 290 ? -5.261 16.739 24.691 1.00 41.34 290 SER A CA 1
ATOM 2368 C C . SER A 1 290 ? -5.703 16.983 26.136 1.00 41.34 290 SER A C 1
ATOM 2370 O O . SER A 1 290 ? -5.893 18.154 26.484 1.00 41.34 290 SER A O 1
ATOM 2372 N N . PRO A 1 291 ? -5.877 15.947 26.977 1.00 41.09 291 PRO A N 1
ATOM 2373 C CA . PRO A 1 291 ? -6.109 16.174 28.393 1.00 41.09 291 PRO A CA 1
ATOM 2374 C C . PRO A 1 291 ? -4.970 17.061 28.884 1.00 41.09 291 PRO A C 1
ATOM 2376 O O . PRO A 1 291 ? -3.798 16.683 28.827 1.00 41.09 291 PRO A O 1
ATOM 2379 N N . THR A 1 292 ? -5.315 18.290 29.259 1.00 43.28 292 THR A N 1
ATOM 2380 C CA . THR A 1 292 ? -4.410 19.217 29.914 1.00 43.28 292 THR A CA 1
ATOM 2381 C C . THR A 1 292 ? -3.779 18.444 31.057 1.00 43.28 292 THR A C 1
ATOM 2383 O O . THR A 1 292 ? -4.488 17.840 31.864 1.00 43.28 292 THR A O 1
ATOM 2386 N N . SER A 1 293 ? -2.448 18.399 31.064 1.00 42.94 293 SER A N 1
ATOM 2387 C CA . SER A 1 293 ? -1.647 17.826 32.141 1.00 42.94 293 SER A CA 1
ATOM 2388 C C . SER A 1 293 ? -2.307 18.143 33.486 1.00 42.94 293 SER A C 1
ATOM 2390 O O . SER A 1 293 ? -2.612 19.320 33.717 1.00 42.94 293 SER A O 1
ATOM 2392 N N . PRO A 1 294 ? -2.581 17.134 34.336 1.00 51.81 294 PRO A N 1
ATOM 2393 C CA . PRO A 1 294 ? -3.242 17.369 35.608 1.00 51.81 294 PRO A CA 1
ATOM 2394 C C . PRO A 1 294 ? -2.458 18.438 36.379 1.00 51.81 294 PRO A C 1
ATOM 2396 O O . PRO A 1 294 ? -1.222 18.431 36.332 1.00 51.81 294 PRO A O 1
ATOM 2399 N N . PRO A 1 295 ? -3.142 19.383 37.048 1.00 59.50 295 PRO A N 1
ATOM 2400 C CA . PRO A 1 295 ? -2.459 20.347 37.895 1.00 59.50 295 PRO A CA 1
ATOM 2401 C C . PRO A 1 295 ? -1.569 19.594 38.899 1.00 59.50 295 PRO A C 1
ATOM 2403 O O . PRO A 1 295 ? -1.940 18.496 39.331 1.00 59.50 295 PRO A O 1
ATOM 2406 N N . PRO A 1 296 ? -0.389 20.138 39.250 1.00 56.66 296 PRO A N 1
ATOM 2407 C CA . PRO A 1 296 ? 0.512 19.490 40.195 1.00 56.66 296 PRO A CA 1
ATOM 2408 C C . PRO A 1 296 ? -0.249 19.155 41.486 1.00 56.66 296 PRO A C 1
ATOM 2410 O O . PRO A 1 296 ? -1.066 19.970 41.927 1.00 56.66 296 PRO A O 1
ATOM 2413 N N . PRO A 1 297 ? -0.021 17.974 42.089 1.00 50.56 297 PRO A N 1
ATOM 2414 C CA . PRO A 1 297 ? -0.785 17.542 43.246 1.00 50.56 297 PRO A CA 1
ATOM 2415 C C . PRO A 1 297 ? -0.546 18.506 44.409 1.00 50.56 297 PRO A C 1
ATOM 2417 O O . PRO A 1 297 ? 0.525 18.528 45.016 1.00 50.56 297 PRO A O 1
ATOM 2420 N N . SER A 1 298 ? -1.563 19.305 44.729 1.00 48.31 298 SER A N 1
ATOM 2421 C CA . SER A 1 298 ? -1.652 20.002 46.002 1.00 48.31 298 SER A CA 1
ATOM 2422 C C . SER A 1 298 ? -1.769 18.950 47.102 1.00 48.31 298 SER A C 1
ATOM 2424 O O . SER A 1 298 ? -2.744 18.202 47.180 1.00 48.31 298 SER A O 1
ATOM 2426 N N . SER A 1 299 ? -0.737 18.874 47.932 1.00 52.59 299 SER A N 1
ATOM 2427 C CA . SER A 1 299 ? -0.667 18.040 49.122 1.00 52.59 299 SER A CA 1
ATOM 2428 C C . SER A 1 299 ? -1.792 18.382 50.101 1.00 52.59 299 SER A C 1
ATOM 2430 O O . SER A 1 299 ? -1.695 19.372 50.824 1.00 52.59 299 SER A O 1
ATOM 2432 N N . SER A 1 300 ? -2.823 17.542 50.174 1.00 45.69 300 SER A N 1
ATOM 2433 C CA . SER A 1 300 ? -3.688 17.459 51.355 1.00 45.69 300 SER A CA 1
ATOM 2434 C C . SER A 1 300 ? -4.500 16.159 51.384 1.00 45.69 300 SER A C 1
ATOM 2436 O O . SER A 1 300 ? -5.406 15.961 50.583 1.00 45.69 300 SER A O 1
ATOM 2438 N N . SER A 1 301 ? -4.139 15.303 52.343 1.00 43.38 301 SER A N 1
ATOM 2439 C CA . SER A 1 301 ? -5.023 14.527 53.229 1.00 43.38 301 SER A CA 1
ATOM 2440 C C . SER A 1 301 ? -6.245 13.787 52.656 1.00 43.38 301 SER A C 1
ATOM 2442 O O . SER A 1 301 ? -7.280 14.378 52.372 1.00 43.38 301 SER A O 1
ATOM 2444 N N . SER A 1 302 ? -6.136 12.454 52.683 1.00 46.16 302 SER A N 1
ATOM 2445 C CA . SER A 1 302 ? -7.118 11.497 53.228 1.00 46.16 302 SER A CA 1
ATOM 2446 C C . SER A 1 302 ? -8.615 11.813 53.093 1.00 46.16 302 SER A C 1
ATOM 2448 O O . SER A 1 302 ? -9.153 12.609 53.861 1.00 46.16 302 SER A O 1
ATOM 2450 N N . SER A 1 303 ? -9.333 11.033 52.283 1.00 37.66 303 SER A N 1
ATOM 2451 C CA . SER A 1 303 ? -10.562 10.349 52.727 1.00 37.66 303 SER A CA 1
ATOM 2452 C C . SER A 1 303 ? -11.057 9.341 51.686 1.00 37.66 303 SER A C 1
ATOM 2454 O O . SER A 1 303 ? -11.109 9.595 50.489 1.00 37.66 303 SER A O 1
ATOM 2456 N N . SER A 1 304 ? -11.406 8.173 52.210 1.00 45.00 304 SER A N 1
ATOM 2457 C CA . SER A 1 304 ? -12.213 7.102 51.631 1.00 45.00 304 SER A CA 1
ATOM 2458 C C . SER A 1 304 ? -13.443 7.587 50.858 1.00 45.00 304 SER A C 1
ATOM 2460 O O . SER A 1 304 ? -14.193 8.407 51.382 1.00 45.00 304 SER A O 1
ATOM 2462 N N . SER A 1 305 ? -13.751 6.967 49.715 1.00 35.38 305 SER A N 1
ATOM 2463 C CA . SER A 1 305 ? -15.145 6.831 49.279 1.00 35.38 305 SER A CA 1
ATOM 2464 C C . SER A 1 305 ? -15.330 5.666 48.308 1.00 35.38 305 SER A C 1
ATOM 2466 O O . SER A 1 305 ? -14.818 5.652 47.191 1.00 35.38 305 SER A O 1
ATOM 2468 N N . SER A 1 306 ? -16.069 4.679 48.802 1.00 47.28 306 SER A N 1
ATOM 2469 C CA . SER A 1 306 ? -16.711 3.586 48.086 1.00 47.28 306 SER A CA 1
ATOM 2470 C C . SER A 1 306 ? -17.799 4.147 47.169 1.00 47.28 306 SER A C 1
ATOM 2472 O O . SER A 1 306 ? -18.764 4.704 47.685 1.00 47.28 306 SER A O 1
ATOM 2474 N N . TYR A 1 307 ? -17.701 3.957 45.850 1.00 36.00 307 TYR A N 1
ATOM 2475 C CA . TYR A 1 307 ? -18.859 4.086 44.956 1.00 36.00 307 TYR A CA 1
ATOM 2476 C C . TYR A 1 307 ? -18.597 3.414 43.601 1.00 36.00 307 TYR A C 1
ATOM 2478 O O . TYR A 1 307 ? -18.087 4.053 42.693 1.00 36.00 307 TYR A O 1
ATOM 2486 N N . MET A 1 308 ? -18.919 2.124 43.472 1.00 37.91 308 MET A N 1
ATOM 2487 C CA . MET A 1 308 ? -19.338 1.496 42.207 1.00 37.91 308 MET A CA 1
ATOM 2488 C C . MET A 1 308 ? -20.104 0.212 42.547 1.00 37.91 308 MET A C 1
ATOM 2490 O O . MET A 1 308 ? -19.556 -0.887 42.599 1.00 37.91 308 MET A O 1
ATOM 2494 N N . SER A 1 309 ? -21.390 0.359 42.842 1.00 38.22 309 SER A N 1
ATOM 2495 C CA . SER A 1 309 ? -22.372 -0.724 42.820 1.00 38.22 309 SER A CA 1
ATOM 2496 C C . SER A 1 309 ? -23.725 -0.130 42.444 1.00 38.22 309 SER A C 1
ATOM 2498 O O . SER A 1 309 ? -24.015 1.001 42.815 1.00 38.22 309 SER A O 1
ATOM 2500 N N . GLU A 1 310 ? -24.511 -0.929 41.722 1.00 33.41 310 GLU A N 1
ATOM 2501 C CA . GLU A 1 310 ? -25.909 -0.714 41.316 1.00 33.41 310 GLU A CA 1
ATOM 2502 C C . GLU A 1 310 ? -26.161 -0.025 39.962 1.00 33.41 310 GLU A C 1
ATOM 2504 O O . GLU A 1 310 ? -26.639 1.100 39.863 1.00 33.41 310 GLU A O 1
ATOM 2509 N N . LEU A 1 311 ? -25.977 -0.798 38.885 1.00 35.50 311 LEU A N 1
ATOM 2510 C CA . LEU A 1 311 ? -26.873 -0.732 37.726 1.00 35.50 311 LEU A CA 1
ATOM 2511 C C . LEU A 1 311 ? -27.945 -1.819 37.893 1.00 35.50 311 LEU A C 1
ATOM 2513 O O . LEU A 1 311 ? -27.738 -2.984 37.558 1.00 35.50 311 LEU A O 1
ATOM 2517 N N . VAL A 1 312 ? -29.085 -1.425 38.460 1.00 34.53 312 VAL A N 1
ATOM 2518 C CA . VAL A 1 312 ? -30.297 -2.243 38.584 1.00 34.53 312 VAL A CA 1
ATOM 2519 C C . VAL A 1 312 ? -31.030 -2.237 37.240 1.00 34.53 312 VAL A C 1
ATOM 2521 O O . VAL A 1 312 ? -31.601 -1.225 36.834 1.00 34.53 312 VAL A O 1
ATOM 2524 N N . LEU A 1 313 ? -31.030 -3.373 36.540 1.00 34.28 313 LEU A N 1
ATOM 2525 C CA . LEU A 1 313 ? -31.898 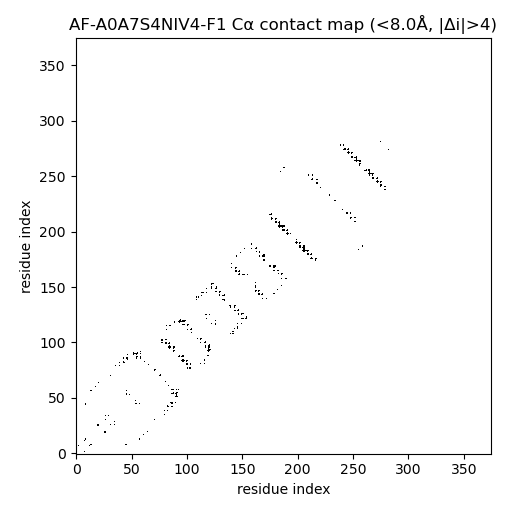-3.616 35.385 1.00 34.28 313 LEU A CA 1
ATOM 2526 C C . LEU A 1 313 ? -33.263 -4.120 35.872 1.00 34.28 313 LEU A C 1
ATOM 2528 O O . LEU A 1 313 ? -33.360 -5.135 36.558 1.00 34.28 313 LEU A O 1
ATOM 2532 N N . SER A 1 314 ? -34.322 -3.401 35.501 1.00 37.25 314 SER A N 1
ATOM 2533 C CA . SER A 1 314 ? -35.716 -3.782 35.754 1.00 37.25 314 SER A CA 1
ATOM 2534 C C . SER A 1 314 ? -36.195 -4.826 34.729 1.00 37.25 314 SER A C 1
ATOM 2536 O O . SER A 1 314 ? -35.981 -4.620 33.532 1.00 37.25 314 SER A O 1
ATOM 2538 N N . PRO A 1 315 ? -36.887 -5.908 35.134 1.00 38.22 315 PRO A N 1
ATOM 2539 C CA . PRO A 1 315 ? -37.495 -6.849 34.197 1.00 38.22 315 PRO A CA 1
ATOM 2540 C C . PRO A 1 315 ? -38.848 -6.331 33.684 1.00 38.22 315 PRO A C 1
ATOM 2542 O O . PRO A 1 315 ? -39.739 -5.968 34.454 1.00 38.22 315 PRO A O 1
ATOM 2545 N N . SER A 1 316 ? -39.008 -6.318 32.360 1.00 37.09 316 SER A N 1
ATOM 2546 C CA . SER A 1 316 ? -40.267 -6.023 31.674 1.00 37.09 316 SER A CA 1
ATOM 2547 C C . SER A 1 316 ? -41.208 -7.236 31.687 1.00 37.09 316 SER A C 1
ATOM 2549 O O . SER A 1 316 ? -40.795 -8.394 31.654 1.00 37.09 316 SER A O 1
ATOM 2551 N N . SER A 1 317 ? -42.504 -6.948 31.798 1.00 43.22 317 SER A N 1
ATOM 2552 C CA . SER A 1 317 ? -43.596 -7.915 31.961 1.00 43.22 317 SER A CA 1
ATOM 2553 C C . SER A 1 317 ? -43.947 -8.670 30.664 1.00 43.22 317 SER A C 1
ATOM 2555 O O . SER A 1 317 ? -43.768 -8.125 29.574 1.00 43.22 317 SER A O 1
ATOM 2557 N N . PRO A 1 318 ? -44.512 -9.892 30.749 1.00 48.34 318 PRO A N 1
ATOM 2558 C CA . PRO A 1 318 ? -44.846 -10.708 29.581 1.00 48.34 318 PRO A CA 1
ATOM 2559 C C . PRO A 1 318 ? -46.215 -10.338 28.973 1.00 48.34 318 PRO A C 1
ATOM 2561 O O . PRO A 1 318 ? -47.147 -10.011 29.714 1.00 48.34 318 PRO A O 1
ATOM 2564 N N . PRO A 1 319 ? -46.400 -10.449 27.641 1.00 50.06 319 PRO A N 1
ATOM 2565 C CA . PRO A 1 319 ? -47.697 -10.230 27.020 1.00 50.06 319 PRO A CA 1
ATOM 2566 C C . PRO A 1 319 ? -48.604 -11.466 27.096 1.00 50.06 319 PRO A C 1
ATOM 2568 O O . PRO A 1 319 ? -48.186 -12.627 27.080 1.00 50.06 319 PRO A O 1
ATOM 2571 N N . SER A 1 320 ? -49.895 -11.162 27.172 1.00 42.62 320 SER A N 1
ATOM 2572 C CA . SER A 1 320 ? -51.026 -12.056 27.366 1.00 42.62 320 SER A CA 1
ATOM 2573 C C . SER A 1 320 ? -51.362 -12.893 26.123 1.00 42.62 320 SER A C 1
ATOM 2575 O O . SER A 1 320 ? -51.470 -12.406 25.000 1.00 42.62 320 SER A O 1
ATOM 2577 N N . LYS A 1 321 ? -51.580 -14.193 26.350 1.00 46.62 321 LYS A N 1
ATOM 2578 C CA . LYS A 1 321 ? -52.041 -15.176 25.360 1.00 46.62 321 LYS A CA 1
ATOM 2579 C C . LYS A 1 321 ? -53.544 -15.031 25.102 1.00 46.62 321 LYS A C 1
ATOM 2581 O O . LYS A 1 321 ? -54.332 -15.173 26.035 1.00 46.62 321 LYS A O 1
ATOM 2586 N N . LYS A 1 322 ? -53.962 -14.911 23.835 1.00 44.91 322 LYS A N 1
ATOM 2587 C CA . LYS A 1 322 ? -55.305 -15.329 23.384 1.00 44.91 322 LYS A CA 1
ATOM 2588 C C . LYS A 1 322 ? -55.289 -15.883 21.949 1.00 44.91 322 LYS A C 1
ATOM 2590 O O . LYS A 1 322 ? -55.064 -15.155 20.996 1.00 44.91 322 LYS A O 1
ATOM 2595 N N . ARG A 1 323 ? -55.646 -17.174 21.867 1.00 47.75 323 ARG A N 1
ATOM 2596 C CA . ARG A 1 323 ? -56.352 -17.904 20.790 1.00 47.75 323 ARG A CA 1
ATOM 2597 C C . ARG A 1 323 ? -55.748 -17.956 19.372 1.00 47.75 323 ARG A C 1
ATOM 2599 O O . ARG A 1 323 ? -55.959 -17.051 18.576 1.00 47.75 323 ARG A O 1
ATOM 2606 N N . LYS A 1 324 ? -55.267 -19.150 18.996 1.00 45.19 324 LYS A N 1
ATOM 2607 C CA . LYS A 1 324 ? -55.743 -19.896 17.806 1.00 45.19 324 LYS A CA 1
ATOM 2608 C C . LYS A 1 324 ? -55.240 -21.346 17.861 1.00 45.19 324 LYS A C 1
ATOM 2610 O O . LYS A 1 324 ? -54.089 -21.622 17.552 1.00 45.19 324 LYS A O 1
ATOM 2615 N N . ALA A 1 325 ? -56.108 -22.254 18.298 1.00 52.44 325 ALA A N 1
ATOM 2616 C CA . ALA A 1 325 ? -55.894 -23.696 18.253 1.00 52.44 325 ALA A CA 1
ATOM 2617 C C . ALA A 1 325 ? -56.643 -24.240 17.033 1.00 52.44 325 ALA A C 1
ATOM 2619 O O . ALA A 1 325 ? -57.864 -24.289 17.085 1.00 52.44 325 ALA A O 1
ATOM 2620 N N . THR A 1 326 ? -55.904 -24.528 15.953 1.00 50.31 326 THR A N 1
ATOM 2621 C CA . THR A 1 326 ? -56.187 -25.515 14.879 1.00 50.31 326 THR A CA 1
ATOM 2622 C C . THR A 1 326 ? -55.165 -25.323 13.746 1.00 50.31 326 THR A C 1
ATOM 2624 O O . THR A 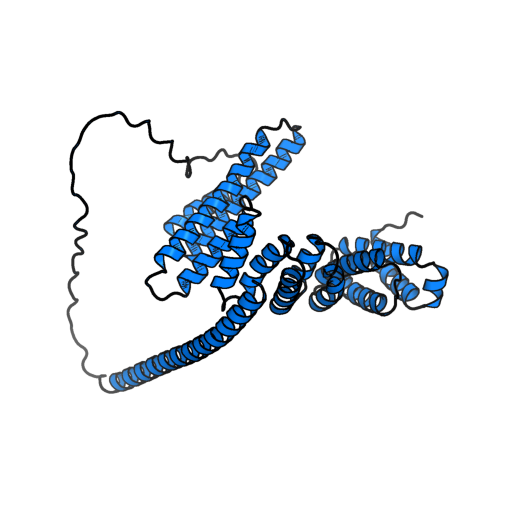1 326 ? -55.511 -24.895 12.649 1.00 50.31 326 THR A O 1
ATOM 2627 N N . GLN A 1 327 ? -53.876 -25.554 14.031 1.00 52.12 327 GLN A N 1
ATOM 2628 C CA . GLN A 1 327 ? -52.821 -25.724 13.009 1.00 52.12 327 GLN A CA 1
ATOM 2629 C C . GLN A 1 327 ? -51.538 -26.355 13.606 1.00 52.12 327 GLN A C 1
ATOM 2631 O O . GLN A 1 327 ? -50.421 -26.021 13.223 1.00 52.12 327 GLN A O 1
ATOM 2636 N N . GLU A 1 328 ? -51.678 -27.221 14.617 1.00 54.06 328 GLU A N 1
ATOM 2637 C CA . GLU A 1 328 ? -50.588 -27.528 15.562 1.00 54.06 328 GLU A CA 1
ATOM 2638 C C . GLU A 1 328 ? -49.746 -28.775 15.229 1.00 54.06 328 GLU A C 1
ATOM 2640 O O . GLU A 1 328 ? -48.696 -28.972 15.839 1.00 54.06 328 GLU A O 1
ATOM 2645 N N . GLU A 1 329 ? -50.130 -29.587 14.237 1.00 54.03 329 GLU A N 1
ATOM 2646 C CA . GLU A 1 329 ? -49.374 -30.809 13.908 1.00 54.03 329 GLU A CA 1
ATOM 2647 C C . GLU A 1 329 ? -48.289 -30.597 12.838 1.00 54.03 329 GLU A C 1
ATOM 2649 O O . GLU A 1 329 ? -47.188 -31.120 12.986 1.00 54.03 329 GLU A O 1
ATOM 2654 N N . GLY A 1 330 ? -48.491 -29.717 11.848 1.00 55.84 330 GLY A N 1
ATOM 2655 C CA . GLY A 1 330 ? -47.461 -29.427 10.831 1.00 55.84 330 GLY A CA 1
ATOM 2656 C C . GLY A 1 330 ? -46.293 -28.550 11.319 1.00 55.84 330 GLY A C 1
ATOM 2657 O O . GLY A 1 330 ? -45.210 -28.554 10.736 1.00 55.84 330 GLY A O 1
ATOM 2658 N N . GLY A 1 331 ? -46.484 -27.787 12.403 1.00 61.16 331 GLY A N 1
ATOM 2659 C CA . GLY A 1 331 ? -45.468 -26.865 12.929 1.00 61.16 331 GLY A CA 1
ATOM 2660 C C . GLY A 1 331 ? -44.377 -27.537 13.769 1.00 61.16 331 GLY A C 1
ATOM 2661 O O . GLY A 1 331 ? -43.257 -27.030 13.833 1.00 61.16 331 GLY A O 1
ATOM 2662 N N . LYS A 1 332 ? -44.680 -28.676 14.406 1.00 70.06 332 LYS A N 1
ATOM 2663 C CA . LYS A 1 332 ? -43.717 -29.398 15.254 1.00 70.06 332 LYS A CA 1
ATOM 2664 C C . LYS A 1 332 ? -42.655 -30.111 14.423 1.00 70.06 332 LYS A C 1
ATOM 2666 O O . LYS A 1 332 ? -41.486 -30.069 14.789 1.00 70.06 332 LYS A O 1
ATOM 2671 N N . GLU A 1 333 ? -43.035 -30.679 13.283 1.00 72.44 333 GLU A N 1
ATOM 2672 C CA . GLU A 1 333 ? -42.083 -31.348 12.394 1.00 72.44 333 GLU A CA 1
ATOM 2673 C C . GLU A 1 333 ? -41.156 -30.348 11.688 1.00 72.44 333 GLU A C 1
ATOM 2675 O O . GLU A 1 333 ? -39.949 -30.562 11.627 1.00 72.44 333 GLU A O 1
ATOM 2680 N N . ARG A 1 334 ? -41.679 -29.189 11.262 1.00 75.06 334 ARG A N 1
ATOM 2681 C CA . ARG A 1 334 ? -40.853 -28.123 10.670 1.00 75.06 334 ARG A CA 1
ATOM 2682 C C . ARG A 1 334 ? -39.856 -27.516 11.665 1.00 75.06 334 ARG A C 1
ATOM 2684 O O . ARG A 1 334 ? -38.766 -27.135 11.260 1.00 75.06 334 ARG A O 1
ATOM 2691 N N . LYS A 1 335 ? -40.210 -27.432 12.955 1.00 81.56 335 LYS A N 1
ATOM 2692 C CA . LYS A 1 335 ? -39.276 -26.989 14.004 1.00 81.56 335 LYS A CA 1
ATOM 2693 C C . LYS A 1 335 ? -38.171 -28.008 14.273 1.00 81.56 335 LYS A C 1
ATOM 2695 O O . LYS A 1 335 ? -37.043 -27.584 14.455 1.00 81.56 335 LYS A O 1
ATOM 2700 N N . ARG A 1 336 ? -38.480 -29.310 14.266 1.00 81.38 336 ARG A N 1
ATOM 2701 C CA . ARG A 1 336 ? -37.465 -30.363 14.434 1.00 81.38 336 ARG A CA 1
ATOM 2702 C C . ARG A 1 336 ? -36.452 -30.351 13.293 1.00 81.38 336 ARG A C 1
ATOM 2704 O O . ARG A 1 336 ? -35.275 -30.214 13.563 1.00 81.38 336 ARG A O 1
ATOM 2711 N N . ARG A 1 337 ? -36.920 -30.303 12.038 1.00 83.06 337 ARG A N 1
ATOM 2712 C CA . ARG A 1 337 ? -36.019 -30.220 10.873 1.00 83.06 337 ARG A CA 1
ATOM 2713 C C . ARG A 1 337 ? -35.089 -29.005 10.905 1.00 83.06 337 ARG A C 1
ATOM 2715 O O . ARG A 1 337 ? -33.953 -29.124 10.485 1.00 83.06 337 ARG A O 1
ATOM 2722 N N . LYS A 1 338 ? -35.559 -27.855 11.405 1.00 89.12 338 LYS A N 1
ATOM 2723 C CA . LYS A 1 338 ? -34.722 -26.650 11.525 1.00 89.12 338 LYS A CA 1
ATOM 2724 C C . LYS A 1 338 ? -33.651 -26.784 12.612 1.00 89.12 338 LYS A C 1
ATOM 2726 O O . LYS A 1 338 ? -32.569 -26.257 12.431 1.00 89.12 338 LYS A O 1
ATOM 2731 N N . ILE A 1 339 ? -33.962 -27.465 13.716 1.00 91.19 339 ILE A N 1
ATOM 2732 C CA . ILE A 1 339 ? -32.991 -27.732 14.787 1.00 91.19 339 ILE A CA 1
ATOM 2733 C C . ILE A 1 339 ? -31.943 -28.732 14.292 1.00 91.19 339 ILE A C 1
ATOM 2735 O O . ILE A 1 339 ? -30.762 -28.473 14.449 1.00 91.19 339 ILE A O 1
ATOM 2739 N N . ASP A 1 340 ? -32.367 -29.804 13.617 1.00 91.44 340 ASP A N 1
ATOM 2740 C CA . ASP A 1 340 ? -31.445 -30.808 13.071 1.00 91.44 340 ASP A CA 1
ATOM 2741 C C . ASP A 1 340 ? -30.506 -30.205 11.998 1.00 91.44 340 ASP A C 1
ATOM 2743 O O . ASP A 1 340 ? -29.352 -30.606 11.880 1.00 91.44 340 ASP A O 1
ATOM 2747 N N . GLU A 1 341 ? -30.990 -29.238 11.206 1.00 92.94 341 GLU A N 1
ATOM 2748 C CA . GLU A 1 341 ? -30.186 -28.504 10.215 1.00 92.94 341 GLU A CA 1
ATOM 2749 C C . GLU A 1 341 ? -29.207 -27.525 10.889 1.00 92.94 341 GLU A C 1
ATOM 2751 O O . GLU A 1 341 ? -28.039 -27.495 10.514 1.00 92.94 341 GLU A O 1
ATOM 2756 N N . GLU A 1 342 ? -29.639 -26.802 11.930 1.00 92.31 342 GLU A N 1
ATOM 2757 C CA . GLU A 1 342 ? -28.762 -25.923 12.722 1.00 92.31 342 GLU A CA 1
ATOM 2758 C C . GLU A 1 342 ? -27.673 -26.712 13.476 1.00 92.31 342 GLU A C 1
ATOM 2760 O O . GLU A 1 342 ? -26.518 -26.296 13.452 1.00 92.31 342 GLU A O 1
ATOM 2765 N N . GLU A 1 343 ? -27.999 -27.867 14.071 1.00 94.31 343 GLU A N 1
ATOM 2766 C CA . GLU A 1 343 ? -27.023 -28.755 14.732 1.00 94.31 343 GLU A CA 1
ATOM 2767 C C . GLU A 1 343 ? -26.025 -29.356 13.732 1.00 94.31 343 GLU A C 1
ATOM 2769 O O . GLU A 1 343 ? -24.844 -29.499 14.042 1.00 94.31 343 GLU A O 1
ATOM 2774 N N . LYS A 1 344 ? -26.468 -29.684 12.510 1.00 94.81 344 LYS A N 1
ATOM 2775 C CA . LYS A 1 344 ? -25.577 -30.178 11.453 1.00 94.81 344 LYS A CA 1
ATOM 2776 C C . LYS A 1 344 ? -24.618 -29.093 10.962 1.00 94.81 344 LYS A C 1
ATOM 2778 O O . LYS A 1 344 ? -23.437 -29.372 10.810 1.00 94.81 344 LYS A O 1
ATOM 2783 N N . GLU A 1 345 ? -25.107 -27.872 10.745 1.00 92.56 345 GLU A N 1
ATOM 2784 C CA . GLU A 1 345 ? -24.264 -26.727 10.371 1.00 92.56 345 GLU A CA 1
ATOM 2785 C C . GLU A 1 345 ? -23.321 -26.290 11.501 1.00 92.56 345 GLU A C 1
ATOM 2787 O O . GLU A 1 345 ? -22.264 -25.721 11.237 1.00 92.56 345 GLU A O 1
ATOM 2792 N N . GLU A 1 346 ? -23.716 -26.464 12.763 1.00 91.56 346 GLU A N 1
ATOM 2793 C CA . GLU A 1 346 ? -22.849 -26.211 13.917 1.00 91.56 346 GLU A CA 1
ATOM 2794 C C . GLU A 1 346 ? -21.746 -27.261 14.002 1.00 91.56 346 GLU A C 1
ATOM 2796 O O . GLU A 1 346 ? -20.581 -26.891 14.093 1.00 91.56 346 GLU A O 1
ATOM 2801 N N . LYS A 1 347 ? -22.090 -28.539 13.832 1.00 93.94 347 LYS A N 1
ATOM 2802 C CA . LYS A 1 347 ? -21.107 -29.618 13.809 1.00 93.94 347 LYS A CA 1
ATOM 2803 C C . LYS A 1 347 ? -20.122 -29.509 12.643 1.00 93.94 347 LYS A C 1
ATOM 2805 O O . LYS A 1 347 ? -18.933 -29.673 12.855 1.00 93.94 347 LYS A O 1
ATOM 2810 N N . GLU A 1 348 ? -20.582 -29.184 11.433 1.00 91.38 348 GLU A N 1
ATOM 2811 C CA . GLU A 1 348 ? -19.675 -28.959 10.292 1.00 91.38 348 GLU A CA 1
ATOM 2812 C C . GLU A 1 348 ? -18.705 -27.797 10.559 1.00 91.38 348 GLU A C 1
ATOM 2814 O O . GLU A 1 348 ? -17.550 -27.864 10.157 1.00 91.38 348 GLU A O 1
ATOM 2819 N N . ARG A 1 349 ? -19.139 -26.761 11.289 1.00 87.81 349 ARG A N 1
ATOM 2820 C CA . ARG A 1 349 ? -18.255 -25.667 11.719 1.00 87.81 349 ARG A CA 1
ATOM 2821 C C . ARG A 1 349 ? -17.267 -26.086 12.805 1.00 87.81 349 ARG A C 1
ATOM 2823 O O . ARG A 1 349 ? -16.164 -25.556 12.815 1.00 87.81 349 ARG A O 1
ATOM 2830 N N . GLU A 1 350 ? -17.662 -26.967 13.720 1.00 90.62 350 GLU A N 1
ATOM 2831 C CA . GLU A 1 350 ? -16.763 -27.520 14.741 1.00 90.62 350 GLU A CA 1
ATOM 2832 C C . GLU A 1 350 ? -15.709 -28.437 14.107 1.00 90.62 350 GLU A C 1
ATOM 2834 O O . GLU A 1 350 ? -14.529 -28.258 14.386 1.00 90.62 350 GLU A O 1
ATOM 2839 N N . ASP A 1 351 ? -16.116 -29.328 13.198 1.00 89.69 351 ASP A N 1
ATOM 2840 C CA . ASP A 1 351 ? -15.214 -30.233 12.475 1.00 89.69 351 ASP A CA 1
ATOM 2841 C C . ASP A 1 351 ? -14.218 -29.429 11.600 1.00 89.69 351 ASP A C 1
ATOM 2843 O O . ASP A 1 351 ? -13.015 -29.677 11.642 1.00 89.69 351 ASP A O 1
ATOM 2847 N N . GLU A 1 352 ? -14.682 -28.400 10.867 1.00 86.12 352 GLU A N 1
ATOM 2848 C CA . GLU A 1 352 ? -13.797 -27.484 10.118 1.00 86.12 352 GLU A CA 1
ATOM 2849 C C . GLU A 1 352 ? -12.828 -26.725 11.040 1.00 86.12 352 GLU A C 1
ATOM 2851 O O . GLU A 1 352 ? -11.699 -26.432 10.649 1.00 86.12 352 GLU A O 1
ATOM 2856 N N . GLN A 1 353 ? -13.253 -26.389 12.260 1.00 82.62 353 GLN A N 1
ATOM 2857 C CA . GLN A 1 353 ? -12.411 -25.690 13.225 1.00 82.62 353 GLN A CA 1
ATOM 2858 C C . GLN A 1 353 ? -11.353 -26.617 13.846 1.00 82.62 353 GLN A C 1
ATOM 2860 O O . GLN A 1 353 ? -10.241 -26.157 14.096 1.00 82.62 353 GLN A O 1
ATOM 2865 N N . GLU A 1 354 ? -11.677 -27.891 14.081 1.00 89.25 354 GLU A N 1
ATOM 2866 C CA . GLU A 1 354 ? -10.747 -28.900 14.608 1.00 89.25 354 GLU A CA 1
ATOM 2867 C C . GLU A 1 354 ? -9.672 -29.260 13.570 1.00 89.25 354 GLU A C 1
ATOM 2869 O O . GLU A 1 354 ? -8.487 -29.242 13.899 1.00 89.25 354 GLU A O 1
ATOM 2874 N N . GLU A 1 355 ? -10.054 -29.459 12.299 1.00 87.00 355 GLU A N 1
ATOM 2875 C CA . GLU A 1 355 ? -9.091 -29.642 11.198 1.00 87.00 355 GLU A CA 1
ATOM 2876 C C . GLU A 1 355 ? -8.169 -28.418 11.039 1.00 87.00 355 GLU A C 1
ATOM 2878 O O . GLU A 1 355 ? -6.967 -28.564 10.807 1.00 87.00 355 GLU A O 1
ATOM 2883 N N . GLU A 1 356 ? -8.706 -27.200 11.202 1.00 70.62 356 GLU A N 1
ATOM 2884 C CA . GLU A 1 356 ? -7.882 -25.989 11.218 1.00 70.62 356 GLU A CA 1
ATOM 2885 C C . GLU A 1 356 ? -6.935 -25.965 12.434 1.00 70.62 356 GLU A C 1
ATOM 2887 O O . GLU A 1 356 ? -5.780 -25.582 12.283 1.00 70.62 356 GLU A O 1
ATOM 2892 N N . GLU A 1 357 ? -7.362 -26.372 13.631 1.00 81.19 357 GLU A N 1
ATOM 2893 C CA . GLU A 1 357 ? -6.508 -26.374 14.830 1.00 81.19 357 GLU A CA 1
ATOM 2894 C C . GLU A 1 357 ? -5.368 -27.408 14.745 1.00 81.19 357 GLU A C 1
ATOM 2896 O O . GLU A 1 357 ? -4.250 -27.120 15.181 1.00 81.19 357 GLU A O 1
ATOM 2901 N N . GLU A 1 358 ? -5.598 -28.566 14.119 1.00 84.94 358 GLU A N 1
ATOM 2902 C CA . GLU A 1 358 ? -4.544 -29.549 13.830 1.00 84.94 358 GLU A CA 1
ATOM 2903 C C . GLU A 1 358 ? -3.505 -29.010 12.831 1.00 84.94 358 GLU A C 1
ATOM 2905 O O . GLU A 1 358 ? -2.309 -29.064 13.125 1.00 84.94 358 GLU A O 1
ATOM 2910 N N . GLU A 1 359 ? -3.933 -28.404 11.711 1.00 82.31 359 GLU A N 1
ATOM 2911 C CA . GLU A 1 359 ? -3.018 -27.779 10.731 1.00 82.31 359 GLU A CA 1
ATOM 2912 C C . GLU A 1 359 ? -2.155 -26.687 11.394 1.00 82.31 359 GLU A C 1
ATOM 2914 O O . GLU A 1 359 ? -0.980 -26.511 11.071 1.00 82.31 359 GLU A O 1
ATOM 2919 N N . TRP A 1 360 ? -2.718 -25.961 12.365 1.00 65.69 360 TRP A N 1
ATOM 2920 C CA . TRP A 1 360 ? -1.986 -24.960 13.138 1.00 65.69 360 TRP A CA 1
ATOM 2921 C C . TRP A 1 360 ? -0.929 -25.544 14.064 1.00 65.69 360 TRP A C 1
ATOM 2923 O O . TRP A 1 360 ? 0.154 -24.967 14.150 1.00 65.69 360 TRP A O 1
ATOM 2933 N N . ASN A 1 361 ? -1.233 -26.638 14.761 1.00 80.38 361 ASN A N 1
ATOM 2934 C CA . ASN A 1 361 ? -0.278 -27.267 15.669 1.00 80.38 361 ASN A CA 1
ATOM 2935 C C . ASN A 1 361 ? 0.924 -27.822 14.894 1.00 80.38 361 ASN A C 1
ATOM 2937 O O . ASN A 1 361 ? 2.059 -27.607 15.312 1.00 80.38 361 ASN A O 1
ATOM 2941 N N . GLU A 1 362 ? 0.689 -28.452 13.738 1.00 85.88 362 GLU A N 1
ATOM 2942 C CA . GLU A 1 362 ? 1.766 -28.953 12.872 1.00 85.88 362 GLU A CA 1
ATOM 2943 C C . GLU A 1 362 ? 2.667 -27.817 12.362 1.00 85.88 362 GLU A C 1
ATOM 2945 O O . GLU A 1 362 ? 3.895 -27.919 12.392 1.00 85.88 362 GLU A O 1
ATOM 2950 N N . GLU A 1 363 ? 2.080 -26.697 11.931 1.00 67.06 363 GLU A N 1
ATOM 2951 C CA . GLU A 1 363 ? 2.866 -25.547 11.484 1.00 67.06 363 GLU A CA 1
ATOM 2952 C C . GLU A 1 363 ? 3.570 -24.817 12.636 1.00 67.06 363 GLU A C 1
ATOM 2954 O O . GLU A 1 363 ? 4.666 -24.296 12.442 1.00 67.06 363 GLU A O 1
ATOM 2959 N N . GLU A 1 364 ? 2.966 -24.725 13.823 1.00 71.06 364 GLU A N 1
ATOM 2960 C CA . GLU A 1 364 ? 3.607 -24.116 14.995 1.00 71.06 364 GLU A CA 1
ATOM 2961 C C . GLU A 1 364 ? 4.813 -24.942 15.457 1.00 71.06 364 GLU A C 1
ATOM 2963 O O . GLU A 1 364 ? 5.846 -24.363 15.797 1.00 71.06 364 GLU A O 1
ATOM 2968 N N . GLU A 1 365 ? 4.725 -26.273 15.399 1.00 84.06 365 GLU A N 1
ATOM 2969 C CA . GLU A 1 365 ? 5.875 -27.159 15.599 1.00 84.06 365 GLU A CA 1
ATOM 2970 C C . GLU A 1 365 ? 6.974 -26.892 14.558 1.00 84.06 365 GLU A C 1
ATOM 2972 O O . GLU A 1 365 ? 8.113 -26.637 14.951 1.00 84.06 365 GLU A O 1
ATOM 2977 N N . GLU A 1 366 ? 6.641 -26.816 13.262 1.00 84.00 366 GLU A N 1
ATOM 2978 C CA . GLU A 1 366 ? 7.610 -26.484 12.198 1.00 84.00 366 GLU A CA 1
ATOM 2979 C C . GLU A 1 366 ? 8.281 -25.116 12.440 1.00 84.00 366 GLU A C 1
ATOM 2981 O O . GLU A 1 366 ? 9.490 -24.958 12.269 1.00 84.00 366 GLU A O 1
ATOM 2986 N N . TRP A 1 367 ? 7.519 -24.113 12.886 1.00 66.56 367 TRP A N 1
ATOM 2987 C CA . TRP A 1 367 ? 8.056 -22.786 13.200 1.00 66.56 367 TRP A CA 1
ATOM 2988 C C . TRP A 1 367 ? 8.961 -22.775 14.429 1.00 66.56 367 TRP A C 1
ATOM 2990 O O . TRP A 1 367 ? 9.975 -22.077 14.416 1.00 66.56 367 TRP A O 1
ATOM 3000 N N . ASN A 1 368 ? 8.600 -23.505 15.482 1.00 75.44 368 ASN A N 1
ATOM 3001 C CA . ASN A 1 368 ? 9.428 -23.610 16.679 1.00 75.44 368 ASN A CA 1
ATOM 3002 C C . ASN A 1 368 ? 10.751 -24.315 16.356 1.00 75.44 368 ASN A C 1
ATOM 3004 O O . ASN A 1 368 ? 11.800 -23.861 16.809 1.00 75.44 368 ASN A O 1
ATOM 3008 N N . GLU A 1 369 ? 10.724 -25.352 15.514 1.00 84.44 369 GLU A N 1
ATOM 3009 C CA . GLU A 1 369 ? 11.934 -25.997 14.996 1.00 84.44 369 GLU A CA 1
ATOM 3010 C C . GLU A 1 369 ? 12.790 -25.024 14.157 1.00 84.44 369 GLU A C 1
ATOM 3012 O O . GLU A 1 369 ? 13.999 -24.923 14.381 1.00 84.44 369 GLU A O 1
ATOM 3017 N N . GLU A 1 370 ? 12.181 -24.243 13.248 1.00 65.44 370 GLU A N 1
ATOM 3018 C CA . GLU A 1 370 ? 12.883 -23.209 12.461 1.00 65.44 370 GLU A CA 1
ATOM 3019 C C . GLU A 1 370 ? 13.493 -22.107 13.360 1.00 65.44 370 GLU A C 1
ATOM 3021 O O . GLU A 1 370 ? 14.581 -21.593 13.076 1.00 65.44 370 GLU A O 1
ATOM 3026 N N . GLU A 1 371 ? 12.808 -21.708 14.439 1.00 61.06 371 GLU A N 1
ATOM 3027 C CA . GLU A 1 371 ? 13.281 -20.690 15.388 1.00 61.06 371 GLU A CA 1
ATOM 3028 C C . GLU A 1 371 ? 14.408 -21.215 16.292 1.00 61.06 371 GLU A C 1
ATOM 3030 O O . GLU A 1 371 ? 15.365 -20.480 16.558 1.00 61.06 371 GLU A O 1
ATOM 3035 N N . GLU A 1 372 ? 14.342 -22.477 16.727 1.00 77.94 372 GLU A N 1
ATOM 3036 C CA . GLU A 1 372 ? 15.440 -23.146 17.432 1.00 77.94 372 GLU A CA 1
ATOM 3037 C C . GLU A 1 372 ? 16.684 -23.296 16.548 1.00 77.94 372 GLU A C 1
ATOM 3039 O O . GLU A 1 372 ? 17.793 -23.108 17.040 1.00 77.94 372 GLU A O 1
ATOM 3044 N N . GLU A 1 373 ? 16.531 -23.563 15.245 1.00 71.06 373 GLU A N 1
ATOM 3045 C CA . GLU A 1 373 ? 17.663 -23.584 14.305 1.00 71.06 373 GLU A CA 1
ATOM 3046 C C . GLU A 1 373 ? 18.273 -22.182 14.097 1.00 71.06 373 GLU A C 1
ATOM 3048 O O . GLU A 1 373 ? 19.465 -22.032 13.804 1.00 71.06 373 GLU A O 1
ATOM 3053 N N . TRP A 1 374 ? 17.460 -21.131 14.235 1.00 47.53 374 TRP A N 1
ATOM 3054 C CA . TRP A 1 374 ? 17.884 -19.750 14.016 1.00 47.53 374 TRP A CA 1
ATOM 3055 C C . TRP A 1 374 ? 18.646 -19.125 15.195 1.00 47.53 374 TRP A C 1
ATOM 3057 O O . TRP A 1 374 ? 19.499 -18.250 14.969 1.00 47.53 374 TRP A O 1
ATOM 3067 N N . ASN A 1 375 ? 18.307 -19.526 16.423 1.00 58.88 375 ASN A N 1
ATOM 3068 C CA . ASN A 1 375 ? 18.889 -19.031 17.677 1.00 58.88 375 ASN A CA 1
ATOM 3069 C C . ASN A 1 375 ? 20.224 -19.709 18.007 1.00 58.88 375 ASN A C 1
ATOM 3071 O O . ASN A 1 375 ? 21.147 -18.970 18.437 1.00 58.88 375 ASN A O 1
#

Radius of gyration: 29.95 Å; Cα contacts (8 Å, |Δi|>4): 267; chains: 1; bounding box: 81×63×90 Å

Secondary structure (DSSP, 8-state):
----HHHIIIIIHHHHHHHHHH-HHHHHHH-HHHHHHHHHHHHHHHHH---HHHHHHHHHHHHHHHHH-----HHHHHHHHHHHHHHHHHTT-HHHHHHHHGGGGGSS--HHHHHHHHHHS-HHHHHHHHHHHHHH-TT-HHHHHHHHHHHHHHTTS-HHHHHHHHHHHHHH-TT-HHHHHHHHHHHHHHHHHS-SSSHHHHHHHHHHHHHHHHHHHHHHHHHHTTS---HHHHHHHHHHHHHHHHHHHHHHHHHHHHTT-HHHHHHHHHHHHHHHHTSSS-----S------PPP----------------PPPPPPPPP----S--SHHHHHHHHHHHHHHHHHHHHHHHHHHHHHHHHHHHHHHHHHHHHH-

Solvent-accessible surface area (backbone atoms only — not comparable to full-atom values): 21570 Å² total; per-residue (Å²): 136,89,71,60,70,63,63,45,62,71,74,48,39,63,60,50,48,48,52,51,72,69,35,70,68,52,48,69,71,59,34,70,69,54,49,49,52,50,50,52,52,50,52,53,55,54,69,67,54,88,60,59,71,64,31,40,62,46,38,56,49,50,54,58,44,64,77,67,58,84,65,84,52,64,69,59,43,38,54,50,29,46,54,49,20,56,42,17,44,69,29,72,37,26,66,62,16,25,63,48,31,48,69,49,69,72,56,74,96,47,69,68,59,50,52,51,33,70,69,16,37,57,57,71,58,46,44,53,56,35,52,57,46,46,74,75,38,94,76,51,60,70,45,34,47,51,42,24,64,43,31,63,74,63,28,83,80,48,57,65,63,34,52,51,34,42,52,58,34,34,76,77,42,74,84,41,39,66,60,26,40,52,49,12,54,48,24,47,50,51,30,71,72,48,94,62,86,64,23,62,57,28,42,51,53,12,51,51,25,40,52,50,18,39,47,46,45,56,45,62,53,61,67,57,71,74,56,94,64,55,81,68,59,45,52,54,49,51,52,53,43,50,50,41,41,24,50,37,29,39,52,53,14,49,50,30,45,79,71,66,39,54,86,66,13,51,62,27,43,52,51,19,49,51,48,65,74,29,78,88,68,79,88,88,82,83,92,77,70,70,82,71,75,75,76,79,82,77,90,71,80,91,81,90,80,92,85,90,82,82,87,82,81,81,86,82,83,84,86,84,88,80,87,85,93,87,70,73,70,71,55,55,58,57,51,49,55,51,49,57,50,52,53,49,59,48,48,53,51,50,54,56,48,50,57,49,51,52,58,47,51,58,49,50,51,55,49,51,54,54,48,62,74,70,107